Protein AF-0000000074368244 (afdb_homodimer)

Structure (mmCIF, N/CA/C/O backbone):
data_AF-0000000074368244-model_v1
#
loop_
_entity.id
_entity.type
_entity.pdbx_description
1 polymer 'PfkB-like carbohydrate kinase family protein'
#
loop_
_atom_site.group_PDB
_atom_site.id
_atom_site.type_symbol
_atom_site.label_atom_id
_atom_site.label_alt_id
_atom_site.label_comp_id
_atom_site.label_asym_id
_atom_site.label_entity_id
_atom_site.label_seq_id
_atom_site.pdbx_PDB_ins_code
_atom_site.Cartn_x
_atom_site.Cartn_y
_atom_site.Cartn_z
_atom_site.occupancy
_atom_site.B_iso_or_equiv
_atom_site.auth_seq_id
_atom_site.auth_comp_id
_atom_site.auth_asym_id
_atom_site.auth_atom_id
_atom_site.pdbx_PDB_model_num
ATOM 1 N N . MET A 1 1 ? 9.422 -51.531 17.312 1 27.88 1 MET A N 1
ATOM 2 C CA . MET A 1 1 ? 10.008 -50.75 16.234 1 27.88 1 MET A CA 1
ATOM 3 C C . MET A 1 1 ? 9 -49.719 15.695 1 27.88 1 MET A C 1
ATOM 5 O O . MET A 1 1 ? 7.926 -50.125 15.227 1 27.88 1 MET A O 1
ATOM 9 N N . SER A 1 2 ? 8.781 -48.531 16.219 1 32.41 2 SER A N 1
ATOM 10 C CA . SER A 1 2 ? 7.703 -47.562 16.125 1 32.41 2 SER A CA 1
ATOM 11 C C . SER A 1 2 ? 7.402 -47.219 14.664 1 32.41 2 SER A C 1
ATOM 13 O O . SER A 1 2 ? 8.258 -47.375 13.797 1 32.41 2 SER A O 1
ATOM 15 N N . LEU A 1 3 ? 6.148 -47.312 14.219 1 36.56 3 LEU A N 1
ATOM 16 C CA . LEU A 1 3 ? 5.723 -47.031 12.852 1 36.56 3 LEU A CA 1
ATOM 17 C C . LEU A 1 3 ? 6.535 -45.906 12.242 1 36.56 3 LEU A C 1
ATOM 19 O O . LEU A 1 3 ? 6.715 -44.844 12.867 1 36.56 3 LEU A O 1
ATOM 23 N N . ASN A 1 4 ? 7.496 -46 11.352 1 38.09 4 ASN A N 1
ATOM 24 C CA . ASN A 1 4 ? 8.352 -45.125 10.57 1 38.09 4 ASN A CA 1
ATOM 25 C C . ASN A 1 4 ? 7.629 -43.812 10.188 1 38.09 4 ASN A C 1
ATOM 27 O O . ASN A 1 4 ? 6.656 -43.844 9.43 1 38.09 4 ASN A O 1
ATOM 31 N N . GLU A 1 5 ? 7.336 -42.906 11.008 1 44 5 GLU A N 1
ATOM 32 C CA . GLU A 1 5 ? 6.75 -41.594 10.734 1 44 5 GLU A CA 1
ATOM 33 C C . GLU A 1 5 ? 7.191 -41.062 9.375 1 44 5 GLU A C 1
ATOM 35 O O . GLU A 1 5 ? 8.344 -40.656 9.203 1 44 5 GLU A O 1
ATOM 40 N N . VAL A 1 6 ? 6.832 -41.688 8.25 1 50.88 6 VAL A N 1
ATOM 41 C CA . VAL A 1 6 ? 7.176 -41.281 6.891 1 50.88 6 VAL A CA 1
ATOM 42 C C . VAL A 1 6 ? 7.227 -39.75 6.789 1 50.88 6 VAL A C 1
ATOM 44 O O . VAL A 1 6 ? 6.246 -39.094 7.098 1 50.88 6 VAL A O 1
ATOM 47 N N . GLU A 1 7 ? 8.383 -39.094 7 1 66.81 7 GLU A N 1
ATOM 48 C CA . GLU A 1 7 ? 8.609 -37.656 6.926 1 66.81 7 GLU A CA 1
ATOM 49 C C . GLU A 1 7 ? 7.906 -37.031 5.715 1 66.81 7 GLU A C 1
ATOM 51 O O . GLU A 1 7 ? 7.969 -37.594 4.613 1 66.81 7 GLU A O 1
ATOM 56 N N . SER A 1 8 ? 6.906 -36.125 5.848 1 84.88 8 SER A N 1
ATOM 57 C CA . SER A 1 8 ? 6.16 -35.438 4.805 1 84.88 8 SER A CA 1
ATOM 58 C C . SER A 1 8 ? 7.094 -34.844 3.76 1 84.88 8 SER A C 1
ATOM 60 O O . SER A 1 8 ? 8.117 -34.25 4.105 1 84.88 8 SER A O 1
ATOM 62 N N . PRO A 1 9 ? 6.914 -35.219 2.518 1 93.56 9 PRO A N 1
ATOM 63 C CA . PRO A 1 9 ? 7.762 -34.688 1.451 1 93.56 9 PRO A CA 1
ATOM 64 C C . PRO A 1 9 ? 7.852 -33.156 1.49 1 93.56 9 PRO A C 1
ATOM 66 O O . PRO A 1 9 ? 6.887 -32.469 1.868 1 93.56 9 PRO A O 1
ATOM 69 N N . VAL A 1 10 ? 9.031 -32.656 1.201 1 98 10 VAL A N 1
ATOM 70 C CA . VAL A 1 10 ? 9.258 -31.234 1.166 1 98 10 VAL A CA 1
ATOM 71 C C . VAL A 1 10 ? 9.195 -30.734 -0.276 1 98 10 VAL A C 1
ATOM 73 O O . VAL A 1 10 ? 9.859 -31.281 -1.159 1 98 10 VAL A O 1
ATOM 76 N N . VAL A 1 11 ? 8.336 -29.781 -0.504 1 98.81 11 VAL A N 1
ATOM 77 C CA . VAL A 1 11 ? 8.305 -29.062 -1.775 1 98.81 11 VAL A CA 1
ATOM 78 C C . VAL A 1 11 ? 9 -27.719 -1.63 1 98.81 11 VAL A C 1
ATOM 80 O O . VAL A 1 11 ? 8.711 -26.953 -0.7 1 98.81 11 VAL A O 1
ATOM 83 N N . LEU A 1 12 ? 9.93 -27.422 -2.504 1 98.94 12 LEU A N 1
ATOM 84 C CA . LEU A 1 12 ? 10.57 -26.109 -2.545 1 98.94 12 LEU A CA 1
ATOM 85 C C . LEU A 1 12 ? 10.031 -25.281 -3.697 1 98.94 12 LEU A C 1
ATOM 87 O O . LEU A 1 12 ? 10.031 -25.734 -4.848 1 98.94 12 LEU A O 1
ATOM 91 N N . GLY A 1 13 ? 9.461 -24.172 -3.352 1 98.88 13 GLY A N 1
ATOM 92 C CA . GLY A 1 13 ? 9.102 -23.188 -4.363 1 98.88 13 GLY A CA 1
ATOM 93 C C . GLY A 1 13 ? 10.117 -22.078 -4.512 1 98.88 13 GLY A C 1
ATOM 94 O O . GLY A 1 13 ? 10.781 -21.703 -3.543 1 98.88 13 GLY A O 1
ATOM 95 N N . PHE A 1 14 ? 10.242 -21.578 -5.699 1 98.88 14 PHE A N 1
ATOM 96 C CA . PHE A 1 14 ? 11.016 -20.375 -6.023 1 98.88 14 PHE A CA 1
ATOM 97 C C . PHE A 1 14 ? 10.227 -19.453 -6.938 1 98.88 14 PHE A C 1
ATOM 99 O O . PHE A 1 14 ? 9.812 -19.844 -8.023 1 98.88 14 PHE A O 1
ATOM 106 N N . GLY A 1 15 ? 10.062 -18.266 -6.434 1 98.5 15 GLY A N 1
ATOM 107 C CA . GLY A 1 15 ? 9.383 -17.359 -7.348 1 98.5 15 GLY A CA 1
ATOM 108 C C . GLY A 1 15 ? 8.766 -16.156 -6.656 1 98.5 15 GLY A C 1
ATOM 109 O O . GLY A 1 15 ? 9.312 -15.656 -5.676 1 98.5 15 GLY A O 1
ATOM 110 N N . GLY A 1 16 ? 7.73 -15.68 -7.289 1 97.69 16 GLY A N 1
ATOM 111 C CA . GLY A 1 16 ? 7.195 -14.383 -6.922 1 97.69 16 GLY A CA 1
ATOM 112 C C . GLY A 1 16 ? 6.258 -14.438 -5.73 1 97.69 16 GLY A C 1
ATOM 113 O O . GLY A 1 16 ? 5.484 -15.383 -5.586 1 97.69 16 GLY A O 1
ATOM 114 N N . VAL A 1 17 ? 6.359 -13.43 -4.875 1 98.12 17 VAL A N 1
ATOM 115 C CA . VAL A 1 17 ? 5.441 -13.148 -3.777 1 98.12 17 VAL A CA 1
ATOM 116 C C . VAL A 1 17 ? 5.027 -11.68 -3.816 1 98.12 17 VAL A C 1
ATOM 118 O O . VAL A 1 17 ? 5.625 -10.883 -4.543 1 98.12 17 VAL A O 1
ATOM 121 N N . GLY A 1 18 ? 4.035 -11.367 -3.068 1 97.06 18 GLY A N 1
ATOM 122 C CA . GLY A 1 18 ? 3.619 -9.977 -2.984 1 97.06 18 GLY A CA 1
ATOM 123 C C . GLY A 1 18 ? 2.33 -9.781 -2.207 1 97.06 18 GLY A C 1
ATOM 124 O O . GLY A 1 18 ? 1.847 -10.711 -1.558 1 97.06 18 GLY A O 1
ATOM 125 N N . VAL A 1 19 ? 1.881 -8.523 -2.221 1 95.75 19 VAL A N 1
ATOM 126 C CA . VAL A 1 19 ? 0.616 -8.148 -1.601 1 95.75 19 VAL A CA 1
ATOM 127 C C . VAL A 1 19 ? -0.254 -7.402 -2.613 1 95.75 19 VAL A C 1
ATOM 129 O O . VAL A 1 19 ? 0.246 -6.586 -3.387 1 95.75 19 VAL A O 1
ATOM 132 N N . ASP A 1 20 ? -1.456 -7.762 -2.65 1 95.12 20 ASP A N 1
ATOM 133 C CA . ASP A 1 20 ? -2.438 -7.051 -3.461 1 95.12 20 ASP A CA 1
ATOM 134 C C . ASP A 1 20 ? -3.312 -6.145 -2.598 1 95.12 20 ASP A C 1
ATOM 136 O O . ASP A 1 20 ? -3.955 -6.613 -1.654 1 95.12 20 ASP A O 1
ATOM 140 N N . LEU A 1 21 ? -3.314 -4.855 -2.877 1 96.25 21 LEU A N 1
ATOM 141 C CA . LEU A 1 21 ? -4.184 -3.871 -2.24 1 96.25 21 LEU A CA 1
ATOM 142 C C . LEU A 1 21 ? -5.367 -3.527 -3.139 1 96.25 21 LEU A C 1
ATOM 144 O O . LEU A 1 21 ? -5.246 -2.697 -4.043 1 96.25 21 LEU A O 1
ATOM 148 N N . LEU A 1 22 ? -6.508 -4.137 -2.85 1 95.69 22 LEU A N 1
ATOM 149 C CA . LEU A 1 22 ? -7.707 -3.891 -3.645 1 95.69 22 LEU A CA 1
ATOM 150 C C . LEU A 1 22 ? -8.523 -2.75 -3.053 1 95.69 22 LEU A C 1
ATOM 152 O O . LEU A 1 22 ? -9.18 -2.918 -2.02 1 95.69 22 LEU A O 1
ATOM 156 N N . ALA A 1 23 ? -8.516 -1.635 -3.686 1 97.38 23 ALA A N 1
ATOM 157 C CA . ALA A 1 23 ? -9.25 -0.459 -3.229 1 97.38 23 ALA A CA 1
ATOM 158 C C . ALA A 1 23 ? -10.477 -0.205 -4.102 1 97.38 23 ALA A C 1
ATOM 160 O O . ALA A 1 23 ? -10.344 0.043 -5.305 1 97.38 23 ALA A O 1
ATOM 161 N N . THR A 1 24 ? -11.617 -0.284 -3.492 1 97.31 24 THR A N 1
ATOM 162 C CA . THR A 1 24 ? -12.844 0.016 -4.211 1 97.31 24 THR A CA 1
ATOM 163 C C . THR A 1 24 ? -13.102 1.52 -4.238 1 97.31 24 THR A C 1
ATOM 165 O O . THR A 1 24 ? -12.992 2.193 -3.213 1 97.31 24 THR A O 1
ATOM 168 N N . VAL A 1 25 ? -13.297 2.051 -5.367 1 98.12 25 VAL A N 1
ATOM 169 C CA . VAL A 1 25 ? -13.664 3.457 -5.531 1 98.12 25 VAL A CA 1
ATOM 170 C C . VAL A 1 25 ? -15.031 3.564 -6.195 1 98.12 25 VAL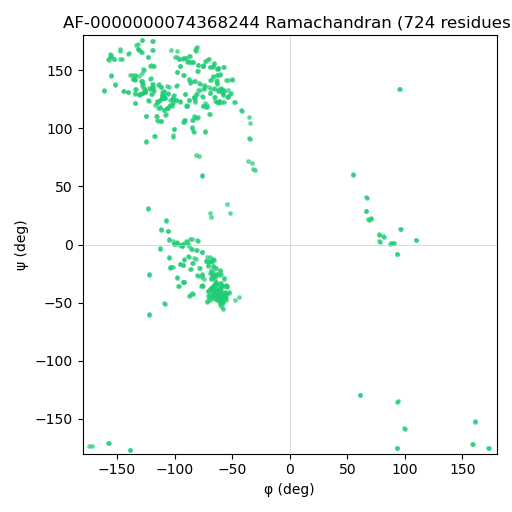 A C 1
ATOM 172 O O . VAL A 1 25 ? -15.492 2.621 -6.844 1 98.12 25 VAL A O 1
ATOM 175 N N . ASP A 1 26 ? -15.727 4.648 -5.938 1 97.56 26 ASP A N 1
ATOM 176 C CA . ASP A 1 26 ? -17.031 4.84 -6.566 1 97.56 26 ASP A CA 1
ATOM 177 C C . ASP A 1 26 ? -16.906 4.867 -8.086 1 97.56 26 ASP A C 1
ATOM 179 O O . ASP A 1 26 ? -17.688 4.211 -8.789 1 97.56 26 ASP A O 1
ATOM 183 N N . LYS A 1 27 ? -16.016 5.668 -8.555 1 97.38 27 LYS A N 1
ATOM 184 C CA . LYS A 1 27 ? -15.711 5.805 -9.977 1 97.38 27 LYS A CA 1
ATOM 185 C C . LYS A 1 27 ? -14.203 5.91 -10.211 1 97.38 27 LYS A C 1
ATOM 187 O O . LYS A 1 27 ? -13.484 6.5 -9.406 1 97.38 27 LYS A O 1
ATOM 192 N N . PHE A 1 28 ? -13.828 5.34 -11.32 1 97.69 28 PHE A N 1
ATOM 193 C CA . PHE A 1 28 ? -12.414 5.434 -11.68 1 97.69 28 PHE A CA 1
ATOM 194 C C . PHE A 1 28 ? -11.977 6.891 -11.758 1 97.69 28 PHE A C 1
ATOM 196 O O . PHE A 1 28 ? -12.672 7.723 -12.352 1 97.69 28 PHE A O 1
ATOM 203 N N . PRO A 1 29 ? -10.844 7.293 -11.156 1 97.81 29 PRO A N 1
ATOM 204 C CA . PRO A 1 29 ? -10.43 8.703 -11.117 1 97.81 29 PRO A CA 1
ATOM 205 C C . PRO A 1 29 ? -9.875 9.195 -12.445 1 97.81 29 PRO A C 1
ATOM 207 O O . PRO A 1 29 ? -9.391 8.391 -13.258 1 97.81 29 PRO A O 1
ATOM 210 N N . TYR A 1 30 ? -9.961 10.492 -12.672 1 96.81 30 TYR A N 1
ATOM 211 C CA . TYR A 1 30 ? -9.25 11.188 -13.742 1 96.81 30 TYR A CA 1
ATOM 212 C C . TYR A 1 30 ? -7.922 11.734 -13.242 1 96.81 30 TYR A C 1
ATOM 214 O O . TYR A 1 30 ? -7.711 11.875 -12.039 1 96.81 30 TYR A O 1
ATOM 222 N N . PRO A 1 31 ? -6.988 12.023 -14.172 1 95.62 31 PRO A N 1
ATOM 223 C CA . PRO A 1 31 ? -5.723 12.625 -13.758 1 95.62 31 PRO A CA 1
ATOM 224 C C . PRO A 1 31 ? -5.914 13.859 -12.875 1 95.62 31 PRO A C 1
ATOM 226 O O . PRO A 1 31 ? -6.797 14.68 -13.141 1 95.62 31 PRO A O 1
ATOM 229 N N . ASP A 1 32 ? -5.262 13.961 -11.766 1 93.38 32 ASP A N 1
ATOM 230 C CA . ASP A 1 32 ? -5.199 15.062 -10.805 1 93.38 32 ASP A CA 1
ATOM 231 C C . ASP A 1 32 ? -6.336 14.969 -9.789 1 93.38 32 ASP A C 1
ATOM 233 O O . ASP A 1 32 ? -6.414 15.781 -8.867 1 93.38 32 ASP A O 1
ATOM 237 N N . ASP A 1 33 ? -7.18 13.891 -9.945 1 96 33 ASP A N 1
ATOM 238 C CA . ASP A 1 33 ? -8.25 13.719 -8.969 1 96 33 ASP A CA 1
ATOM 239 C C . ASP A 1 33 ? -7.684 13.383 -7.59 1 96 33 ASP A C 1
ATOM 241 O O . ASP A 1 33 ? -6.594 12.82 -7.48 1 96 33 ASP A O 1
ATOM 245 N N . LYS A 1 34 ? -8.328 13.875 -6.582 1 92.75 34 LYS A N 1
ATOM 246 C CA . LYS A 1 34 ? -8.188 13.414 -5.203 1 92.75 34 LYS A CA 1
ATOM 247 C C . LYS A 1 34 ? -9.461 12.734 -4.715 1 92.75 34 LYS A C 1
ATOM 249 O O . LYS A 1 34 ? -10.469 13.406 -4.469 1 92.75 34 LYS A O 1
ATOM 254 N N . ILE A 1 35 ? -9.43 11.43 -4.594 1 97 35 ILE A N 1
ATOM 255 C CA . ILE A 1 35 ? -10.641 10.703 -4.242 1 97 35 ILE A CA 1
ATOM 256 C C . ILE A 1 35 ? -10.375 9.781 -3.053 1 97 35 ILE A C 1
ATOM 258 O O . ILE A 1 35 ? -9.25 9.734 -2.543 1 97 35 ILE A O 1
ATOM 262 N N . ARG A 1 36 ? -11.414 9.172 -2.625 1 96.62 36 ARG A N 1
ATOM 263 C CA . ARG A 1 36 ? -11.32 8.219 -1.52 1 96.62 36 ARG A CA 1
ATOM 264 C C . ARG A 1 36 ? -11.797 6.836 -1.941 1 96.62 36 ARG A C 1
ATOM 266 O O . ARG A 1 36 ? -12.727 6.715 -2.746 1 96.62 36 ARG A O 1
ATOM 273 N N . SER A 1 37 ? -11.141 5.867 -1.429 1 97.81 37 SER A N 1
ATOM 274 C CA . SER A 1 37 ? -11.68 4.523 -1.579 1 97.81 37 SER A CA 1
ATOM 275 C C . SER A 1 37 ? -12.789 4.258 -0.569 1 97.81 37 SER A C 1
ATOM 277 O O . SER A 1 37 ? -12.859 4.906 0.476 1 97.81 37 SER A O 1
ATOM 279 N N . THR A 1 38 ? -13.68 3.348 -0.886 1 96.12 38 THR A N 1
ATOM 280 C CA . THR A 1 38 ? -14.805 3.029 -0.02 1 96.12 38 THR A CA 1
ATOM 281 C C . THR A 1 38 ? -14.562 1.725 0.733 1 96.12 38 THR A C 1
ATOM 283 O O . THR A 1 38 ? -15.234 1.437 1.724 1 96.12 38 THR A O 1
ATOM 286 N N . ASN A 1 39 ? -13.664 0.968 0.208 1 94.69 39 ASN A N 1
ATOM 287 C CA . ASN A 1 39 ? -13.312 -0.316 0.804 1 94.69 39 ASN A CA 1
ATOM 288 C C . ASN A 1 39 ? -11.891 -0.736 0.428 1 94.69 39 ASN A C 1
ATOM 290 O O . ASN A 1 39 ? -11.391 -0.365 -0.635 1 94.69 39 ASN A O 1
ATOM 294 N N . LEU A 1 40 ? -11.219 -1.406 1.384 1 96.19 40 LEU A N 1
ATOM 295 C CA . LEU A 1 40 ? -9.898 -1.969 1.119 1 96.19 40 LEU A CA 1
ATOM 296 C C . LEU A 1 40 ? -9.852 -3.443 1.501 1 96.19 40 LEU A C 1
ATOM 298 O O . LEU A 1 40 ? -10.281 -3.822 2.592 1 96.19 40 LEU A O 1
ATOM 302 N N . LYS A 1 41 ? -9.367 -4.242 0.614 1 93.06 41 LYS A N 1
ATOM 303 C CA . LYS A 1 41 ? -9.016 -5.629 0.909 1 93.06 41 LYS A CA 1
ATOM 304 C C . LYS A 1 41 ? -7.531 -5.883 0.646 1 93.06 41 LYS A C 1
ATOM 306 O O . LYS A 1 41 ? -7.004 -5.484 -0.391 1 93.06 41 LYS A O 1
ATOM 311 N N . VAL A 1 42 ? -6.879 -6.441 1.574 1 93.12 42 VAL A N 1
ATOM 312 C CA . VAL A 1 42 ? -5.469 -6.793 1.453 1 93.12 42 VAL A CA 1
ATOM 313 C C . VAL A 1 42 ? -5.324 -8.312 1.329 1 93.12 42 VAL A C 1
ATOM 315 O O . VAL A 1 42 ? -5.828 -9.055 2.172 1 93.12 42 VAL A O 1
ATOM 318 N N . GLN A 1 43 ? -4.637 -8.703 0.274 1 93.06 43 GLN A N 1
ATOM 319 C CA . GLN A 1 43 ? -4.496 -10.133 0.012 1 93.06 43 GLN A CA 1
ATOM 320 C C . GLN A 1 43 ? -3.062 -10.484 -0.375 1 93.06 43 GLN A C 1
ATOM 322 O O . GLN A 1 43 ? -2.393 -9.711 -1.06 1 93.06 43 GLN A O 1
ATOM 327 N N . GLY A 1 44 ? -2.617 -11.664 0.112 1 95.12 44 GLY A N 1
ATOM 328 C CA . GLY A 1 44 ? -1.349 -12.164 -0.392 1 95.12 44 GLY A CA 1
ATOM 329 C C . GLY A 1 44 ? -1.373 -12.461 -1.88 1 95.12 44 GLY A C 1
ATOM 330 O O . GLY A 1 44 ? -2.398 -12.891 -2.416 1 95.12 44 GLY A O 1
ATOM 331 N N . GLY A 1 45 ? -0.228 -12.234 -2.521 1 95.38 45 GLY A N 1
ATOM 332 C CA . GLY A 1 45 ? -0.14 -12.484 -3.951 1 95.38 45 GLY A CA 1
ATOM 333 C C . GLY A 1 45 ? 1.167 -13.133 -4.367 1 95.38 45 GLY A C 1
ATOM 334 O O . GLY A 1 45 ? 1.983 -13.492 -3.516 1 95.38 45 GLY A O 1
ATOM 335 N N . GLY A 1 46 ? 1.257 -13.289 -5.711 1 96.69 46 GLY A N 1
ATOM 336 C CA . GLY A 1 46 ? 2.398 -13.984 -6.293 1 96.69 46 GLY A CA 1
ATOM 337 C C . GLY A 1 46 ? 2.135 -15.453 -6.555 1 96.69 46 GLY A C 1
ATOM 338 O O . GLY A 1 46 ? 1.646 -16.172 -5.676 1 96.69 46 GLY A O 1
ATOM 339 N N . ASN A 1 47 ? 2.512 -15.844 -7.68 1 97.5 47 ASN A N 1
ATOM 340 C CA . ASN A 1 47 ? 2.203 -17.219 -8.07 1 97.5 47 ASN A CA 1
ATOM 341 C C . ASN A 1 47 ? 2.846 -18.219 -7.129 1 97.5 47 ASN A C 1
ATOM 343 O O . ASN A 1 47 ? 2.186 -19.156 -6.668 1 97.5 47 ASN A O 1
ATOM 347 N N . ALA A 1 48 ? 4.113 -18.047 -6.852 1 98.62 48 ALA A N 1
ATOM 348 C CA . ALA A 1 48 ? 4.816 -19 -5.996 1 98.62 48 ALA A CA 1
ATOM 349 C C . ALA A 1 48 ? 4.262 -18.984 -4.578 1 98.62 48 ALA A C 1
ATOM 351 O O . ALA A 1 48 ? 4.082 -20.031 -3.959 1 98.62 48 ALA A O 1
ATOM 352 N N . GLY A 1 49 ? 4.031 -17.766 -4.105 1 98.56 49 GLY A N 1
ATOM 353 C CA . GLY A 1 49 ? 3.398 -17.672 -2.801 1 98.56 49 GLY A CA 1
ATOM 354 C C . GLY A 1 49 ? 2.057 -18.375 -2.732 1 98.56 49 GLY A C 1
ATOM 355 O O . GLY A 1 49 ? 1.774 -19.094 -1.77 1 98.56 49 GLY A O 1
ATOM 356 N N . ASN A 1 50 ? 1.214 -18.188 -3.68 1 98.38 50 ASN A N 1
ATOM 357 C CA . ASN A 1 50 ? -0.109 -18.812 -3.727 1 98.38 50 ASN A CA 1
ATOM 358 C C . ASN A 1 50 ? -0.018 -20.328 -3.805 1 98.38 50 ASN A C 1
ATOM 360 O O . ASN A 1 50 ? -0.673 -21.031 -3.037 1 98.38 50 ASN A O 1
ATOM 364 N N . ALA A 1 51 ? 0.814 -20.812 -4.684 1 98.81 51 ALA A N 1
ATOM 365 C CA . ALA A 1 51 ? 0.942 -22.25 -4.902 1 98.81 51 ALA A CA 1
ATOM 366 C C . ALA A 1 51 ? 1.488 -22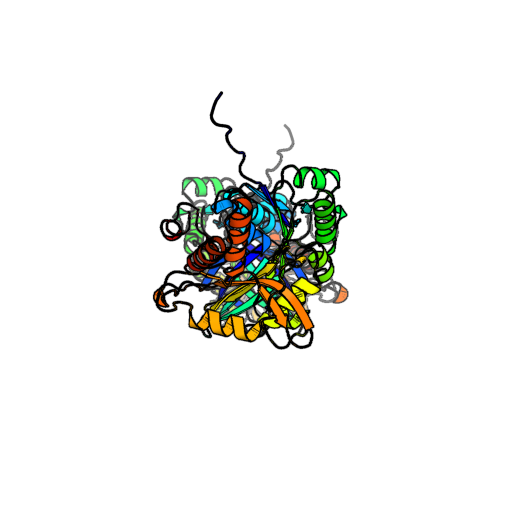.938 -3.658 1 98.81 51 ALA A C 1
ATOM 368 O O . ALA A 1 51 ? 0.995 -24 -3.264 1 98.81 51 ALA A O 1
ATOM 369 N N . LEU A 1 52 ? 2.496 -22.344 -3.021 1 98.81 52 LEU A N 1
ATOM 370 C CA . LEU A 1 52 ? 3.117 -22.984 -1.87 1 98.81 52 LEU A CA 1
ATOM 371 C C . LEU A 1 52 ? 2.221 -22.891 -0.641 1 98.81 52 LEU A C 1
ATOM 373 O O . LEU A 1 52 ? 2.244 -23.766 0.225 1 98.81 52 LEU A O 1
ATOM 377 N N . THR A 1 53 ? 1.414 -21.828 -0.564 1 98.75 53 THR A N 1
ATOM 378 C CA . THR A 1 53 ? 0.385 -21.797 0.468 1 98.75 53 THR A CA 1
ATOM 379 C C . THR A 1 53 ? -0.593 -22.953 0.287 1 98.75 53 THR A C 1
ATOM 381 O O . THR A 1 53 ? -0.973 -23.609 1.259 1 98.75 53 THR A O 1
ATOM 384 N N . CYS A 1 54 ? -0.972 -23.188 -0.926 1 98.75 54 CYS A N 1
ATOM 385 C CA . CYS A 1 54 ? -1.847 -24.328 -1.235 1 98.75 54 CYS A CA 1
ATOM 386 C C . CYS A 1 54 ? -1.206 -25.641 -0.817 1 98.75 54 CYS A C 1
ATOM 388 O O . CYS A 1 54 ? -1.846 -26.469 -0.164 1 98.75 54 CYS A O 1
ATOM 390 N N . VAL A 1 55 ? 0.053 -25.844 -1.133 1 98.62 55 VAL A N 1
ATOM 391 C CA . VAL A 1 55 ? 0.801 -27.047 -0.786 1 98.62 55 VAL A CA 1
ATOM 392 C C . VAL A 1 55 ? 0.79 -27.234 0.729 1 98.62 55 VAL A C 1
ATOM 394 O O . VAL A 1 55 ? 0.506 -28.328 1.216 1 98.62 55 VAL A O 1
ATOM 397 N N . ALA A 1 56 ? 1.088 -26.156 1.437 1 98.56 56 ALA A N 1
ATOM 398 C CA . ALA A 1 56 ? 1.125 -26.203 2.896 1 98.56 56 ALA A CA 1
ATOM 399 C C . ALA A 1 56 ? -0.239 -26.578 3.465 1 98.56 56 ALA A C 1
ATOM 401 O O . ALA A 1 56 ? -0.335 -27.438 4.348 1 98.56 56 ALA A O 1
ATOM 402 N N . ARG A 1 57 ? -1.259 -26 2.975 1 98.19 57 ARG A N 1
ATOM 403 C CA . ARG A 1 57 ? -2.604 -26.266 3.48 1 98.19 57 ARG A CA 1
ATOM 404 C C . ARG A 1 57 ? -3.035 -27.688 3.176 1 98.19 57 ARG A C 1
ATOM 406 O O . ARG A 1 57 ? -3.811 -28.281 3.93 1 98.19 57 ARG A O 1
ATOM 413 N N . LEU A 1 58 ? -2.512 -28.234 2.117 1 97.44 58 LEU A N 1
ATOM 414 C CA . LEU A 1 58 ? -2.83 -29.609 1.76 1 97.44 58 LEU A CA 1
ATOM 415 C C . LEU A 1 58 ? -1.991 -30.594 2.574 1 97.44 58 LEU A C 1
ATOM 417 O O . LEU A 1 58 ? -2.092 -31.797 2.385 1 97.44 58 LEU A O 1
ATOM 421 N N . GLY A 1 59 ? -1.064 -30.094 3.381 1 96.31 59 GLY A N 1
ATOM 422 C CA . GLY A 1 59 ? -0.468 -30.922 4.41 1 96.31 59 GLY A CA 1
ATOM 423 C C . GLY A 1 59 ? 0.98 -31.281 4.125 1 96.31 59 GLY A C 1
ATOM 424 O O . GLY A 1 59 ? 1.602 -32.031 4.879 1 96.31 59 GLY A O 1
ATOM 425 N N . LEU A 1 60 ? 1.572 -30.781 3.076 1 97.81 60 LEU A N 1
ATOM 426 C CA . LEU A 1 60 ? 2.984 -31.031 2.807 1 97.81 60 LEU A CA 1
ATOM 427 C C . LEU A 1 60 ? 3.854 -29.953 3.451 1 97.81 60 LEU A C 1
ATOM 429 O O . LEU A 1 60 ? 3.357 -28.891 3.828 1 97.81 60 LEU A O 1
ATOM 433 N N . LYS A 1 61 ? 5.117 -30.266 3.629 1 98.31 61 LYS A N 1
ATOM 434 C CA . LYS A 1 61 ? 6.09 -29.25 4.016 1 98.31 61 LYS A CA 1
ATOM 435 C C . LYS A 1 61 ? 6.445 -28.344 2.834 1 98.31 61 LYS A C 1
ATOM 437 O O . LYS A 1 61 ? 6.875 -28.828 1.785 1 98.31 61 LYS A O 1
ATOM 442 N N . ALA A 1 62 ? 6.172 -27.109 2.992 1 98.75 62 ALA A N 1
ATOM 443 C CA . ALA A 1 62 ? 6.434 -26.125 1.937 1 98.75 62 ALA A CA 1
ATOM 444 C C . ALA A 1 62 ? 7.57 -25.188 2.33 1 98.75 62 ALA A C 1
ATOM 446 O O . ALA A 1 62 ? 7.586 -24.656 3.441 1 98.75 62 ALA A O 1
ATOM 447 N N . ARG A 1 63 ? 8.523 -25.078 1.469 1 98.81 63 ARG A N 1
ATOM 448 C CA . ARG A 1 63 ? 9.641 -24.141 1.572 1 98.81 63 ARG A CA 1
ATOM 449 C C . ARG A 1 63 ? 9.664 -23.188 0.387 1 98.81 63 ARG A C 1
ATOM 451 O O . ARG A 1 63 ? 9.422 -23.594 -0.751 1 98.81 63 ARG A O 1
ATOM 458 N N . LEU A 1 64 ? 9.875 -21.906 0.662 1 98.81 64 LEU A N 1
ATOM 459 C CA . LEU A 1 64 ? 9.805 -20.953 -0.427 1 98.81 64 LEU A CA 1
ATOM 460 C C . LEU A 1 64 ? 11.023 -20.031 -0.415 1 98.81 64 LEU A C 1
ATOM 462 O O . LEU A 1 64 ? 11.438 -19.547 0.646 1 98.81 64 LEU A O 1
ATOM 466 N N . ILE A 1 65 ? 11.664 -19.906 -1.552 1 98.81 65 ILE A N 1
ATOM 467 C CA . ILE A 1 65 ? 12.719 -18.922 -1.763 1 98.81 65 ILE A CA 1
ATOM 468 C C . ILE A 1 65 ? 12.18 -17.766 -2.594 1 98.81 65 ILE A C 1
ATOM 470 O O . ILE A 1 65 ? 11.609 -17.969 -3.666 1 98.81 65 ILE A O 1
ATOM 474 N N . SER A 1 66 ? 12.289 -16.641 -2.129 1 98.75 66 SER A N 1
ATOM 475 C CA . SER A 1 66 ? 11.953 -15.391 -2.793 1 98.75 66 SER A CA 1
ATOM 476 C C . SER A 1 66 ? 12.703 -14.219 -2.176 1 98.75 66 SER A C 1
ATOM 478 O O . SER A 1 66 ? 13.711 -14.406 -1.491 1 98.75 66 SER A O 1
ATOM 480 N N . LYS A 1 67 ? 12.32 -12.984 -2.588 1 98.5 67 LYS A N 1
ATOM 481 C CA . LYS A 1 67 ? 12.977 -11.797 -2.045 1 98.5 67 LYS A CA 1
ATOM 482 C C . LYS A 1 67 ? 11.953 -10.734 -1.652 1 98.5 67 LYS A C 1
ATOM 484 O O . LYS A 1 67 ? 10.984 -10.5 -2.379 1 98.5 67 LYS A O 1
ATOM 489 N N . VAL A 1 68 ? 12.094 -10.172 -0.512 1 98.19 68 VAL A N 1
ATOM 490 C CA . VAL A 1 68 ? 11.336 -9.016 -0.054 1 98.19 68 VAL A CA 1
ATOM 491 C C . VAL A 1 68 ? 12.281 -7.973 0.528 1 98.19 68 VAL A C 1
ATOM 493 O O . VAL A 1 68 ? 13.484 -8.211 0.646 1 98.19 68 VAL A O 1
ATOM 496 N N . ALA A 1 69 ? 11.781 -6.793 0.766 1 96.88 69 ALA A N 1
ATOM 497 C CA . ALA A 1 69 ? 12.516 -5.773 1.515 1 96.88 69 ALA A CA 1
ATOM 498 C C . ALA A 1 69 ? 12.109 -5.777 2.986 1 96.88 69 ALA A C 1
ATOM 500 O O . ALA A 1 69 ? 11.102 -6.383 3.357 1 96.88 69 ALA A O 1
ATOM 501 N N . ASN A 1 70 ? 12.977 -5.219 3.818 1 93.75 70 ASN A N 1
ATOM 502 C CA . ASN A 1 70 ? 12.625 -4.988 5.215 1 93.75 70 ASN A CA 1
ATOM 503 C C . ASN A 1 70 ? 11.703 -3.783 5.371 1 93.75 70 ASN A C 1
ATOM 505 O O . ASN A 1 70 ? 12.055 -2.805 6.031 1 93.75 70 ASN A O 1
ATOM 509 N N . ASP A 1 71 ? 10.633 -3.82 4.801 1 90.5 71 ASP A N 1
ATOM 510 C CA . ASP A 1 71 ? 9.562 -2.828 4.883 1 90.5 71 ASP A CA 1
ATOM 511 C C . ASP A 1 71 ? 8.281 -3.447 5.434 1 90.5 71 ASP A C 1
ATOM 513 O O . ASP A 1 71 ? 8.25 -4.637 5.758 1 90.5 71 ASP A O 1
ATOM 517 N N . ALA A 1 72 ? 7.301 -2.619 5.637 1 86.06 72 ALA A N 1
ATOM 518 C CA . ALA A 1 72 ? 6.043 -3.07 6.227 1 86.06 72 ALA A CA 1
ATOM 519 C C . ALA A 1 72 ? 5.418 -4.188 5.395 1 86.06 72 ALA A C 1
ATOM 521 O O . ALA A 1 72 ? 4.973 -5.199 5.945 1 86.06 72 ALA A O 1
ATOM 522 N N . GLN A 1 73 ? 5.387 -4.039 4.086 1 91.12 73 GLN A N 1
ATOM 523 C CA . GLN A 1 73 ? 4.793 -5.039 3.207 1 91.12 73 GLN A CA 1
ATOM 524 C C . GLN A 1 73 ? 5.574 -6.352 3.266 1 91.12 73 GLN A C 1
ATOM 526 O O . GLN A 1 73 ? 4.977 -7.434 3.285 1 91.12 73 GLN A O 1
ATOM 531 N N . GLY A 1 74 ? 6.898 -6.215 3.246 1 95.5 74 GLY A N 1
ATOM 532 C CA . GLY A 1 74 ? 7.73 -7.402 3.332 1 95.5 74 GLY A CA 1
ATOM 533 C C . GLY A 1 74 ? 7.492 -8.211 4.594 1 95.5 74 GLY A C 1
ATOM 534 O O . GLY A 1 74 ? 7.355 -9.438 4.535 1 95.5 74 GLY A O 1
ATOM 535 N N . ARG A 1 75 ? 7.367 -7.582 5.723 1 91.44 75 ARG A N 1
ATOM 536 C CA . ARG A 1 75 ? 7.078 -8.25 6.984 1 91.44 75 ARG A CA 1
ATOM 537 C C . ARG A 1 75 ? 5.711 -8.922 6.949 1 91.44 75 ARG A C 1
ATOM 539 O O . ARG A 1 75 ? 5.547 -10.031 7.453 1 91.44 75 ARG A O 1
ATOM 546 N N . GLY A 1 76 ? 4.773 -8.25 6.379 1 91.69 76 GLY A N 1
ATOM 547 C CA . GLY A 1 76 ? 3.441 -8.82 6.242 1 91.69 76 GLY A CA 1
ATOM 548 C C . GLY A 1 76 ? 3.412 -10.062 5.379 1 91.69 76 GLY A C 1
ATOM 549 O O . GLY A 1 76 ? 2.727 -11.039 5.707 1 91.69 76 GLY A O 1
ATOM 550 N N . ILE A 1 77 ? 4.141 -10.016 4.281 1 96.69 77 ILE A N 1
ATOM 551 C CA . ILE A 1 77 ? 4.234 -11.148 3.371 1 96.69 77 ILE A CA 1
ATOM 552 C C . ILE A 1 77 ? 4.793 -12.359 4.113 1 96.69 77 ILE A C 1
ATOM 554 O O . ILE A 1 77 ? 4.215 -13.445 4.066 1 96.69 77 ILE A O 1
ATOM 558 N N . LEU A 1 78 ? 5.902 -12.148 4.816 1 97.19 78 LEU A N 1
ATOM 559 C CA . LEU A 1 78 ? 6.551 -13.234 5.539 1 97.19 78 LEU A CA 1
ATOM 560 C C . LEU A 1 78 ? 5.637 -13.781 6.633 1 97.19 78 LEU A C 1
ATOM 562 O O . LEU A 1 78 ? 5.508 -15 6.789 1 97.19 78 LEU A O 1
ATOM 566 N N . GLU A 1 79 ? 5.004 -12.914 7.336 1 93.75 79 GLU A N 1
ATOM 567 C CA . GLU A 1 79 ? 4.129 -13.328 8.422 1 93.75 79 GLU A CA 1
ATOM 568 C C . GLU A 1 79 ? 2.961 -14.164 7.906 1 93.75 79 GLU A C 1
ATOM 570 O O . GLU A 1 79 ? 2.598 -15.18 8.516 1 93.75 79 GLU A O 1
ATOM 575 N N . GLU A 1 80 ? 2.357 -13.742 6.871 1 94.69 80 GLU A N 1
ATOM 576 C CA . GLU A 1 80 ? 1.219 -14.461 6.309 1 94.69 80 GLU A CA 1
ATOM 577 C C . GLU A 1 80 ? 1.625 -15.859 5.836 1 94.69 80 GLU A C 1
ATOM 579 O O . GLU A 1 80 ? 0.926 -16.844 6.098 1 94.69 80 GLU A O 1
ATOM 584 N N . LEU A 1 81 ? 2.732 -15.914 5.133 1 98.19 81 LEU A N 1
ATOM 585 C CA . LEU A 1 81 ? 3.221 -17.203 4.648 1 98.19 81 LEU A CA 1
ATOM 586 C C . LEU A 1 81 ? 3.539 -18.141 5.812 1 98.19 81 LEU A C 1
ATOM 588 O O . LEU A 1 81 ? 3.141 -19.297 5.805 1 98.19 81 LEU A O 1
ATOM 592 N N . LYS A 1 82 ? 4.207 -17.594 6.824 1 97.75 82 LYS A N 1
ATOM 593 C CA . LYS A 1 82 ? 4.547 -18.375 8.008 1 97.75 82 LYS A CA 1
ATOM 594 C C . LYS A 1 82 ? 3.293 -18.891 8.703 1 97.75 82 LYS A C 1
ATOM 596 O O . LYS A 1 82 ? 3.254 -20.047 9.156 1 97.75 82 LYS A O 1
ATOM 601 N N . SER A 1 83 ? 2.342 -18.062 8.781 1 96.25 83 SER A N 1
ATOM 602 C CA . SER A 1 83 ? 1.094 -18.422 9.453 1 96.25 83 SER A CA 1
ATOM 603 C C . SER A 1 83 ? 0.392 -19.578 8.734 1 96.25 83 SER A C 1
ATOM 605 O O . SER A 1 83 ? -0.343 -20.344 9.352 1 96.25 83 SER A O 1
ATOM 607 N N . ASP A 1 84 ? 0.656 -19.734 7.453 1 96.94 84 ASP A N 1
ATOM 608 C CA . ASP A 1 84 ? 0.053 -20.812 6.664 1 96.94 84 ASP A CA 1
ATOM 609 C C . ASP A 1 84 ? 0.956 -22.031 6.625 1 96.94 84 ASP A C 1
ATOM 611 O O . ASP A 1 84 ? 0.665 -23 5.922 1 96.94 84 ASP A O 1
ATOM 615 N N . GLY A 1 85 ? 2.109 -21.922 7.266 1 97.56 85 GLY A N 1
ATOM 616 C CA . GLY A 1 85 ? 2.977 -23.094 7.387 1 97.56 85 GLY A CA 1
ATOM 617 C C . GLY A 1 85 ? 4.055 -23.141 6.324 1 97.56 85 GLY A C 1
ATOM 618 O O . GLY A 1 85 ? 4.68 -24.188 6.117 1 97.56 85 GLY A O 1
ATOM 619 N N . VAL A 1 86 ? 4.27 -22.062 5.625 1 98.69 86 VAL A N 1
ATOM 620 C CA . VAL A 1 86 ? 5.328 -22.016 4.621 1 98.69 86 VAL A CA 1
ATOM 621 C C . VAL A 1 86 ? 6.641 -21.594 5.273 1 98.69 86 VAL A C 1
ATOM 623 O O . VAL A 1 86 ? 6.695 -20.594 5.988 1 98.69 86 VAL A O 1
ATOM 626 N N . ASP A 1 87 ? 7.668 -22.406 5.125 1 98.69 87 ASP A N 1
ATOM 627 C CA . ASP A 1 87 ? 9 -22.078 5.613 1 98.69 87 ASP A CA 1
ATOM 628 C C . ASP A 1 87 ? 9.625 -20.938 4.801 1 98.69 87 ASP A C 1
ATOM 630 O O . ASP A 1 87 ? 9.953 -21.109 3.629 1 98.69 87 ASP A O 1
ATOM 634 N N . VAL A 1 88 ? 9.797 -19.828 5.426 1 98.56 88 VAL A N 1
ATOM 635 C CA . VAL A 1 88 ? 10.297 -18.641 4.742 1 98.56 88 VAL A CA 1
ATOM 636 C C . VAL A 1 88 ? 11.742 -18.359 5.16 1 98.56 88 VAL A C 1
ATOM 638 O O . VAL A 1 88 ? 12.242 -17.25 4.996 1 98.56 88 VAL A O 1
ATOM 641 N N . SER A 1 89 ? 12.469 -19.328 5.676 1 98 89 SER A N 1
ATOM 642 C CA . SER A 1 89 ? 13.805 -19.156 6.238 1 98 89 SER A CA 1
ATOM 643 C C . SER A 1 89 ? 14.82 -18.812 5.156 1 98 89 SER A C 1
ATOM 645 O O . SER A 1 89 ? 15.906 -18.312 5.457 1 98 89 SER A O 1
ATOM 647 N N . PHE A 1 90 ? 14.461 -19 3.93 1 98 90 PHE A N 1
ATOM 648 C CA . PHE A 1 90 ? 15.445 -18.844 2.865 1 98 90 PHE A CA 1
ATOM 649 C C . PHE A 1 90 ? 15.109 -17.625 2.006 1 98 90 PHE A C 1
ATOM 651 O O . PHE A 1 90 ? 15.633 -17.469 0.901 1 98 90 PHE A O 1
ATOM 658 N N . PHE A 1 91 ? 14.211 -16.797 2.479 1 98.38 91 PHE A N 1
ATOM 659 C CA . PHE A 1 91 ? 13.945 -15.523 1.81 1 98.38 91 PHE A CA 1
ATOM 660 C C . PHE A 1 91 ? 15.164 -14.617 1.873 1 98.38 91 PHE A C 1
ATOM 662 O O . PHE A 1 91 ? 15.828 -14.523 2.908 1 98.38 91 PHE A O 1
ATOM 669 N N . ALA A 1 92 ? 15.508 -14.023 0.765 1 98.19 92 ALA A N 1
ATOM 670 C CA . ALA A 1 92 ? 16.375 -12.852 0.837 1 98.19 92 ALA A CA 1
ATOM 671 C C . ALA A 1 92 ? 15.602 -11.625 1.322 1 98.19 92 ALA A C 1
ATOM 673 O O . ALA A 1 92 ? 14.523 -11.328 0.811 1 98.19 92 ALA A O 1
ATOM 674 N N . VAL A 1 93 ? 16.078 -10.977 2.33 1 97.75 93 VAL A N 1
ATOM 675 C CA . VAL A 1 93 ? 15.461 -9.758 2.848 1 97.75 93 VAL A CA 1
ATOM 676 C C . VAL A 1 93 ? 16.406 -8.578 2.672 1 97.75 93 VAL A C 1
ATOM 678 O O . VAL A 1 93 ? 17.469 -8.531 3.299 1 97.75 93 VAL A O 1
ATOM 681 N N . SER A 1 94 ? 16.062 -7.664 1.784 1 97.62 94 SER A N 1
ATOM 682 C CA . SER A 1 94 ? 16.891 -6.469 1.594 1 97.62 94 SER A CA 1
ATOM 683 C C . SER A 1 94 ? 16.641 -5.449 2.701 1 97.62 94 SER A C 1
ATOM 685 O O . SER A 1 94 ? 15.5 -5.227 3.107 1 97.62 94 SER A O 1
ATOM 687 N N . GLU A 1 95 ? 17.656 -4.84 3.197 1 95 95 GLU A N 1
ATOM 688 C CA . GLU A 1 95 ? 17.547 -3.846 4.262 1 95 95 GLU A CA 1
ATOM 689 C C . GLU A 1 95 ? 16.797 -2.605 3.779 1 95 95 GLU A C 1
ATOM 691 O O . GLU A 1 95 ? 16.047 -1.987 4.543 1 95 95 GLU A O 1
ATOM 696 N N . GLU A 1 96 ? 17.031 -2.309 2.533 1 92.69 96 GLU A N 1
ATOM 697 C CA . GLU A 1 96 ? 16.422 -1.127 1.936 1 92.69 96 GLU A CA 1
ATOM 698 C C . GLU A 1 96 ? 15.516 -1.507 0.763 1 92.69 96 GLU A C 1
ATOM 700 O O . GLU A 1 96 ? 15.484 -2.666 0.347 1 92.69 96 GLU A O 1
ATOM 705 N N . GLY A 1 97 ? 14.75 -0.519 0.361 1 93.88 97 GLY A N 1
ATOM 706 C CA . GLY A 1 97 ? 13.906 -0.73 -0.806 1 93.88 97 GLY A CA 1
ATOM 707 C C . GLY A 1 97 ? 12.469 -1.063 -0.451 1 93.88 97 GLY A C 1
ATOM 708 O O . GLY A 1 97 ? 11.969 -0.642 0.593 1 93.88 97 GLY A O 1
ATOM 709 N N . ASN A 1 98 ? 11.789 -1.703 -1.422 1 95.81 98 ASN A N 1
ATOM 710 C CA . ASN A 1 98 ? 10.383 -2.033 -1.222 1 95.81 98 ASN A CA 1
ATOM 711 C C . ASN A 1 98 ? 10.078 -3.467 -1.647 1 95.81 98 ASN A C 1
ATOM 713 O O . ASN A 1 98 ? 10.711 -3.998 -2.557 1 95.81 98 ASN A O 1
ATOM 717 N N . SER A 1 99 ? 9.188 -4.082 -0.956 1 97.19 99 SER A N 1
ATOM 718 C CA . SER A 1 99 ? 8.641 -5.375 -1.356 1 97.19 99 SER A CA 1
ATOM 719 C C . SER A 1 99 ? 7.648 -5.223 -2.502 1 97.19 99 SER A C 1
ATOM 721 O O . SER A 1 99 ? 7.074 -4.152 -2.697 1 97.19 99 SER A O 1
ATOM 723 N N . PRO A 1 100 ? 7.496 -6.285 -3.305 1 97.69 100 PRO A N 1
ATOM 724 C CA . PRO A 1 100 ? 6.559 -6.195 -4.43 1 97.69 100 PRO A CA 1
ATOM 725 C C . PRO A 1 100 ? 5.102 -6.125 -3.977 1 97.69 100 PRO A C 1
ATOM 727 O O . PRO A 1 100 ? 4.719 -6.789 -3.012 1 97.69 100 PRO A O 1
ATOM 730 N N . PHE A 1 101 ? 4.316 -5.312 -4.668 1 97.25 101 PHE A N 1
ATOM 731 C CA . PHE A 1 101 ? 2.883 -5.258 -4.41 1 97.25 101 PHE A CA 1
ATOM 732 C C . PHE A 1 101 ? 2.129 -4.762 -5.637 1 97.25 101 PHE A C 1
ATOM 734 O O . PHE A 1 101 ? 2.738 -4.266 -6.586 1 97.25 101 PHE A O 1
ATOM 741 N N . THR A 1 102 ? 0.833 -5.027 -5.652 1 97.06 102 THR A N 1
ATOM 742 C CA . THR A 1 102 ? -0.059 -4.52 -6.691 1 97.06 102 THR A CA 1
ATOM 743 C C . THR A 1 102 ? -1.195 -3.707 -6.082 1 97.06 102 THR A C 1
ATOM 745 O O . THR A 1 102 ? -1.841 -4.148 -5.129 1 97.06 102 THR A O 1
ATOM 748 N N . TYR A 1 103 ? -1.333 -2.471 -6.52 1 97.81 103 TYR A N 1
ATOM 749 C CA . TYR A 1 103 ? -2.518 -1.684 -6.195 1 97.81 103 TYR A CA 1
ATOM 750 C C . TYR A 1 103 ? -3.607 -1.885 -7.242 1 97.81 103 TYR A C 1
ATOM 752 O O . TYR A 1 103 ? -3.393 -1.633 -8.43 1 97.81 103 TYR A O 1
ATOM 760 N N . VAL A 1 104 ? -4.73 -2.393 -6.816 1 96.62 104 VAL A N 1
ATOM 761 C CA . VAL A 1 104 ? -5.84 -2.684 -7.719 1 96.62 104 VAL A CA 1
ATOM 762 C C . VAL A 1 104 ? -6.977 -1.696 -7.473 1 96.62 104 VAL A C 1
ATOM 764 O O . VAL A 1 104 ? -7.562 -1.669 -6.387 1 96.62 104 VAL A O 1
ATOM 767 N N . ILE A 1 105 ? -7.281 -0.881 -8.445 1 97.56 105 ILE A N 1
ATOM 768 C CA . ILE A 1 105 ? -8.438 0.009 -8.391 1 97.56 105 ILE A CA 1
ATOM 769 C C . ILE A 1 105 ? -9.688 -0.741 -8.844 1 97.56 105 ILE A C 1
ATOM 771 O O . ILE A 1 105 ? -9.828 -1.074 -10.023 1 97.56 105 ILE A O 1
ATOM 775 N N . VAL A 1 106 ? -10.516 -1.039 -7.953 1 95.88 106 VAL A N 1
ATOM 776 C CA . VAL A 1 106 ? -11.797 -1.679 -8.25 1 95.88 106 VAL A CA 1
ATOM 777 C C . VAL A 1 106 ? -12.875 -0.615 -8.438 1 95.88 106 VAL A C 1
ATOM 779 O O . VAL A 1 106 ? -13.344 -0.025 -7.461 1 95.88 106 VAL A O 1
ATOM 782 N N . ASP A 1 107 ? -13.25 -0.396 -9.648 1 96.62 107 ASP A N 1
ATOM 783 C CA . ASP A 1 107 ? -14.242 0.62 -9.984 1 96.62 107 ASP A CA 1
ATOM 784 C C . ASP A 1 107 ? -15.664 0.087 -9.789 1 96.62 107 ASP A C 1
ATOM 786 O O . ASP A 1 107 ? -16.141 -0.733 -10.578 1 96.62 107 ASP A O 1
ATOM 790 N N . ASP A 1 108 ? -16.359 0.571 -8.805 1 94.88 108 ASP A N 1
ATOM 791 C CA . ASP A 1 108 ? -17.688 0.068 -8.469 1 94.88 108 ASP A CA 1
ATOM 792 C C . ASP A 1 108 ? -18.703 0.413 -9.562 1 94.88 108 ASP A C 1
ATOM 794 O O . ASP A 1 108 ? -19.688 -0.305 -9.75 1 94.88 108 ASP A O 1
ATOM 798 N N . GLN A 1 109 ? -18.484 1.51 -10.258 1 94.69 109 GLN A N 1
ATOM 799 C CA . GLN A 1 109 ? -19.406 1.972 -11.289 1 94.69 109 GLN A CA 1
ATOM 800 C C . GLN A 1 109 ? -19.344 1.076 -12.523 1 94.69 109 GLN A C 1
ATOM 802 O O . GLN A 1 109 ? -20.391 0.63 -13.023 1 94.69 109 GLN A O 1
ATOM 807 N N . THR A 1 110 ? -18.188 0.787 -13.031 1 93.69 110 THR A N 1
ATOM 808 C CA . THR A 1 110 ? -18.047 0.046 -14.281 1 93.69 110 THR A CA 1
ATOM 809 C C . THR A 1 110 ? -17.625 -1.395 -14.008 1 93.69 110 THR A C 1
ATOM 811 O O . THR A 1 110 ? -17.578 -2.219 -14.922 1 93.69 110 THR A O 1
ATOM 814 N N . LYS A 1 111 ? -17.234 -1.721 -12.758 1 89.62 111 LYS A N 1
ATOM 815 C CA . LYS A 1 111 ? -16.844 -3.055 -12.305 1 89.62 111 LYS A CA 1
ATOM 816 C C . LYS A 1 111 ? -15.523 -3.482 -12.938 1 89.62 111 LYS A C 1
ATOM 818 O O . LYS A 1 111 ? -15.25 -4.68 -13.062 1 89.62 111 LYS A O 1
ATOM 823 N N . THR A 1 112 ? -14.75 -2.521 -13.391 1 91.75 112 THR A N 1
ATOM 824 C CA . THR A 1 112 ? -13.422 -2.818 -13.922 1 91.75 112 THR A CA 1
ATOM 825 C C . THR A 1 112 ? -12.398 -2.918 -12.797 1 91.75 112 THR A C 1
ATOM 827 O O . THR A 1 112 ? -12.641 -2.443 -11.688 1 91.75 112 THR A O 1
ATOM 830 N N . ARG A 1 113 ? -11.328 -3.605 -13.07 1 91.81 113 ARG A N 1
ATOM 831 C CA . ARG A 1 113 ? -10.195 -3.742 -12.172 1 91.81 113 ARG A CA 1
ATOM 832 C C . ARG A 1 113 ? -8.898 -3.314 -12.859 1 91.81 113 ARG A C 1
ATOM 834 O O . ARG A 1 113 ? -8.453 -3.957 -13.805 1 91.81 113 ARG A O 1
ATOM 841 N N . THR A 1 114 ? -8.352 -2.244 -12.445 1 96.56 114 THR A N 1
ATOM 842 C CA . THR A 1 114 ? -7.094 -1.735 -12.977 1 96.56 114 THR A CA 1
ATOM 843 C C . THR A 1 114 ? -5.941 -2.057 -12.031 1 96.56 114 THR A C 1
ATOM 845 O O . THR A 1 114 ? -5.992 -1.72 -10.844 1 96.56 114 THR A O 1
ATOM 848 N N . CYS A 1 115 ? -4.898 -2.717 -12.562 1 96 115 CYS A N 1
ATOM 849 C CA . CYS A 1 115 ? -3.807 -3.197 -11.719 1 96 115 CYS A CA 1
ATOM 850 C C . CYS A 1 115 ? -2.525 -2.414 -11.984 1 96 115 CYS A C 1
ATOM 852 O O . CYS A 1 115 ? -2.092 -2.299 -13.133 1 96 115 CYS A O 1
ATOM 854 N N . ILE A 1 116 ? -1.971 -1.889 -10.977 1 98.12 116 ILE A N 1
ATOM 855 C CA . ILE A 1 116 ? -0.658 -1.254 -11.031 1 98.12 116 ILE A CA 1
ATOM 856 C C . ILE A 1 116 ? 0.336 -2.043 -10.188 1 98.12 116 ILE A C 1
ATOM 858 O O . ILE A 1 116 ? 0.345 -1.924 -8.953 1 98.12 116 ILE A O 1
ATOM 862 N N . HIS A 1 117 ? 1.202 -2.734 -10.828 1 97.56 117 HIS A N 1
ATOM 863 C CA . HIS A 1 117 ? 2.184 -3.57 -10.148 1 97.56 117 HIS A CA 1
ATOM 864 C C . HIS A 1 117 ? 3.467 -2.797 -9.867 1 97.56 117 HIS A C 1
ATOM 866 O O . HIS A 1 117 ? 4.012 -2.145 -10.758 1 97.56 117 HIS A O 1
ATOM 872 N N . THR A 1 118 ? 3.902 -2.846 -8.656 1 98 118 THR A N 1
ATOM 873 C CA . THR A 1 118 ? 5.203 -2.32 -8.242 1 98 118 THR A CA 1
ATOM 874 C C . THR A 1 118 ? 6.172 -3.457 -7.941 1 98 118 THR A C 1
ATOM 876 O O . THR A 1 118 ? 6.012 -4.168 -6.949 1 98 118 THR A O 1
ATOM 879 N N . PRO A 1 119 ? 7.188 -3.602 -8.75 1 96.62 119 PRO A N 1
ATOM 880 C CA . PRO A 1 119 ? 8.156 -4.672 -8.5 1 96.62 119 PRO A CA 1
ATOM 881 C C . PRO A 1 119 ? 8.961 -4.457 -7.219 1 96.62 119 PRO A C 1
ATOM 883 O O . PRO A 1 119 ? 9.062 -3.324 -6.734 1 96.62 119 PRO A O 1
ATOM 886 N N . GLY A 1 120 ? 9.406 -5.543 -6.664 1 96.56 120 GLY A N 1
ATOM 887 C CA . GLY A 1 120 ? 10.359 -5.41 -5.57 1 96.56 120 GLY A CA 1
ATOM 888 C C . GLY A 1 120 ? 11.641 -4.703 -5.977 1 96.56 120 GLY A C 1
ATOM 889 O O . GLY A 1 120 ? 12.117 -4.875 -7.102 1 96.56 120 GLY A O 1
ATOM 890 N N . SER A 1 121 ? 12.156 -3.99 -5.059 1 96.12 121 SER A N 1
ATOM 891 C CA . SER A 1 121 ? 13.414 -3.285 -5.262 1 96.12 121 SER A CA 1
ATOM 892 C C . SER A 1 121 ? 14.289 -3.334 -4.012 1 96.12 121 SER A C 1
ATOM 894 O O . SER A 1 121 ? 13.812 -3.07 -2.906 1 96.12 121 SER A O 1
ATOM 896 N N . PRO A 1 122 ? 15.555 -3.693 -4.176 1 96.62 122 PRO A N 1
ATOM 897 C CA . PRO A 1 122 ? 16.219 -4.059 -5.426 1 96.62 122 PRO A CA 1
ATOM 898 C C . PRO A 1 122 ? 15.805 -5.434 -5.941 1 96.62 122 PRO A C 1
ATOM 900 O O . PRO A 1 122 ? 15.336 -6.27 -5.164 1 96.62 122 PRO A O 1
ATOM 903 N N . ALA A 1 123 ? 15.977 -5.664 -7.199 1 95.75 123 ALA A N 1
ATOM 904 C CA . ALA A 1 123 ? 15.641 -6.941 -7.82 1 95.75 123 ALA A CA 1
ATOM 905 C C . ALA A 1 123 ? 16.484 -8.07 -7.238 1 95.75 123 ALA A C 1
ATOM 907 O O . ALA A 1 123 ? 17.625 -7.844 -6.801 1 95.75 123 ALA A O 1
ATOM 908 N N . MET A 1 124 ? 15.945 -9.195 -7.246 1 97.38 124 MET A N 1
ATOM 909 C CA . MET A 1 124 ? 16.703 -10.367 -6.789 1 97.38 124 MET A CA 1
ATOM 910 C C . MET A 1 124 ? 17.812 -10.711 -7.766 1 97.38 124 MET A C 1
ATOM 912 O O . MET A 1 124 ? 17.594 -10.727 -8.977 1 97.38 124 MET A O 1
ATOM 916 N N . ILE A 1 125 ? 18.969 -10.891 -7.25 1 97.56 125 ILE A N 1
ATOM 917 C CA . ILE A 1 125 ? 20.125 -11.352 -8.031 1 97.56 125 ILE A CA 1
ATOM 918 C C . ILE A 1 125 ? 20.688 -12.625 -7.406 1 97.56 125 ILE A C 1
ATOM 920 O O . ILE A 1 125 ? 20.438 -12.914 -6.234 1 97.56 125 ILE A O 1
ATOM 924 N N . PRO A 1 126 ? 21.453 -13.398 -8.117 1 97.69 126 PRO A N 1
ATOM 925 C CA . PRO A 1 126 ? 21.953 -14.68 -7.609 1 97.69 126 PRO A CA 1
ATOM 926 C C . PRO A 1 126 ? 22.734 -14.531 -6.301 1 97.69 126 PRO A C 1
ATOM 928 O O . PRO A 1 126 ? 22.656 -15.398 -5.43 1 97.69 126 PRO A O 1
ATOM 931 N N . ASP A 1 127 ? 23.375 -13.391 -6.078 1 97.31 127 ASP A N 1
ATOM 932 C CA . ASP A 1 127 ? 24.172 -13.156 -4.883 1 97.31 127 ASP A CA 1
ATOM 933 C C . ASP A 1 127 ? 23.281 -13.031 -3.643 1 97.31 127 ASP A C 1
ATOM 935 O O . ASP A 1 127 ? 23.781 -13.117 -2.514 1 97.31 127 ASP A O 1
ATOM 939 N N . ASP A 1 128 ? 22.016 -12.852 -3.873 1 97.56 128 ASP A N 1
ATOM 940 C CA . ASP A 1 128 ? 21.078 -12.773 -2.76 1 97.56 128 ASP A CA 1
ATOM 941 C C . ASP A 1 128 ? 20.859 -14.148 -2.127 1 97.56 128 ASP A C 1
ATOM 943 O O . ASP A 1 128 ? 20.312 -14.25 -1.028 1 97.56 128 ASP A O 1
ATOM 947 N N . LEU A 1 129 ? 21.281 -15.211 -2.812 1 97.31 129 LEU A N 1
ATOM 948 C CA . LEU A 1 129 ? 21.156 -16.594 -2.354 1 97.31 129 LEU A CA 1
ATOM 949 C C . LEU A 1 129 ? 22.516 -17.281 -2.354 1 97.31 129 LEU A C 1
ATOM 951 O O . LEU A 1 129 ? 22.859 -18 -3.305 1 97.31 129 LEU A O 1
ATOM 955 N N . PRO A 1 130 ? 23.203 -17.156 -1.227 1 96.56 130 PRO A N 1
ATOM 956 C CA . PRO A 1 130 ? 24.5 -17.828 -1.159 1 96.56 130 PRO A CA 1
ATOM 957 C C . PRO A 1 130 ? 24.406 -19.328 -1.385 1 96.56 130 PRO A C 1
ATOM 959 O O . PRO A 1 130 ? 23.406 -19.953 -1.021 1 96.56 130 PRO A O 1
ATOM 962 N N . ASN A 1 131 ? 25.531 -19.875 -1.892 1 96.12 131 ASN A N 1
ATOM 963 C CA . ASN A 1 131 ? 25.562 -21.297 -2.24 1 96.12 131 ASN A CA 1
ATOM 964 C C . ASN A 1 131 ? 25.234 -22.172 -1.036 1 96.12 131 ASN A C 1
ATOM 966 O O . ASN A 1 131 ? 24.5 -23.156 -1.162 1 96.12 131 ASN A O 1
ATOM 970 N N . SER A 1 132 ? 25.781 -21.828 0.069 1 96.62 132 SER A N 1
ATOM 971 C CA . SER A 1 132 ? 25.5 -22.609 1.27 1 96.62 132 SER A CA 1
ATOM 972 C C . SER A 1 132 ? 24.016 -22.625 1.609 1 96.62 132 SER A C 1
ATOM 974 O O . SER A 1 132 ? 23.453 -23.656 1.965 1 96.62 132 SER A O 1
ATOM 976 N N . SER A 1 133 ? 23.375 -21.484 1.479 1 97.38 133 SER A N 1
ATOM 977 C CA . SER A 1 133 ? 21.953 -21.359 1.736 1 97.38 133 SER A CA 1
ATOM 978 C C . SER A 1 133 ? 21.141 -22.172 0.728 1 97.38 133 SER A C 1
ATOM 980 O O . SER A 1 133 ? 20.125 -22.766 1.08 1 97.38 133 SER A O 1
ATOM 982 N N . LEU A 1 134 ? 21.609 -22.062 -0.488 1 98.06 134 LEU A N 1
ATOM 983 C CA . LEU A 1 134 ? 20.922 -22.812 -1.539 1 98.06 134 LEU A CA 1
ATOM 984 C C . LEU A 1 134 ? 20.984 -24.312 -1.264 1 98.06 134 LEU A C 1
ATOM 986 O O . LEU A 1 134 ? 19.984 -25.016 -1.395 1 98.06 134 LEU A O 1
ATOM 990 N N . LEU A 1 135 ? 22.109 -24.797 -0.882 1 98.06 135 LEU A N 1
ATOM 991 C CA . LEU A 1 135 ? 22.281 -26.219 -0.579 1 98.06 135 LEU A CA 1
ATOM 992 C C . LEU A 1 135 ? 21.406 -26.625 0.604 1 98.06 135 LEU A C 1
ATOM 994 O O . LEU A 1 135 ? 20.781 -27.688 0.583 1 98.06 135 LEU A O 1
ATOM 998 N N . ASP A 1 136 ? 21.391 -25.781 1.609 1 98.12 136 ASP A N 1
ATOM 999 C CA . ASP A 1 136 ? 20.531 -26.031 2.758 1 98.12 136 ASP A CA 1
ATOM 1000 C C . ASP A 1 136 ? 19.047 -26.062 2.344 1 98.12 136 ASP A C 1
ATOM 1002 O O . ASP A 1 136 ? 18.281 -26.891 2.822 1 98.12 136 ASP A O 1
ATOM 1006 N N . ALA A 1 137 ? 18.703 -25.156 1.467 1 98.25 137 ALA A N 1
ATOM 1007 C CA . ALA A 1 137 ? 17.312 -25.047 1.01 1 98.25 137 ALA A CA 1
ATOM 1008 C C . ALA A 1 137 ? 16.891 -26.297 0.245 1 98.25 137 ALA A C 1
ATOM 1010 O O . ALA A 1 137 ? 15.727 -26.703 0.302 1 98.25 137 ALA A O 1
ATOM 1011 N N . LEU A 1 138 ? 17.766 -26.906 -0.441 1 98.44 138 LEU A N 1
ATOM 1012 C CA . LEU A 1 138 ? 17.469 -28.047 -1.305 1 98.44 138 LEU A CA 1
ATOM 1013 C C . LEU A 1 138 ? 17.531 -29.359 -0.527 1 98.44 138 LEU A C 1
ATOM 1015 O O . LEU A 1 138 ? 17.109 -30.406 -1.025 1 98.44 138 LEU A O 1
ATOM 1019 N N . ALA A 1 139 ? 18.047 -29.266 0.678 1 97.31 139 ALA A N 1
ATOM 1020 C CA . ALA A 1 139 ? 18.203 -30.484 1.473 1 97.31 139 ALA A CA 1
ATOM 1021 C C . ALA A 1 139 ? 16.859 -31.141 1.737 1 97.31 139 ALA A C 1
ATOM 1023 O O . ALA A 1 139 ? 15.938 -30.516 2.266 1 97.31 139 ALA A O 1
ATOM 1024 N N . GLY A 1 140 ? 16.719 -32.375 1.361 1 96.88 140 GLY A N 1
ATOM 1025 C CA . GLY A 1 140 ? 15.531 -33.188 1.65 1 96.88 140 GLY A CA 1
ATOM 1026 C C . GLY A 1 140 ? 14.359 -32.875 0.747 1 96.88 140 GLY A C 1
ATOM 1027 O O . GLY A 1 140 ? 13.258 -33.375 0.947 1 96.88 140 GLY A O 1
ATOM 1028 N N . VAL A 1 141 ? 14.539 -32.062 -0.282 1 98.44 141 VAL A N 1
ATOM 1029 C CA . VAL A 1 141 ? 13.453 -31.625 -1.156 1 98.44 141 VAL A CA 1
ATOM 1030 C C . VAL A 1 141 ? 13.094 -32.719 -2.141 1 98.44 141 VAL A C 1
ATOM 1032 O O . VAL A 1 141 ? 13.977 -33.344 -2.734 1 98.44 141 VAL A O 1
ATOM 1035 N N . LYS A 1 142 ? 11.812 -32.938 -2.232 1 98.38 142 LYS A N 1
ATOM 1036 C CA . LYS A 1 142 ? 11.305 -33.969 -3.129 1 98.38 142 LYS A CA 1
ATOM 1037 C C . LYS A 1 142 ? 10.992 -33.375 -4.508 1 98.38 142 LYS A C 1
ATOM 1039 O O . LYS A 1 142 ? 11.109 -34.094 -5.516 1 98.38 142 LYS A O 1
ATOM 1044 N N . LEU A 1 143 ? 10.594 -32.188 -4.543 1 98.81 143 LEU A N 1
ATOM 1045 C CA . LEU A 1 143 ? 10.125 -31.531 -5.758 1 98.81 143 LEU A CA 1
ATOM 1046 C C . LEU A 1 143 ? 10.375 -30.031 -5.691 1 98.81 143 LEU A C 1
ATOM 1048 O O . LEU A 1 143 ? 10.164 -29.406 -4.648 1 98.81 143 LEU A O 1
ATOM 1052 N N . VAL A 1 144 ? 10.852 -29.406 -6.805 1 98.94 144 VAL A N 1
ATOM 1053 C CA . VAL A 1 144 ? 11.078 -27.969 -6.871 1 98.94 144 VAL A CA 1
ATOM 1054 C C . VAL A 1 144 ? 10.102 -27.344 -7.867 1 98.94 144 VAL A C 1
ATOM 1056 O O . VAL A 1 144 ? 9.875 -27.891 -8.945 1 98.94 144 VAL A O 1
ATOM 1059 N N . TYR A 1 145 ? 9.547 -26.203 -7.492 1 98.88 145 TYR A N 1
ATOM 1060 C CA . TYR A 1 145 ? 8.547 -25.484 -8.281 1 98.88 145 TYR A CA 1
ATOM 1061 C C . TYR A 1 145 ? 9.047 -24.094 -8.656 1 98.88 145 TYR A C 1
ATOM 1063 O O . TYR A 1 145 ? 9.609 -23.375 -7.816 1 98.88 145 TYR A O 1
ATOM 1071 N N . PHE A 1 146 ? 8.844 -23.719 -9.938 1 98.88 146 PHE A N 1
ATOM 1072 C CA . PHE A 1 146 ? 9.188 -22.391 -10.422 1 98.88 146 PHE A CA 1
ATOM 1073 C C . PHE A 1 146 ? 8.008 -21.75 -11.141 1 98.88 146 PHE A C 1
ATOM 1075 O O . PHE A 1 146 ? 7.312 -22.422 -11.906 1 98.88 146 PHE A O 1
ATOM 1082 N N . ASP A 1 147 ? 7.809 -20.422 -10.938 1 98.5 147 ASP A N 1
ATOM 1083 C CA . ASP A 1 147 ? 6.766 -19.688 -11.641 1 98.5 147 ASP A CA 1
ATOM 1084 C C . ASP A 1 147 ? 7.359 -18.797 -12.727 1 98.5 147 ASP A C 1
ATOM 1086 O O . ASP A 1 147 ? 6.699 -17.875 -13.219 1 98.5 147 ASP A O 1
ATOM 1090 N N . VAL A 1 148 ? 8.609 -18.984 -13.031 1 98 148 VAL A N 1
ATOM 1091 C CA . VAL A 1 148 ? 9.352 -18.359 -14.117 1 98 148 VAL A CA 1
ATOM 1092 C C . VAL A 1 148 ? 9.578 -16.875 -13.805 1 98 148 VAL A C 1
ATOM 1094 O O . VAL A 1 148 ? 9.703 -16.062 -14.711 1 98 148 VAL A O 1
ATOM 1097 N N . ARG A 1 149 ? 9.523 -16.516 -12.586 1 96.31 149 ARG A N 1
ATOM 1098 C CA . ARG A 1 149 ? 9.906 -15.18 -12.156 1 96.31 149 ARG A CA 1
ATOM 1099 C C . ARG A 1 149 ? 11.336 -15.164 -11.609 1 96.31 149 ARG A C 1
ATOM 1101 O O . ARG A 1 149 ? 11.914 -16.219 -11.344 1 96.31 149 ARG A O 1
ATOM 1108 N N . LEU A 1 150 ? 11.914 -13.961 -11.562 1 96.5 150 LEU A N 1
ATOM 1109 C CA . LEU A 1 150 ? 13.273 -13.797 -11.062 1 96.5 150 LEU A CA 1
ATOM 1110 C C . LEU A 1 150 ? 14.25 -14.695 -11.82 1 96.5 150 LEU A C 1
ATOM 1112 O O . LEU A 1 150 ? 14.953 -15.5 -11.211 1 96.5 150 LEU A O 1
ATOM 1116 N N . PRO A 1 151 ? 14.312 -14.477 -13.086 1 96.25 151 PRO A N 1
ATOM 1117 C CA . PRO A 1 151 ? 14.859 -15.477 -14.008 1 96.25 151 PRO A CA 1
ATOM 1118 C C . PRO A 1 151 ? 16.328 -15.812 -13.703 1 96.25 151 PRO A C 1
ATOM 1120 O O . PRO A 1 151 ? 16.703 -16.984 -13.719 1 96.25 151 PRO A O 1
ATOM 1123 N N . GLU A 1 152 ? 17.219 -14.883 -13.398 1 96.94 152 GLU A N 1
ATOM 1124 C CA . GLU A 1 152 ? 18.641 -15.18 -13.203 1 96.94 152 GLU A CA 1
ATOM 1125 C C . GLU A 1 152 ? 18.859 -16.094 -12 1 96.94 152 GLU A C 1
ATOM 1127 O O . GLU A 1 152 ? 19.578 -17.094 -12.094 1 96.94 152 GLU A O 1
ATOM 1132 N N . THR A 1 153 ? 18.219 -15.789 -10.953 1 98.12 153 THR A N 1
ATOM 1133 C CA . THR A 1 153 ? 18.375 -16.594 -9.742 1 98.12 153 THR A CA 1
ATOM 1134 C C . THR A 1 153 ? 17.594 -17.906 -9.859 1 98.12 153 THR A C 1
ATOM 1136 O O . THR A 1 153 ? 18.031 -18.938 -9.344 1 98.12 153 THR A O 1
ATOM 1139 N N . ALA A 1 154 ? 16.469 -17.844 -10.516 1 98.62 154 ALA A N 1
ATOM 1140 C CA . ALA A 1 154 ? 15.688 -19.062 -10.742 1 98.62 154 ALA A CA 1
ATOM 1141 C C . ALA A 1 154 ? 16.531 -20.125 -11.445 1 98.62 154 ALA A C 1
ATOM 1143 O O . ALA A 1 154 ? 16.484 -21.297 -11.086 1 98.62 154 ALA A O 1
ATOM 1144 N N . LEU A 1 155 ? 17.281 -19.672 -12.406 1 98.31 155 LEU A N 1
ATOM 1145 C CA . LEU A 1 155 ? 18.094 -20.609 -13.188 1 98.31 155 LEU A CA 1
ATOM 1146 C C . LEU A 1 155 ? 19.203 -21.219 -12.328 1 98.31 155 LEU A C 1
ATOM 1148 O O . LEU A 1 155 ? 19.531 -22.391 -12.484 1 98.31 155 LEU A O 1
ATOM 1152 N N . VAL A 1 156 ? 19.766 -20.406 -11.43 1 98.44 156 VAL A N 1
ATOM 1153 C CA . VAL A 1 156 ? 20.781 -20.922 -10.508 1 98.44 156 VAL A CA 1
ATOM 1154 C C . VAL A 1 156 ? 20.188 -22.031 -9.648 1 98.44 156 VAL A C 1
ATOM 1156 O O . VAL A 1 156 ? 20.781 -23.109 -9.508 1 98.44 156 VAL A O 1
ATOM 1159 N N . VAL A 1 157 ? 19.031 -21.828 -9.125 1 98.75 157 VAL A N 1
ATOM 1160 C CA . VAL A 1 157 ? 18.359 -22.797 -8.266 1 98.75 157 VAL A CA 1
ATOM 1161 C C . VAL A 1 157 ? 18 -24.047 -9.07 1 98.75 157 VAL A C 1
ATOM 1163 O O . VAL A 1 157 ? 18.188 -25.172 -8.609 1 98.75 157 VAL A O 1
ATOM 1166 N N . ALA A 1 158 ? 17.5 -23.812 -10.281 1 98.75 158 ALA A N 1
ATOM 1167 C CA . ALA A 1 158 ? 17.062 -24.906 -11.141 1 98.75 158 ALA A CA 1
ATOM 1168 C C . ALA A 1 158 ? 18.234 -25.812 -11.516 1 98.75 158 ALA A C 1
ATOM 1170 O O . ALA A 1 158 ? 18.109 -27.031 -11.516 1 98.75 158 ALA A O 1
ATOM 1171 N N . HIS A 1 159 ? 19.344 -25.219 -11.852 1 98.56 159 HIS A N 1
ATOM 1172 C CA . HIS A 1 159 ? 20.531 -25.984 -12.203 1 98.56 159 HIS A CA 1
ATOM 1173 C C . HIS A 1 159 ? 21 -26.844 -11.023 1 98.56 159 HIS A C 1
ATOM 1175 O O . HIS A 1 159 ? 21.391 -28 -11.203 1 98.56 159 HIS A O 1
ATOM 1181 N N . GLU A 1 160 ? 21.016 -26.234 -9.875 1 98.62 160 GLU A N 1
ATOM 1182 C CA . GLU A 1 160 ? 21.422 -26.984 -8.703 1 98.62 160 GLU A CA 1
ATOM 1183 C C . GLU A 1 160 ? 20.453 -28.125 -8.406 1 98.62 160 GLU A C 1
ATOM 1185 O O . GLU A 1 160 ? 20.875 -29.234 -8.047 1 98.62 160 GLU A O 1
ATOM 1190 N N . ALA A 1 161 ? 19.172 -27.875 -8.469 1 98.69 161 ALA A N 1
ATOM 1191 C CA . ALA A 1 161 ? 18.172 -28.922 -8.297 1 98.69 161 ALA A CA 1
ATOM 1192 C C . ALA A 1 161 ? 18.391 -30.062 -9.289 1 98.69 161 ALA A C 1
ATOM 1194 O O . ALA A 1 161 ? 18.312 -31.234 -8.922 1 98.69 161 ALA A O 1
ATOM 1195 N N . ASN A 1 162 ? 18.609 -29.672 -10.531 1 98.12 162 ASN A N 1
ATOM 1196 C CA . ASN A 1 162 ? 18.859 -30.656 -11.578 1 98.12 162 ASN A CA 1
ATOM 1197 C C . ASN A 1 162 ? 20.109 -31.484 -11.273 1 98.12 162 ASN A C 1
ATOM 1199 O O . ASN A 1 162 ? 20.125 -32.688 -11.484 1 98.12 162 ASN A O 1
ATOM 1203 N N . ARG A 1 163 ? 21.141 -30.844 -10.844 1 97.75 163 ARG A N 1
ATOM 1204 C CA . ARG A 1 163 ? 22.359 -31.516 -10.469 1 97.75 163 ARG A CA 1
ATOM 1205 C C . ARG A 1 163 ? 22.109 -32.562 -9.375 1 97.75 163 ARG A C 1
ATOM 1207 O O . ARG A 1 163 ? 22.703 -33.625 -9.375 1 97.75 163 ARG A O 1
ATOM 1214 N N . LYS A 1 164 ? 21.234 -32.25 -8.516 1 98.12 164 LYS A N 1
ATOM 1215 C CA . LYS A 1 164 ? 20.906 -33.125 -7.398 1 98.12 164 LYS A CA 1
ATOM 1216 C C . LYS A 1 164 ? 19.828 -34.125 -7.785 1 98.12 164 LYS A C 1
ATOM 1218 O O . LYS A 1 164 ? 19.359 -34.906 -6.945 1 98.12 164 LYS A O 1
ATOM 1223 N N . LYS A 1 165 ? 19.359 -34.062 -8.969 1 98.19 165 LYS A N 1
ATOM 1224 C CA . LYS A 1 165 ? 18.359 -34.969 -9.547 1 98.19 165 LYS A CA 1
ATOM 1225 C C . LYS A 1 165 ? 17.016 -34.812 -8.859 1 98.19 165 LYS A C 1
ATOM 1227 O O . LYS A 1 165 ? 16.281 -35.781 -8.672 1 98.19 165 LYS A O 1
ATOM 1232 N N . ILE A 1 166 ? 16.75 -33.656 -8.367 1 98.69 166 ILE A N 1
ATOM 1233 C CA . ILE A 1 166 ? 15.438 -33.344 -7.832 1 98.69 166 ILE A CA 1
ATOM 1234 C C . ILE A 1 166 ? 14.5 -32.938 -8.969 1 98.69 166 ILE A C 1
ATOM 1236 O O . ILE A 1 166 ? 14.828 -32.062 -9.766 1 98.69 166 ILE A O 1
ATOM 1240 N N . PRO A 1 167 ? 13.328 -33.562 -9.117 1 98.75 167 PRO A N 1
ATOM 1241 C CA . PRO A 1 167 ? 12.414 -33.188 -10.203 1 98.75 167 PRO A CA 1
ATOM 1242 C C . PRO A 1 167 ? 11.922 -31.75 -10.094 1 98.75 167 PRO A C 1
ATOM 1244 O O . PRO A 1 167 ? 11.82 -31.219 -8.992 1 98.75 167 PRO A O 1
ATOM 1247 N N . ILE A 1 168 ? 11.617 -31.188 -11.242 1 98.88 168 ILE A N 1
ATOM 1248 C CA . ILE A 1 168 ? 11.258 -29.766 -11.336 1 98.88 168 ILE A CA 1
ATOM 1249 C C . ILE A 1 168 ? 9.898 -29.625 -12.031 1 98.88 168 ILE A C 1
ATOM 1251 O O . ILE A 1 168 ? 9.648 -30.266 -13.055 1 98.88 168 ILE A O 1
ATOM 1255 N N . LEU A 1 169 ? 9.023 -28.859 -11.445 1 98.94 169 LEU A N 1
ATOM 1256 C CA . LEU A 1 169 ? 7.777 -28.438 -12.086 1 98.94 169 LEU A CA 1
ATOM 1257 C C . LEU A 1 169 ? 7.816 -26.953 -12.43 1 98.94 169 LEU A C 1
ATOM 1259 O O . LEU A 1 169 ? 8.18 -26.125 -11.594 1 98.94 169 LEU A O 1
ATOM 1263 N N . ILE A 1 170 ? 7.445 -26.594 -13.695 1 98.81 170 ILE A N 1
ATOM 1264 C CA . ILE A 1 170 ? 7.422 -25.203 -14.156 1 98.81 170 ILE A CA 1
ATOM 1265 C C . ILE A 1 170 ? 5.98 -24.766 -14.398 1 98.81 170 ILE A C 1
ATOM 1267 O O . ILE A 1 170 ? 5.219 -25.469 -15.078 1 98.81 170 ILE A O 1
ATOM 1271 N N . ASP A 1 171 ? 5.594 -23.688 -13.773 1 98.62 171 ASP A N 1
ATOM 1272 C CA . ASP A 1 171 ? 4.363 -22.984 -14.094 1 98.62 171 ASP A CA 1
ATOM 1273 C C . ASP A 1 171 ? 4.578 -22 -15.242 1 98.62 171 ASP A C 1
ATOM 1275 O O . ASP A 1 171 ? 5.094 -20.891 -15.039 1 98.62 171 ASP A O 1
ATOM 1279 N N . ALA A 1 172 ? 4.184 -22.391 -16.438 1 98.06 172 ALA A N 1
ATOM 1280 C CA . ALA A 1 172 ? 4.426 -21.578 -17.625 1 98.06 172 ALA A CA 1
ATOM 1281 C C . ALA A 1 172 ? 3.166 -20.828 -18.047 1 98.06 172 ALA A C 1
ATOM 1283 O O . ALA A 1 172 ? 2.4 -21.312 -18.891 1 98.06 172 ALA A O 1
ATOM 1284 N N . GLU A 1 173 ? 3.025 -19.672 -17.625 1 94.75 173 GLU A N 1
ATOM 1285 C CA . GLU A 1 173 ? 1.814 -18.891 -17.875 1 94.75 173 GLU A CA 1
ATOM 1286 C C . GLU A 1 173 ? 1.905 -18.141 -19.203 1 94.75 173 GLU A C 1
ATOM 1288 O O . GLU A 1 173 ? 0.929 -18.078 -19.953 1 94.75 173 GLU A O 1
ATOM 1293 N N . ARG A 1 174 ? 2.992 -17.562 -19.453 1 94.19 174 ARG A N 1
ATOM 1294 C CA . ARG A 1 174 ? 3.264 -16.766 -20.641 1 94.19 174 ARG A CA 1
ATOM 1295 C C . ARG A 1 174 ? 4.758 -16.719 -20.938 1 94.19 174 ARG A C 1
ATOM 1297 O O . ARG A 1 174 ? 5.578 -17.062 -20.078 1 94.19 174 ARG A O 1
ATOM 1304 N N . PRO A 1 175 ? 5.035 -16.328 -22.141 1 95 175 PRO A N 1
ATOM 1305 C CA . PRO A 1 175 ? 6.465 -16.156 -22.406 1 95 175 PRO A CA 1
ATOM 1306 C C . PRO A 1 175 ? 7.129 -15.141 -21.484 1 95 175 PRO A C 1
ATOM 1308 O O . PRO A 1 175 ? 6.547 -14.094 -21.188 1 95 175 PRO A O 1
ATOM 1311 N N . ARG A 1 176 ? 8.258 -15.562 -20.969 1 95 176 ARG A N 1
ATOM 1312 C CA . ARG A 1 176 ? 9.07 -14.742 -20.062 1 95 176 ARG A CA 1
ATOM 1313 C C . ARG A 1 176 ? 10.555 -15.016 -20.266 1 95 176 ARG A C 1
ATOM 1315 O O . ARG A 1 176 ? 10.93 -16.062 -20.797 1 95 176 ARG A O 1
ATOM 1322 N N . GLU A 1 177 ? 11.289 -13.977 -19.781 1 95.44 177 GLU A N 1
ATOM 1323 C CA . GLU A 1 177 ? 12.727 -14.219 -19.719 1 95.44 177 GLU A CA 1
ATOM 1324 C C . GLU A 1 177 ? 13.055 -15.438 -18.859 1 95.44 177 GLU A C 1
ATOM 1326 O O . GLU A 1 177 ? 12.5 -15.594 -17.766 1 95.44 177 GLU A O 1
ATOM 1331 N N . GLY A 1 178 ? 13.836 -16.344 -19.375 1 96.69 178 GLY A N 1
ATOM 1332 C CA . GLY A 1 178 ? 14.297 -17.5 -18.625 1 96.69 178 GLY A CA 1
ATOM 1333 C C . GLY A 1 178 ? 13.406 -18.719 -18.812 1 96.69 178 GLY A C 1
ATOM 1334 O O . GLY A 1 178 ? 13.766 -19.828 -18.406 1 96.69 178 GLY A O 1
ATOM 1335 N N . LEU A 1 179 ? 12.281 -18.547 -19.469 1 98.25 179 LEU A N 1
ATOM 1336 C CA . LEU A 1 179 ? 11.312 -19.641 -19.609 1 98.25 179 LEU A CA 1
ATOM 1337 C C . LEU A 1 179 ? 11.93 -20.828 -20.328 1 98.25 179 LEU A C 1
ATOM 1339 O O . LEU A 1 179 ? 11.852 -21.953 -19.844 1 98.25 179 LEU A O 1
ATOM 1343 N N . ASP A 1 180 ? 12.602 -20.609 -21.453 1 98.06 180 ASP A N 1
ATOM 1344 C CA . ASP A 1 180 ? 13.156 -21.688 -22.266 1 98.06 180 ASP A CA 1
ATOM 1345 C C . ASP A 1 180 ? 14.172 -22.516 -21.469 1 98.06 180 ASP A C 1
ATOM 1347 O O . ASP A 1 180 ? 14.125 -23.734 -21.484 1 98.06 180 ASP A O 1
ATOM 1351 N N . ASP A 1 181 ? 15.039 -21.812 -20.812 1 98.06 181 ASP A N 1
ATOM 1352 C CA . ASP A 1 181 ? 16.062 -22.5 -20.031 1 98.06 181 ASP A CA 1
ATOM 1353 C C . ASP A 1 181 ? 15.438 -23.328 -18.922 1 98.06 181 ASP A C 1
ATOM 1355 O O . ASP A 1 181 ? 15.883 -24.453 -18.656 1 98.06 181 ASP A O 1
ATOM 1359 N N . LEU A 1 182 ? 14.453 -22.797 -18.281 1 98.62 182 LEU A N 1
ATOM 1360 C CA . LEU A 1 182 ? 13.789 -23.516 -17.203 1 98.62 182 LEU A CA 1
ATOM 1361 C C . LEU A 1 182 ? 13.031 -24.719 -17.75 1 98.62 182 LEU A C 1
ATOM 1363 O O . LEU A 1 182 ? 13.055 -25.797 -17.141 1 98.62 182 LEU A O 1
ATOM 1367 N N . LEU A 1 183 ? 12.391 -24.547 -18.859 1 98.69 183 LEU A N 1
ATOM 1368 C CA . LEU A 1 183 ? 11.648 -25.641 -19.484 1 98.69 183 LEU A CA 1
ATOM 1369 C C . LEU A 1 183 ? 12.578 -26.797 -19.812 1 98.69 183 LEU A C 1
ATOM 1371 O O . LEU A 1 183 ? 12.211 -27.969 -19.656 1 98.69 183 LEU A O 1
ATOM 1375 N N . ASN A 1 184 ? 13.734 -26.484 -20.25 1 98.25 184 ASN A N 1
ATOM 1376 C CA . ASN A 1 184 ? 14.695 -27.516 -20.625 1 98.25 184 ASN A CA 1
ATOM 1377 C C . ASN A 1 184 ? 15.117 -28.359 -19.422 1 98.25 184 ASN A C 1
ATOM 1379 O O . ASN A 1 184 ? 15.617 -29.469 -19.594 1 98.25 184 ASN A O 1
ATOM 1383 N N . LEU A 1 185 ? 14.922 -27.844 -18.234 1 98.25 185 LEU A N 1
ATOM 1384 C CA . LEU A 1 185 ? 15.305 -28.547 -17.016 1 98.25 185 LEU A CA 1
ATOM 1385 C C . LEU A 1 185 ? 14.094 -29.203 -16.359 1 98.25 185 LEU A C 1
ATOM 1387 O O . LEU A 1 185 ? 14.227 -29.875 -15.336 1 98.25 185 LEU A O 1
ATOM 1391 N N . SER A 1 186 ? 12.945 -29.078 -16.922 1 98.56 186 SER A N 1
ATOM 1392 C CA . SER A 1 186 ? 11.695 -29.422 -16.25 1 98.56 186 SER A CA 1
ATOM 1393 C C . SER A 1 186 ? 11.344 -30.891 -16.438 1 98.56 186 SER A C 1
ATOM 1395 O O . SER A 1 186 ? 11.586 -31.469 -17.5 1 98.56 186 SER A O 1
ATOM 1397 N N . ASP A 1 187 ? 10.812 -31.516 -15.422 1 98.75 187 ASP A N 1
ATOM 1398 C CA . ASP A 1 187 ? 10.18 -32.844 -15.477 1 98.75 187 ASP A CA 1
ATOM 1399 C C . ASP A 1 187 ? 8.68 -32.719 -15.703 1 98.75 187 ASP A C 1
ATOM 1401 O O . ASP A 1 187 ? 8.062 -33.625 -16.297 1 98.75 187 ASP A O 1
ATOM 1405 N N . TYR A 1 188 ? 8.102 -31.703 -15.211 1 98.88 188 TYR A N 1
ATOM 1406 C CA . TYR A 1 188 ? 6.672 -31.438 -15.289 1 98.88 188 TYR A CA 1
ATOM 1407 C C . TYR A 1 188 ? 6.41 -29.984 -15.688 1 98.88 188 TYR A C 1
ATOM 1409 O O . TYR A 1 188 ? 7.121 -29.078 -15.25 1 98.88 188 TYR A O 1
ATOM 1417 N N . VAL A 1 189 ? 5.387 -29.734 -16.5 1 98.88 189 VAL A N 1
ATOM 1418 C CA . VAL A 1 189 ? 5 -28.375 -16.875 1 98.88 189 VAL A CA 1
ATOM 1419 C C . VAL A 1 189 ? 3.482 -28.234 -16.766 1 98.88 189 VAL A C 1
ATOM 1421 O O . VAL A 1 189 ? 2.732 -29.109 -17.172 1 98.88 189 VAL A O 1
ATOM 1424 N N . VAL A 1 190 ? 3.047 -27.234 -16.109 1 98.81 190 VAL A N 1
ATOM 1425 C CA . VAL A 1 190 ? 1.665 -26.781 -16.172 1 98.81 190 VAL A CA 1
ATOM 1426 C C . VAL A 1 190 ? 1.601 -25.438 -16.891 1 98.81 190 VAL A C 1
ATOM 1428 O O . VAL A 1 190 ? 2.365 -24.516 -16.594 1 98.81 190 VAL A O 1
ATOM 1431 N N . CYS A 1 191 ? 0.711 -25.375 -17.891 1 97.69 191 CYS A N 1
ATOM 1432 C CA . CYS A 1 191 ? 0.598 -24.188 -18.734 1 97.69 191 CYS A CA 1
ATOM 1433 C C . CYS A 1 191 ? -0.805 -23.594 -18.656 1 97.69 191 CYS A C 1
ATOM 1435 O O . CYS A 1 191 ? -1.778 -24.328 -18.453 1 97.69 191 CYS A O 1
ATOM 1437 N N . SER A 1 192 ? -0.781 -22.266 -18.938 1 96.44 192 SER A N 1
ATOM 1438 C CA . SER A 1 192 ? -2.064 -21.641 -19.25 1 96.44 192 SER A CA 1
ATOM 1439 C C . SER A 1 192 ? -2.467 -21.891 -20.703 1 96.44 192 SER A C 1
ATOM 1441 O O . SER A 1 192 ? -1.635 -22.266 -21.516 1 96.44 192 SER A O 1
ATOM 1443 N N . ALA A 1 193 ? -3.656 -21.562 -21.047 1 95.62 193 ALA A N 1
ATOM 1444 C CA . ALA A 1 193 ? -4.324 -21.984 -22.281 1 95.62 193 ALA A CA 1
ATOM 1445 C C . ALA A 1 193 ? -3.557 -21.5 -23.5 1 95.62 193 ALA A C 1
ATOM 1447 O O . ALA A 1 193 ? -3.459 -22.219 -24.5 1 95.62 193 ALA A O 1
ATOM 1448 N N . LYS A 1 194 ? -2.934 -20.375 -23.438 1 95.81 194 LYS A N 1
ATOM 1449 C CA . LYS A 1 194 ? -2.383 -19.75 -24.641 1 95.81 194 LYS A CA 1
ATOM 1450 C C . LYS A 1 194 ? -0.907 -20.109 -24.797 1 95.81 194 LYS A C 1
ATOM 1452 O O . LYS A 1 194 ? -0.368 -20.016 -25.906 1 95.81 194 LYS A O 1
ATOM 1457 N N . LEU A 1 195 ? -0.249 -20.578 -23.781 1 97.38 195 LEU A N 1
ATOM 1458 C CA . LEU A 1 195 ? 1.206 -20.688 -23.797 1 97.38 195 LEU A CA 1
ATOM 1459 C C . LEU A 1 195 ? 1.662 -21.781 -24.75 1 97.38 195 LEU A C 1
ATOM 1461 O O . LEU A 1 195 ? 2.596 -21.578 -25.531 1 97.38 195 LEU A O 1
ATOM 1465 N N . PRO A 1 196 ? 1.038 -22.969 -24.781 1 97.69 196 PRO A N 1
ATOM 1466 C CA . PRO A 1 196 ? 1.577 -24.047 -25.609 1 97.69 196 PRO A CA 1
ATOM 1467 C C . PRO A 1 196 ? 1.661 -23.672 -27.094 1 97.69 196 PRO A C 1
ATOM 1469 O O . PRO A 1 196 ? 2.703 -23.859 -27.719 1 97.69 196 PRO A O 1
ATOM 1472 N N . GLN A 1 197 ? 0.604 -23.078 -27.516 1 97.75 197 GLN A N 1
ATOM 1473 C CA . GLN A 1 197 ? 0.595 -22.688 -28.938 1 97.75 197 GLN A CA 1
ATOM 1474 C C . GLN A 1 197 ? 1.544 -21.531 -29.188 1 97.75 197 GLN A C 1
ATOM 1476 O O . GLN A 1 197 ? 2.232 -21.5 -30.219 1 97.75 197 GLN A O 1
ATOM 1481 N N . THR A 1 198 ? 1.544 -20.656 -28.297 1 97.81 198 THR A N 1
ATOM 1482 C CA . THR A 1 198 ? 2.428 -19.5 -28.438 1 97.81 198 THR A CA 1
ATOM 1483 C C . THR A 1 198 ? 3.891 -19.938 -28.453 1 97.81 198 THR A C 1
ATOM 1485 O O . THR A 1 198 ? 4.691 -19.438 -29.234 1 97.81 198 THR A O 1
ATOM 1488 N N . TRP A 1 199 ? 4.254 -20.812 -27.609 1 97.75 199 TRP A N 1
ATOM 1489 C CA . TRP A 1 199 ? 5.637 -21.234 -27.422 1 97.75 199 TRP A CA 1
ATOM 1490 C C . TRP A 1 199 ? 6.086 -22.156 -28.562 1 97.75 199 TRP A C 1
ATOM 1492 O O . TRP A 1 199 ? 7.23 -22.078 -29.016 1 97.75 199 TRP A O 1
ATOM 1502 N N . THR A 1 200 ? 5.195 -23.016 -29.078 1 97.88 200 THR A N 1
ATOM 1503 C CA . THR A 1 200 ? 5.59 -24.047 -30.047 1 97.88 200 THR A CA 1
ATOM 1504 C C . THR A 1 200 ? 5.289 -23.594 -31.469 1 97.88 200 THR A C 1
ATOM 1506 O O . THR A 1 200 ? 5.863 -24.125 -32.438 1 97.88 200 THR A O 1
ATOM 1509 N N . GLY A 1 201 ? 4.297 -22.75 -31.625 1 97.44 201 GLY A N 1
ATOM 1510 C CA . GLY A 1 201 ? 3.818 -22.391 -32.938 1 97.44 201 GLY A CA 1
ATOM 1511 C C . GLY A 1 201 ? 2.881 -23.422 -33.531 1 97.44 201 GLY A C 1
ATOM 1512 O O . GLY A 1 201 ? 2.504 -23.328 -34.719 1 97.44 201 GLY A O 1
ATOM 1513 N N . ALA A 1 202 ? 2.463 -24.438 -32.812 1 97.81 202 ALA A N 1
ATOM 1514 C CA . ALA A 1 202 ? 1.584 -25.5 -33.281 1 97.81 202 ALA A CA 1
ATOM 1515 C C . ALA A 1 202 ? 0.17 -24.969 -33.531 1 97.81 202 ALA A C 1
ATOM 1517 O O . ALA A 1 202 ? -0.229 -23.969 -32.938 1 97.81 202 ALA A O 1
ATOM 1518 N N . PRO A 1 203 ? -0.546 -25.531 -34.375 1 97.06 203 PRO A N 1
ATOM 1519 C CA . PRO A 1 203 ? -1.839 -24.984 -34.812 1 97.06 203 PRO A CA 1
ATOM 1520 C C . PRO A 1 203 ? -2.953 -25.266 -33.812 1 97.06 203 PRO A C 1
ATOM 1522 O O . PRO A 1 203 ? -4.02 -24.641 -33.875 1 97.06 203 PRO A O 1
ATOM 1525 N N . SER A 1 204 ? -2.768 -26.266 -32.938 1 97.75 204 SER A N 1
ATOM 1526 C CA . SER A 1 204 ? -3.775 -26.594 -31.938 1 97.75 204 SER A CA 1
ATOM 1527 C C . SER A 1 204 ? -3.131 -26.922 -30.594 1 97.75 204 SER A C 1
ATOM 1529 O O . SER A 1 204 ? -1.926 -27.172 -30.516 1 97.75 204 SER A O 1
ATOM 1531 N N . VAL A 1 205 ? -3.945 -26.938 -29.531 1 97.75 205 VAL A N 1
ATOM 1532 C CA . VAL A 1 205 ? -3.445 -27.203 -28.188 1 97.75 205 VAL A CA 1
ATOM 1533 C C . VAL A 1 205 ? -2.91 -28.625 -28.094 1 97.75 205 VAL A C 1
ATOM 1535 O O . VAL A 1 205 ? -1.779 -28.844 -27.656 1 97.75 205 VAL A O 1
ATOM 1538 N N . PRO A 1 206 ? -3.631 -29.688 -28.594 1 98.06 206 PRO A N 1
ATOM 1539 C CA . PRO A 1 206 ? -3.1 -31.047 -28.516 1 98.06 206 PRO A CA 1
ATOM 1540 C C . PRO A 1 206 ? -1.788 -31.219 -29.281 1 98.06 206 PRO A C 1
ATOM 1542 O O . PRO A 1 206 ? -0.848 -31.828 -28.781 1 98.06 206 PRO A O 1
ATOM 1545 N N . SER A 1 207 ? -1.804 -30.641 -30.484 1 98.56 207 SER A N 1
ATOM 1546 C CA . SER A 1 207 ? -0.572 -30.75 -31.266 1 98.56 207 SER A CA 1
ATOM 1547 C C . SER A 1 207 ? 0.575 -30.016 -30.578 1 98.56 207 SER A C 1
ATOM 1549 O O . SER A 1 207 ? 1.733 -30.422 -30.688 1 98.56 207 SER A O 1
ATOM 1551 N N . ALA A 1 208 ? 0.27 -28.938 -29.922 1 98.75 208 ALA A N 1
ATOM 1552 C CA . ALA A 1 208 ? 1.283 -28.172 -29.188 1 98.75 208 ALA A CA 1
ATOM 1553 C C . ALA A 1 208 ? 1.846 -29 -28.031 1 98.75 208 ALA A C 1
ATOM 1555 O O . ALA A 1 208 ? 3.037 -28.922 -27.719 1 98.75 208 ALA A O 1
ATOM 1556 N N . LEU A 1 209 ? 1.049 -29.75 -27.344 1 98.69 209 LEU A N 1
ATOM 1557 C CA . LEU A 1 209 ? 1.518 -30.578 -26.25 1 98.69 209 LEU A CA 1
ATOM 1558 C C . LEU A 1 209 ? 2.482 -31.656 -26.75 1 98.69 209 LEU A C 1
ATOM 1560 O O . LEU A 1 209 ? 3.496 -31.938 -26.109 1 98.69 209 LEU A O 1
ATOM 1564 N N . VAL A 1 210 ? 2.164 -32.25 -27.875 1 98.19 210 VAL A N 1
ATOM 1565 C CA . VAL A 1 210 ? 3.078 -33.219 -28.5 1 98.19 210 VAL A CA 1
ATOM 1566 C C . VAL A 1 210 ? 4.406 -32.531 -28.812 1 98.19 210 VAL A C 1
ATOM 1568 O O . VAL A 1 210 ? 5.477 -33.062 -28.516 1 98.19 210 VAL A O 1
ATOM 1571 N N . SER A 1 211 ? 4.258 -31.344 -29.406 1 98.62 211 SER A N 1
ATOM 1572 C CA . SER A 1 211 ? 5.449 -30.562 -29.75 1 98.62 211 SER A CA 1
ATOM 1573 C C . SER A 1 211 ? 6.301 -30.297 -28.516 1 98.62 211 SER A C 1
ATOM 1575 O O . SER A 1 211 ? 7.531 -30.391 -28.562 1 98.62 211 SER A O 1
ATOM 1577 N N . MET A 1 212 ? 5.723 -29.984 -27.406 1 98.69 212 MET A N 1
ATOM 1578 C CA . MET A 1 212 ? 6.441 -29.703 -26.156 1 98.69 212 MET A CA 1
ATOM 1579 C C . MET A 1 212 ? 7.195 -30.938 -25.688 1 98.69 212 MET A C 1
ATOM 1581 O O . MET A 1 212 ? 8.367 -30.844 -25.297 1 98.69 212 MET A O 1
ATOM 1585 N N . LEU A 1 213 ? 6.551 -32.125 -25.719 1 98.12 213 LEU A N 1
ATOM 1586 C CA . LEU A 1 213 ? 7.223 -33.344 -25.281 1 98.12 213 LEU A CA 1
ATOM 1587 C C . LEU A 1 213 ? 8.406 -33.656 -26.188 1 98.12 213 LEU A C 1
ATOM 1589 O O . LEU A 1 213 ? 9.43 -34.156 -25.734 1 98.12 213 LEU A O 1
ATOM 1593 N N . LEU A 1 214 ? 8.234 -33.375 -27.453 1 97.56 214 LEU A N 1
ATOM 1594 C CA . LEU A 1 214 ? 9.305 -33.656 -28.391 1 97.56 214 LEU A CA 1
ATOM 1595 C C . LEU A 1 214 ? 10.484 -32.719 -28.188 1 97.56 214 LEU A C 1
ATOM 1597 O O . LEU A 1 214 ? 11.641 -33.125 -28.281 1 97.56 214 LEU A O 1
ATOM 1601 N N . LYS A 1 215 ? 10.195 -31.484 -27.906 1 98 215 LYS A N 1
ATOM 1602 C CA . LYS A 1 215 ? 11.227 -30.469 -27.734 1 98 215 LYS A CA 1
ATOM 1603 C C . LYS A 1 215 ? 11.922 -30.594 -26.391 1 98 215 LYS A C 1
ATOM 1605 O O . LYS A 1 215 ? 13.047 -30.125 -26.219 1 98 215 LYS A O 1
ATOM 1610 N N . LEU A 1 216 ? 11.234 -31.156 -25.422 1 98.25 216 LEU A N 1
ATOM 1611 C CA . LEU A 1 216 ? 11.742 -31.266 -24.062 1 98.25 216 LEU A CA 1
ATOM 1612 C C . LEU A 1 216 ? 11.891 -32.719 -23.641 1 98.25 216 LEU A C 1
ATOM 1614 O O . LEU A 1 216 ? 10.984 -33.312 -23.047 1 98.25 216 LEU A O 1
ATOM 1618 N N . PRO A 1 217 ? 12.969 -33.281 -23.797 1 94.81 217 PRO A N 1
ATOM 1619 C CA . PRO A 1 217 ? 13.148 -34.75 -23.625 1 94.81 217 PRO A CA 1
ATOM 1620 C C . PRO A 1 217 ? 12.977 -35.188 -22.172 1 94.81 217 PRO A C 1
ATOM 1622 O O . PRO A 1 217 ? 12.609 -36.344 -21.906 1 94.81 217 PRO A O 1
ATOM 1625 N N . LYS A 1 218 ? 13.211 -34.281 -21.234 1 96.06 218 LYS A N 1
ATOM 1626 C CA . LYS A 1 218 ? 13.117 -34.625 -19.828 1 96.06 218 LYS A CA 1
ATOM 1627 C C . LYS A 1 218 ? 11.672 -34.562 -19.344 1 96.06 218 LYS A C 1
ATOM 1629 O O . LYS A 1 218 ? 11.344 -35.094 -18.266 1 96.06 218 LYS A O 1
ATOM 1634 N N . LEU A 1 219 ? 10.836 -34.031 -20.109 1 98.19 219 LEU A N 1
ATOM 1635 C CA . LEU A 1 219 ? 9.469 -33.75 -19.688 1 98.19 219 LEU A CA 1
ATOM 1636 C C . LEU A 1 219 ? 8.641 -35 -19.562 1 98.19 219 LEU A C 1
ATOM 1638 O O . LEU A 1 219 ? 8.492 -35.75 -20.547 1 98.19 219 LEU A O 1
ATOM 1642 N N . LYS A 1 220 ? 8.141 -35.25 -18.375 1 98.19 220 LYS A N 1
ATOM 1643 C CA . LYS A 1 220 ? 7.324 -36.406 -18.109 1 98.19 220 LYS A CA 1
ATOM 1644 C C . LYS A 1 220 ? 5.863 -36.156 -18.469 1 98.19 220 LYS A C 1
ATOM 1646 O O . LYS A 1 220 ? 5.188 -37.062 -19.016 1 98.19 220 LYS A O 1
ATOM 1651 N N . PHE A 1 221 ? 5.367 -35.062 -18.156 1 98.56 221 PHE A N 1
ATOM 1652 C CA . PHE A 1 221 ? 4.035 -34.688 -18.625 1 98.56 221 PHE A CA 1
ATOM 1653 C C . PHE A 1 221 ? 3.898 -33.156 -18.719 1 98.56 221 PHE A C 1
ATOM 1655 O O . PHE A 1 221 ? 4.688 -32.438 -18.125 1 98.56 221 PHE A O 1
ATOM 1662 N N . VAL A 1 222 ? 2.936 -32.719 -19.5 1 98.88 222 VAL A N 1
ATOM 1663 C CA . VAL A 1 222 ? 2.502 -31.344 -19.609 1 98.88 222 VAL A CA 1
ATOM 1664 C C . VAL A 1 222 ? 0.985 -31.266 -19.453 1 98.88 222 VAL A C 1
ATOM 1666 O O . VAL A 1 222 ? 0.255 -32.094 -19.969 1 98.88 222 VAL A O 1
ATOM 1669 N N . ILE A 1 223 ? 0.562 -30.375 -18.578 1 98.88 223 ILE A N 1
ATOM 1670 C CA . ILE A 1 223 ? -0.851 -30.078 -18.391 1 98.88 223 ILE A CA 1
ATOM 1671 C C . ILE A 1 223 ? -1.154 -28.656 -18.891 1 98.88 223 ILE A C 1
ATOM 1673 O O . ILE A 1 223 ? -0.387 -27.734 -18.641 1 98.88 223 ILE A O 1
ATOM 1677 N N . VAL A 1 224 ? -2.242 -28.453 -19.625 1 98.75 224 VAL A N 1
ATOM 1678 C CA . VAL A 1 224 ? -2.754 -27.125 -19.969 1 98.75 224 VAL A CA 1
ATOM 1679 C C . VAL A 1 224 ? -4.125 -26.922 -19.328 1 98.75 224 VAL A C 1
ATOM 1681 O O . VAL A 1 224 ? -5.023 -27.75 -19.484 1 98.75 224 VAL A O 1
ATOM 1684 N N . THR A 1 225 ? -4.211 -25.875 -18.516 1 98.12 225 THR A N 1
ATOM 1685 C CA . THR A 1 225 ? -5.488 -25.531 -17.906 1 98.12 225 THR A CA 1
ATOM 1686 C C . THR A 1 225 ? -6.316 -24.656 -18.844 1 98.12 225 THR A C 1
ATOM 1688 O O . THR A 1 225 ? -5.777 -23.781 -19.516 1 98.12 225 THR A O 1
ATOM 1691 N N . LEU A 1 226 ? -7.617 -24.922 -18.891 1 96.44 226 LEU A N 1
ATOM 1692 C CA . LEU A 1 226 ? -8.523 -24.234 -19.797 1 96.44 226 LEU A CA 1
ATOM 1693 C C . LEU A 1 226 ? -9.664 -23.562 -19.031 1 96.44 226 LEU A C 1
ATOM 1695 O O . LEU A 1 226 ? -10.805 -23.562 -19.5 1 96.44 226 LEU A O 1
ATOM 1699 N N . GLY A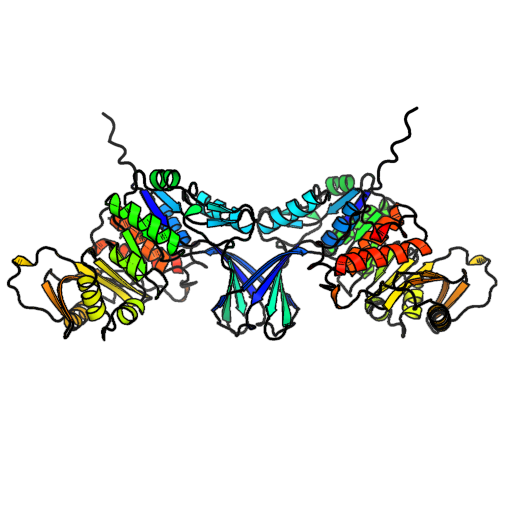 1 227 ? -9.398 -23.156 -17.859 1 93.88 227 GLY A N 1
ATOM 1700 C CA . GLY A 1 227 ? -10.422 -22.531 -17.047 1 93.88 227 GLY A CA 1
ATOM 1701 C C . GLY A 1 227 ? -11.602 -23.438 -16.75 1 93.88 227 GLY A C 1
ATOM 1702 O O . GLY A 1 227 ? -11.422 -24.562 -16.297 1 93.88 227 GLY A O 1
ATOM 1703 N N . ALA A 1 228 ? -12.789 -22.891 -17.016 1 93.31 228 ALA A N 1
ATOM 1704 C CA . ALA A 1 228 ? -14.023 -23.625 -16.75 1 93.31 228 ALA A CA 1
ATOM 1705 C C . ALA A 1 228 ? -14.133 -24.844 -17.672 1 93.31 228 ALA A C 1
ATOM 1707 O O . ALA A 1 228 ? -14.93 -25.75 -17.406 1 93.31 228 ALA A O 1
ATOM 1708 N N . ASP A 1 229 ? -13.289 -24.906 -18.703 1 93.88 229 ASP A N 1
ATOM 1709 C CA . ASP A 1 229 ? -13.344 -26.016 -19.641 1 93.88 229 ASP A CA 1
ATOM 1710 C C . ASP A 1 229 ? -12.43 -27.156 -19.203 1 93.88 229 ASP A C 1
ATOM 1712 O O . ASP A 1 229 ? -12.25 -28.125 -19.922 1 93.88 229 ASP A O 1
ATOM 1716 N N . GLY A 1 230 ? -11.789 -27 -18.047 1 96.19 230 GLY A N 1
ATOM 1717 C CA . GLY A 1 230 ? -11 -28.078 -17.484 1 96.19 230 GLY A CA 1
ATOM 1718 C C . GLY A 1 230 ? -9.531 -28 -17.859 1 96.19 230 GLY A C 1
ATOM 1719 O O . GLY A 1 230 ? -8.891 -26.969 -17.703 1 96.19 230 GLY A O 1
ATOM 1720 N N . CYS A 1 231 ? -9.023 -29.25 -18.25 1 98 231 CYS A N 1
ATOM 1721 C CA . CYS A 1 231 ? -7.609 -29.312 -18.609 1 98 231 CYS A CA 1
ATOM 1722 C C . CYS A 1 231 ? -7.32 -30.516 -19.5 1 98 231 CYS A C 1
ATOM 1724 O O . CYS A 1 231 ? -8.156 -31.406 -19.625 1 98 231 CYS A O 1
ATOM 1726 N N . ILE A 1 232 ? -6.227 -30.438 -20.188 1 98.5 232 ILE A N 1
ATOM 1727 C CA . ILE A 1 232 ? -5.684 -31.516 -21 1 98.5 232 ILE A CA 1
ATOM 1728 C C . ILE A 1 232 ? -4.27 -31.859 -20.531 1 98.5 232 ILE A C 1
ATOM 1730 O O . ILE A 1 232 ? -3.471 -30.969 -20.25 1 98.5 232 ILE A O 1
ATOM 1734 N N . MET A 1 233 ? -4.027 -33.156 -20.406 1 98.81 233 MET A N 1
ATOM 1735 C CA . MET A 1 233 ? -2.705 -33.625 -20 1 98.81 233 MET A CA 1
ATOM 1736 C C . MET A 1 233 ? -2.152 -34.625 -21 1 98.81 233 MET A C 1
ATOM 1738 O O . MET A 1 233 ? -2.893 -35.438 -21.516 1 98.81 233 MET A O 1
ATOM 1742 N N . LEU A 1 234 ? -0.968 -34.438 -21.375 1 98.69 234 LEU A N 1
ATOM 1743 C CA . LEU A 1 234 ? -0.218 -35.438 -22.125 1 98.69 234 LEU A CA 1
ATOM 1744 C C . LEU A 1 234 ? 0.932 -36 -21.297 1 98.69 234 LEU A C 1
ATOM 1746 O O . LEU A 1 234 ? 1.809 -35.25 -20.859 1 98.69 234 LEU A O 1
ATOM 1750 N N . GLU A 1 235 ? 0.896 -37.219 -21.031 1 98.38 235 GLU A N 1
ATOM 1751 C CA . GLU A 1 235 ? 1.924 -37.906 -20.266 1 98.38 235 GLU A CA 1
ATOM 1752 C C . GLU A 1 235 ? 2.801 -38.781 -21.172 1 98.38 235 GLU A C 1
ATOM 1754 O O . GLU A 1 235 ? 2.293 -39.594 -21.922 1 98.38 235 GLU A O 1
ATOM 1759 N N . ARG A 1 236 ? 4.062 -38.594 -21 1 96.81 236 ARG A N 1
ATOM 1760 C CA . ARG A 1 236 ? 5.031 -39.344 -21.781 1 96.81 236 ARG A CA 1
ATOM 1761 C C . ARG A 1 236 ? 5.102 -40.781 -21.312 1 96.81 236 ARG A C 1
ATOM 1763 O O . ARG A 1 236 ? 5.086 -41.062 -20.109 1 96.81 236 ARG A O 1
ATOM 1770 N N . SER A 1 237 ? 5.137 -41.719 -22.25 1 93.25 237 SER A N 1
ATOM 1771 C CA . SER A 1 237 ? 5.398 -43.125 -21.953 1 93.25 237 SER A CA 1
ATOM 1772 C C . SER A 1 237 ? 6.73 -43.562 -22.547 1 93.25 237 SER A C 1
ATOM 1774 O O . SER A 1 237 ? 7.043 -43.25 -23.688 1 93.25 237 SER A O 1
ATOM 1776 N N . GLU A 1 238 ? 7.613 -44.062 -21.734 1 78.56 238 GLU A N 1
ATOM 1777 C CA . GLU A 1 238 ? 8.883 -44.594 -22.219 1 78.56 238 GLU A CA 1
ATOM 1778 C C . GLU A 1 238 ? 8.688 -45.875 -23 1 78.56 238 GLU A C 1
ATOM 1780 O O . GLU A 1 238 ? 9.609 -46.375 -23.656 1 78.56 238 GLU A O 1
ATOM 1785 N N . ALA A 1 239 ? 7.539 -46.5 -23.016 1 65.5 239 ALA A N 1
ATOM 1786 C CA . ALA A 1 239 ? 7.297 -47.781 -23.625 1 65.5 239 ALA A CA 1
ATOM 1787 C C . ALA A 1 239 ? 7.371 -47.719 -25.141 1 65.5 239 ALA A C 1
ATOM 1789 O O . ALA A 1 239 ? 6.941 -48.625 -25.844 1 65.5 239 ALA A O 1
ATOM 1790 N N . VAL A 1 240 ? 8.141 -46.781 -25.859 1 58.66 240 VAL A N 1
ATOM 1791 C CA . VAL A 1 240 ? 8.102 -46.562 -27.297 1 58.66 240 VAL A CA 1
ATOM 1792 C C . VAL A 1 240 ? 8.422 -47.844 -28.047 1 58.66 240 VAL A C 1
ATOM 1794 O O . VAL A 1 240 ? 7.891 -48.094 -29.125 1 58.66 240 VAL A O 1
ATOM 1797 N N . GLU A 1 241 ? 9.562 -48.25 -27.609 1 52.25 241 GLU A N 1
ATOM 1798 C CA . GLU A 1 241 ? 10.242 -49.094 -28.562 1 52.25 241 GLU A CA 1
ATOM 1799 C C . GLU A 1 241 ? 9.297 -50.156 -29.109 1 52.25 241 GLU A C 1
ATOM 1801 O O . GLU A 1 241 ? 9.359 -50.5 -30.297 1 52.25 241 GLU A O 1
ATOM 1806 N N . ASN A 1 242 ? 8.641 -50.75 -28.25 1 53.5 242 ASN A N 1
ATOM 1807 C CA . ASN A 1 242 ? 8.062 -52 -28.75 1 53.5 242 ASN A CA 1
ATOM 1808 C C . ASN A 1 242 ? 6.598 -51.812 -29.141 1 53.5 242 ASN A C 1
ATOM 1810 O O . ASN A 1 242 ? 5.883 -52.812 -29.359 1 53.5 242 ASN A O 1
ATOM 1814 N N . LEU A 1 243 ? 6.141 -50.5 -28.953 1 61.69 243 LEU A N 1
ATOM 1815 C CA . LEU A 1 243 ? 4.723 -50.438 -29.297 1 61.69 243 LEU A CA 1
ATOM 1816 C C . LEU A 1 243 ? 4.535 -50.375 -30.812 1 61.69 243 LEU A C 1
ATOM 1818 O O . LEU A 1 243 ? 4.961 -49.406 -31.453 1 61.69 243 LEU A O 1
ATOM 1822 N N . GLN A 1 244 ? 4.695 -51.469 -31.516 1 61.44 244 GLN A N 1
ATOM 1823 C CA . GLN A 1 244 ? 4.441 -51.656 -32.938 1 61.44 244 GLN A CA 1
ATOM 1824 C C . GLN A 1 244 ? 3.016 -51.25 -33.312 1 61.44 244 GLN A C 1
ATOM 1826 O O . GLN A 1 244 ? 2.602 -51.375 -34.469 1 61.44 244 GLN A O 1
ATOM 1831 N N . GLY A 1 245 ? 2.459 -50.219 -32.656 1 66.38 245 GLY A N 1
ATOM 1832 C CA . GLY A 1 245 ? 1.052 -49.969 -32.938 1 66.38 245 GLY A CA 1
ATOM 1833 C C . GLY A 1 245 ? 0.819 -48.781 -33.875 1 66.38 245 GLY A C 1
ATOM 1834 O O . GLY A 1 245 ? 1.762 -48.062 -34.219 1 66.38 245 GLY A O 1
ATOM 1835 N N . GLU A 1 246 ? -0.371 -48.594 -34.406 1 82.5 246 GLU A N 1
ATOM 1836 C CA . GLU A 1 246 ? -0.838 -47.531 -35.281 1 82.5 246 GLU A CA 1
ATOM 1837 C C . GLU A 1 246 ? -0.744 -46.188 -34.594 1 82.5 246 GLU A C 1
ATOM 1839 O O . GLU A 1 246 ? -0.942 -46.062 -33.406 1 82.5 246 GLU A O 1
ATOM 1844 N N . GLU A 1 247 ? -0.191 -45.188 -35.344 1 91.56 247 GLU A N 1
ATOM 1845 C CA . GLU A 1 247 ? -0.177 -43.812 -34.875 1 91.56 247 GLU A CA 1
ATOM 1846 C C . GLU A 1 247 ? -1.587 -43.219 -34.844 1 91.56 247 GLU A C 1
ATOM 1848 O O . GLU A 1 247 ? -2.398 -43.469 -35.75 1 91.56 247 GLU A O 1
ATOM 1853 N N . VAL A 1 248 ? -1.87 -42.594 -33.781 1 95.25 248 VAL A N 1
ATOM 1854 C CA . VAL A 1 248 ? -3.174 -41.969 -33.625 1 95.25 248 VAL A CA 1
ATOM 1855 C C . VAL A 1 248 ? -3.021 -40.438 -33.656 1 95.25 248 VAL A C 1
ATOM 1857 O O . VAL A 1 248 ? -2.143 -39.875 -33 1 95.25 248 VAL A O 1
ATOM 1860 N N . ASP A 1 249 ? -3.865 -39.812 -34.5 1 97.25 249 ASP A N 1
ATOM 1861 C CA . ASP A 1 249 ? -3.855 -38.344 -34.562 1 97.25 249 ASP A CA 1
ATOM 1862 C C . ASP A 1 249 ? -4.27 -37.719 -33.219 1 97.25 249 ASP A C 1
ATOM 1864 O O . ASP A 1 249 ? -5.359 -38 -32.719 1 97.25 249 ASP A O 1
ATOM 1868 N N . VAL A 1 250 ? -3.426 -36.938 -32.719 1 98.06 250 VAL A N 1
ATOM 1869 C CA . VAL A 1 250 ? -3.611 -36.438 -31.359 1 98.06 250 VAL A CA 1
ATOM 1870 C C . VAL A 1 250 ? -4.863 -35.562 -31.297 1 98.06 250 VAL A C 1
ATOM 1872 O O . VAL A 1 250 ? -5.598 -35.594 -30.297 1 98.06 250 VAL A O 1
ATOM 1875 N N . ASP A 1 251 ? -5.148 -34.688 -32.281 1 98.06 251 ASP A N 1
ATOM 1876 C CA . ASP A 1 251 ? -6.332 -33.844 -32.312 1 98.06 251 ASP A CA 1
ATOM 1877 C C . ASP A 1 251 ? -7.609 -34.688 -32.312 1 98.06 251 ASP A C 1
ATOM 1879 O O . ASP A 1 251 ? -8.562 -34.375 -31.594 1 98.06 251 ASP A O 1
ATOM 1883 N N . ALA A 1 252 ? -7.602 -35.656 -33.094 1 97.38 252 ALA A N 1
ATOM 1884 C CA . ALA A 1 252 ? -8.758 -36.531 -33.219 1 97.38 252 ALA A CA 1
ATOM 1885 C C . ALA A 1 252 ? -9.008 -37.281 -31.906 1 97.38 252 ALA A C 1
ATOM 1887 O O . ALA A 1 252 ? -10.156 -37.469 -31.5 1 97.38 252 ALA A O 1
ATOM 1888 N N . LEU A 1 253 ? -7.926 -37.719 -31.328 1 97.25 253 LEU A N 1
ATOM 1889 C CA . LEU A 1 253 ? -8.07 -38.469 -30.094 1 97.25 253 LEU A CA 1
ATOM 1890 C C . LEU A 1 253 ? -8.641 -37.594 -28.984 1 97.25 253 LEU A C 1
ATOM 1892 O O . LEU A 1 253 ? -9.469 -38.031 -28.188 1 97.25 253 LEU A O 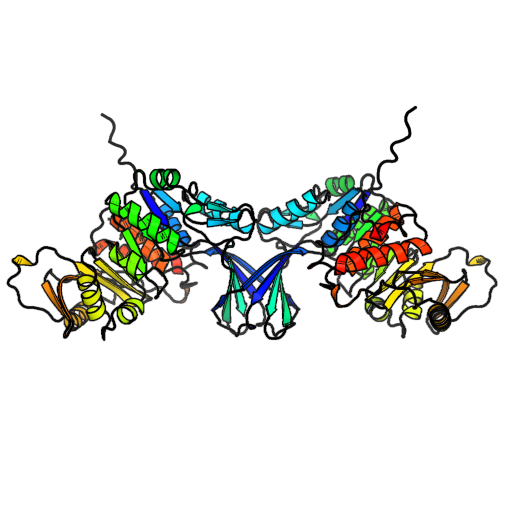1
ATOM 1896 N N . VAL A 1 254 ? -8.188 -36.344 -28.875 1 97.38 254 VAL A N 1
ATOM 1897 C CA . VAL A 1 254 ? -8.695 -35.406 -27.875 1 97.38 254 VAL A CA 1
ATOM 1898 C C . VAL A 1 254 ? -10.195 -35.219 -28.078 1 97.38 254 VAL A C 1
ATOM 1900 O O . VAL A 1 254 ? -10.969 -35.188 -27.125 1 97.38 254 VAL A O 1
ATOM 1903 N N . GLU A 1 255 ? -10.602 -35.031 -29.344 1 96.19 255 GLU A N 1
ATOM 1904 C CA . GLU A 1 255 ? -12.016 -34.875 -29.656 1 96.19 255 GLU A CA 1
ATOM 1905 C C . GLU A 1 255 ? -12.82 -36.094 -29.234 1 96.19 255 GLU A C 1
ATOM 1907 O O . GLU A 1 255 ? -13.93 -35.969 -28.719 1 96.19 255 GLU A O 1
ATOM 1912 N N . GLN A 1 256 ? -12.281 -37.219 -29.469 1 96.06 256 GLN A N 1
ATOM 1913 C CA . GLN A 1 256 ? -12.945 -38.469 -29.109 1 96.06 256 GLN A CA 1
ATOM 1914 C C . GLN A 1 256 ? -13.109 -38.562 -27.594 1 96.06 256 GLN A C 1
ATOM 1916 O O . GLN A 1 256 ? -14.172 -38.969 -27.109 1 96.06 256 GLN A O 1
ATOM 1921 N N . LEU A 1 257 ? -12.047 -38.25 -26.891 1 96.06 257 LEU A N 1
ATOM 1922 C CA . LEU A 1 257 ? -12.086 -38.344 -25.438 1 96.06 257 LEU A CA 1
ATOM 1923 C C . LEU A 1 257 ? -13.07 -37.312 -24.875 1 96.06 257 LEU A C 1
ATOM 1925 O O . LEU A 1 257 ? -13.773 -37.594 -23.906 1 96.06 257 LEU A O 1
ATOM 1929 N N . LYS A 1 258 ? -13.094 -36.125 -25.469 1 93 258 LYS A N 1
ATOM 1930 C CA . LYS A 1 258 ? -14.023 -35.094 -25.016 1 93 258 LYS A CA 1
ATOM 1931 C C . LYS A 1 258 ? -15.469 -35.562 -25.172 1 93 258 LYS A C 1
ATOM 1933 O O . LYS A 1 258 ? -16.312 -35.25 -24.328 1 93 258 LYS A O 1
ATOM 1938 N N . LEU A 1 259 ? -15.734 -36.25 -26.234 1 90.81 259 LEU A N 1
ATOM 1939 C CA . LEU A 1 259 ? -17.078 -36.75 -26.5 1 90.81 259 LEU A CA 1
ATOM 1940 C C . LEU A 1 259 ? -17.484 -37.781 -25.453 1 90.81 259 LEU A C 1
ATOM 1942 O O . LEU A 1 259 ? -18.656 -37.906 -25.125 1 90.81 259 LEU A O 1
ATOM 1946 N N . LYS A 1 260 ? -16.484 -38.469 -24.953 1 89.5 260 LYS A N 1
ATOM 1947 C CA . LYS A 1 260 ? -16.75 -39.531 -23.984 1 89.5 260 LYS A CA 1
ATOM 1948 C C . LYS A 1 260 ? -16.844 -38.969 -22.562 1 89.5 260 LYS A C 1
ATOM 1950 O O . LYS A 1 260 ? -17.328 -39.625 -21.656 1 89.5 260 LYS A O 1
ATOM 1955 N N . SER A 1 261 ? -16.297 -37.875 -22.453 1 83 261 SER A N 1
ATOM 1956 C CA . SER A 1 261 ? -16.266 -37.281 -21.125 1 83 261 SER A CA 1
ATOM 1957 C C . SER A 1 261 ? -17.672 -36.938 -20.641 1 83 261 SER A C 1
ATOM 1959 O O . SER A 1 261 ? -18.5 -36.469 -21.422 1 83 261 SER A O 1
ATOM 1961 N N . ASP A 1 262 ? -18.031 -37.375 -19.516 1 70.81 262 ASP A N 1
ATOM 1962 C CA . ASP A 1 262 ? -19.328 -37.125 -18.906 1 70.81 262 ASP A CA 1
ATOM 1963 C C . ASP A 1 262 ? -19.438 -35.688 -18.391 1 70.81 262 ASP A C 1
ATOM 1965 O O . ASP A 1 262 ? -18.891 -35.375 -17.344 1 70.81 262 ASP A O 1
ATOM 1969 N N . SER A 1 263 ? -20.016 -34.906 -19.188 1 67.62 263 SER A N 1
ATOM 1970 C CA . SER A 1 263 ? -20.156 -33.5 -18.797 1 67.62 263 SER A CA 1
ATOM 1971 C C . SER A 1 263 ? -21.391 -33.281 -17.938 1 67.62 263 SER A C 1
ATOM 1973 O O . SER A 1 263 ? -21.672 -32.156 -17.547 1 67.62 263 SER A O 1
ATOM 1975 N N . SER A 1 264 ? -21.984 -34.375 -17.672 1 73.5 264 SER A N 1
ATOM 1976 C CA . SER A 1 264 ? -23.25 -34.219 -16.953 1 73.5 264 SER A CA 1
ATOM 1977 C C . SER A 1 264 ? -23.031 -34.094 -15.453 1 73.5 264 SER A C 1
ATOM 1979 O O . SER A 1 264 ? -23.922 -33.625 -14.734 1 73.5 264 SER A O 1
ATOM 1981 N N . THR A 1 265 ? -21.859 -34.469 -15.078 1 80.38 265 THR A N 1
ATOM 1982 C CA . THR A 1 265 ? -21.609 -34.375 -13.648 1 80.38 265 THR A CA 1
ATOM 1983 C C . THR A 1 265 ? -20.984 -33.031 -13.281 1 80.38 265 THR A C 1
ATOM 1985 O O . THR A 1 265 ? -20.203 -32.469 -14.055 1 80.38 265 THR A O 1
ATOM 1988 N N . ASP A 1 266 ? -21.344 -32.531 -12.094 1 89.94 266 ASP A N 1
ATOM 1989 C CA . ASP A 1 266 ? -20.812 -31.25 -11.617 1 89.94 266 ASP A CA 1
ATOM 1990 C C . ASP A 1 266 ? -19.406 -31.422 -11.055 1 89.94 266 ASP A C 1
ATOM 1992 O O . ASP A 1 266 ? -18.578 -30.516 -11.148 1 89.94 266 ASP A O 1
ATOM 1996 N N . ALA A 1 267 ? -19.141 -32.594 -10.578 1 93.62 267 ALA A N 1
ATOM 1997 C CA . ALA A 1 267 ? -17.844 -32.844 -9.984 1 93.62 267 ALA A CA 1
ATOM 1998 C C . ALA A 1 267 ? -16.781 -33.094 -11.062 1 93.62 267 ALA A C 1
ATOM 2000 O O . ALA A 1 267 ? -17.094 -33.656 -12.117 1 93.62 267 ALA A O 1
ATOM 2001 N N . PRO A 1 268 ? -15.57 -32.719 -10.734 1 96.31 268 PRO A N 1
ATOM 2002 C CA . PRO A 1 268 ? -14.508 -32.969 -11.711 1 96.31 268 PRO A CA 1
ATOM 2003 C C . PRO A 1 268 ? -14.289 -34.438 -11.969 1 96.31 268 PRO A C 1
ATOM 2005 O O . PRO A 1 268 ? -14.352 -35.25 -11.039 1 96.31 268 PRO A O 1
ATOM 2008 N N . THR A 1 269 ? -14.039 -34.812 -13.195 1 95.25 269 THR A N 1
ATOM 2009 C CA . THR A 1 269 ? -13.727 -36.156 -13.625 1 95.25 269 THR A CA 1
ATOM 2010 C C . THR A 1 269 ? -12.508 -36.188 -14.539 1 95.25 269 THR A C 1
ATOM 2012 O O . THR A 1 269 ? -11.961 -35.125 -14.867 1 95.25 269 THR A O 1
ATOM 2015 N N . CYS A 1 270 ? -12.055 -37.375 -14.867 1 96.12 270 CYS A N 1
ATOM 2016 C CA . CYS A 1 270 ? -10.922 -37.531 -15.766 1 96.12 270 CYS A CA 1
ATOM 2017 C C . CYS A 1 270 ? -11.094 -38.781 -16.656 1 96.12 270 CYS A C 1
ATOM 2019 O O . CYS A 1 270 ? -11.539 -39.812 -16.172 1 96.12 270 CYS A O 1
ATOM 2021 N N . ILE A 1 271 ? -10.891 -38.625 -17.906 1 96.62 271 ILE A N 1
ATOM 2022 C CA . ILE A 1 271 ? -10.867 -39.719 -18.844 1 96.62 271 ILE A CA 1
ATOM 2023 C C . ILE A 1 271 ? -9.492 -39.812 -19.516 1 96.62 271 ILE A C 1
ATOM 2025 O O . ILE A 1 271 ? -8.898 -38.781 -19.859 1 96.62 271 ILE A O 1
ATOM 2029 N N . SER A 1 272 ? -8.992 -40.906 -19.672 1 96.75 272 SER A N 1
ATOM 2030 C CA . SER A 1 272 ? -7.66 -41.094 -20.234 1 96.75 272 SER A CA 1
ATOM 2031 C C . SER A 1 272 ? -7.688 -42.062 -21.406 1 96.75 272 SER A C 1
ATOM 2033 O O . SER A 1 272 ? -8.57 -42.938 -21.5 1 96.75 272 SER A O 1
ATOM 2035 N N . SER A 1 273 ? -6.828 -41.906 -22.312 1 95.81 273 SER A N 1
ATOM 2036 C CA . SER A 1 273 ? -6.594 -42.875 -23.375 1 95.81 273 SER A CA 1
ATOM 2037 C C . SER A 1 273 ? -5.691 -44 -22.906 1 95.81 273 SER A C 1
ATOM 2039 O O . SER A 1 273 ? -5.133 -43.938 -21.812 1 95.81 273 SER A O 1
ATOM 2041 N N . GLU A 1 274 ? -5.641 -45.031 -23.703 1 92.94 274 GLU A N 1
ATOM 2042 C CA . GLU A 1 274 ? -4.531 -46 -23.562 1 92.94 274 GLU A CA 1
ATOM 2043 C C . GLU A 1 274 ? -3.219 -45.375 -24.031 1 92.94 274 GLU A C 1
ATOM 2045 O O . GLU A 1 274 ? -3.223 -44.375 -24.75 1 92.94 274 GLU A O 1
ATOM 2050 N N . VAL A 1 275 ? -2.162 -45.969 -23.562 1 94.31 275 VAL A N 1
ATOM 2051 C CA . VAL A 1 275 ? -0.861 -45.562 -24.094 1 94.31 275 VAL A CA 1
ATOM 2052 C C . VAL A 1 275 ? -0.795 -45.875 -25.594 1 94.31 275 VAL A C 1
ATOM 2054 O O . VAL A 1 275 ? -1.064 -47 -26.031 1 94.31 275 VAL A O 1
ATOM 2057 N N . THR A 1 276 ? -0.549 -44.844 -26.359 1 92.81 276 THR A N 1
ATOM 2058 C CA . THR A 1 276 ? -0.517 -45.031 -27.812 1 92.81 276 THR A CA 1
ATOM 2059 C C . THR A 1 276 ? 0.495 -44.062 -28.438 1 92.81 276 THR A C 1
ATOM 2061 O O . THR A 1 276 ? 1.086 -43.25 -27.75 1 92.81 276 THR A O 1
ATOM 2064 N N . ARG A 1 277 ? 0.807 -44.281 -29.688 1 94.69 277 ARG A N 1
ATOM 2065 C CA . ARG A 1 277 ? 1.633 -43.375 -30.469 1 94.69 277 ARG A CA 1
ATOM 2066 C C . ARG A 1 277 ? 0.812 -42.188 -30.984 1 94.69 277 ARG A C 1
ATOM 2068 O O . ARG A 1 277 ? -0.028 -42.344 -31.859 1 94.69 277 ARG A O 1
ATOM 2075 N N . LEU A 1 278 ? 1.094 -41.094 -30.406 1 95.75 278 LEU A N 1
ATOM 2076 C CA . LEU A 1 278 ? 0.334 -39.875 -30.719 1 95.75 278 LEU A CA 1
ATOM 2077 C C . LEU A 1 278 ? 1.045 -39.062 -31.781 1 95.75 278 LEU A C 1
ATOM 2079 O O . LEU A 1 278 ? 2.156 -38.562 -31.547 1 95.75 278 LEU A O 1
ATOM 2083 N N . GLN A 1 279 ? 0.323 -38.812 -32.875 1 96.31 279 GLN A N 1
ATOM 2084 C CA . GLN A 1 279 ? 0.903 -38.094 -34 1 96.31 279 GLN A CA 1
ATOM 2085 C C . GLN A 1 279 ? 0.299 -36.688 -34.125 1 96.31 279 GLN A C 1
ATOM 2087 O O . GLN A 1 279 ? -0.924 -36.531 -34.125 1 96.31 279 GLN A O 1
ATOM 2092 N N . ALA A 1 280 ? 1.15 -35.719 -34.156 1 97 280 ALA A N 1
ATOM 2093 C CA . ALA A 1 280 ? 0.785 -34.375 -34.594 1 97 280 ALA A CA 1
ATOM 2094 C C . ALA A 1 280 ? 1.32 -34.094 -35.969 1 97 280 ALA A C 1
ATOM 2096 O O . ALA A 1 280 ? 2.535 -34.031 -36.188 1 97 280 ALA A O 1
ATOM 2097 N N . LYS A 1 281 ? 0.351 -33.844 -36.844 1 93.88 281 LYS A N 1
ATOM 2098 C CA . LYS A 1 281 ? 0.72 -33.688 -38.25 1 93.88 281 LYS A CA 1
ATOM 2099 C C . LYS A 1 281 ? 1.726 -32.531 -38.438 1 93.88 281 LYS A C 1
ATOM 2101 O O . LYS A 1 281 ? 1.504 -31.438 -37.938 1 93.88 281 LYS A O 1
ATOM 2106 N N . GLY A 1 282 ? 2.742 -32.875 -39.156 1 95.38 282 GLY A N 1
ATOM 2107 C CA . GLY A 1 282 ? 3.744 -31.859 -39.469 1 95.38 282 GLY A CA 1
ATOM 2108 C C . GLY A 1 282 ? 4.691 -31.578 -38.312 1 95.38 282 GLY A C 1
ATOM 2109 O O . GLY A 1 282 ? 5.602 -30.766 -38.438 1 95.38 282 GLY A O 1
ATOM 2110 N N . ILE A 1 283 ? 4.57 -32.281 -37.188 1 96.75 283 ILE A N 1
ATOM 2111 C CA . ILE A 1 283 ? 5.371 -32.031 -36 1 96.75 283 ILE A CA 1
ATOM 2112 C C . ILE A 1 283 ? 6.133 -33.281 -35.594 1 96.75 283 ILE A C 1
ATOM 2114 O O . ILE A 1 283 ? 7.367 -33.312 -35.625 1 96.75 283 ILE A O 1
ATOM 2118 N N . GLY A 1 284 ? 5.406 -34.281 -35.312 1 96.31 284 GLY A N 1
ATOM 2119 C CA . GLY A 1 284 ? 6.055 -35.531 -34.906 1 96.31 284 GLY A CA 1
ATOM 2120 C C . GLY A 1 284 ? 5.152 -36.469 -34.125 1 96.31 284 GLY A C 1
ATOM 2121 O O . GLY A 1 284 ? 3.926 -36.312 -34.156 1 96.31 284 GLY A O 1
ATOM 2122 N N . THR A 1 285 ? 5.789 -37.531 -33.594 1 94.94 285 THR A N 1
ATOM 2123 C CA . THR A 1 285 ? 5.047 -38.562 -32.844 1 94.94 285 THR A CA 1
ATOM 2124 C C . THR A 1 285 ? 5.68 -38.812 -31.484 1 94.94 285 THR A C 1
ATOM 2126 O O . THR A 1 285 ? 6.906 -38.812 -31.359 1 94.94 285 THR A O 1
ATOM 2129 N N . VAL A 1 286 ? 4.883 -38.906 -30.516 1 95.06 286 VAL A N 1
ATOM 2130 C CA . VAL A 1 286 ? 5.332 -39.281 -29.188 1 95.06 286 VAL A CA 1
ATOM 2131 C C . VAL A 1 286 ? 4.484 -40.438 -28.641 1 95.06 286 VAL A C 1
ATOM 2133 O O . VAL A 1 286 ? 3.314 -40.562 -29.016 1 95.06 286 VAL A O 1
ATOM 2136 N N . CYS A 1 287 ? 5.086 -41.312 -27.844 1 95.19 287 CYS A N 1
ATOM 2137 C CA . CYS A 1 287 ? 4.328 -42.375 -27.141 1 95.19 287 CYS A CA 1
ATOM 2138 C C . CYS A 1 287 ? 3.854 -41.875 -25.781 1 95.19 287 CYS A C 1
ATOM 2140 O O . CYS A 1 287 ? 4.66 -41.406 -24.969 1 95.19 287 CYS A O 1
ATOM 2142 N N . GLY A 1 288 ? 2.609 -41.875 -25.625 1 95.5 288 GLY A N 1
ATOM 2143 C CA . GLY A 1 288 ? 2.113 -41.406 -24.344 1 95.5 288 GLY A CA 1
ATOM 2144 C C . GLY A 1 288 ? 0.617 -41.562 -24.172 1 95.5 288 GLY A C 1
ATOM 2145 O O . GLY A 1 288 ? -0.011 -42.312 -24.938 1 95.5 288 GLY A O 1
ATOM 2146 N N . LYS A 1 289 ? 0.197 -41.031 -23.125 1 96.12 289 LYS A N 1
ATOM 2147 C CA . LYS A 1 289 ? -1.203 -41.094 -22.703 1 96.12 289 LYS A CA 1
ATOM 2148 C C . LYS A 1 289 ? -1.809 -39.688 -22.641 1 96.12 289 LYS A C 1
ATOM 2150 O O . LYS A 1 289 ? -1.178 -38.75 -22.141 1 96.12 289 LYS A O 1
ATOM 2155 N N . LEU A 1 290 ? -3.047 -39.625 -23.281 1 98 290 LEU A N 1
ATOM 2156 C CA . LEU A 1 290 ? -3.799 -38.375 -23.203 1 98 290 LEU A CA 1
ATOM 2157 C C . LEU A 1 290 ? -4.867 -38.438 -22.125 1 98 290 LEU A C 1
ATOM 2159 O O . LEU A 1 290 ? -5.531 -39.469 -21.969 1 98 290 LEU A O 1
ATOM 2163 N N . LEU A 1 291 ? -4.941 -37.375 -21.391 1 98.19 291 LEU A N 1
ATOM 2164 C CA . LEU A 1 291 ? -5.977 -37.281 -20.359 1 98.19 291 LEU A CA 1
ATOM 2165 C C . LEU A 1 291 ? -6.766 -35.969 -20.5 1 98.19 291 LEU A C 1
ATOM 2167 O O . LEU A 1 291 ? -6.191 -34.938 -20.781 1 98.19 291 LEU A O 1
ATOM 2171 N N . ILE A 1 292 ? -8.062 -36.094 -20.312 1 97.5 292 ILE A N 1
ATOM 2172 C CA . ILE A 1 292 ? -8.961 -34.969 -20.25 1 97.5 292 ILE A CA 1
ATOM 2173 C C . ILE A 1 292 ? -9.57 -34.844 -18.859 1 97.5 292 ILE A C 1
ATOM 2175 O O . ILE A 1 292 ? -10.18 -35.812 -18.359 1 97.5 292 ILE A O 1
ATOM 2179 N N . GLY A 1 293 ? -9.289 -33.75 -18.219 1 96.44 293 GLY A N 1
ATOM 2180 C CA . GLY A 1 293 ? -9.93 -33.438 -16.938 1 96.44 293 GLY A CA 1
ATOM 2181 C C . GLY A 1 293 ? -10.992 -32.375 -17.047 1 96.44 293 GLY A C 1
ATOM 2182 O O . GLY A 1 293 ? -10.805 -31.359 -17.75 1 96.44 293 GLY A O 1
ATOM 2183 N N . THR A 1 294 ? -12.141 -32.594 -16.391 1 96.12 294 THR A N 1
ATOM 2184 C CA . THR A 1 294 ? -13.18 -31.547 -16.359 1 96.12 294 THR A CA 1
ATOM 2185 C C . THR A 1 294 ? -13.062 -30.703 -15.086 1 96.12 294 THR A C 1
ATOM 2187 O O . THR A 1 294 ? -12.477 -31.156 -14.094 1 96.12 294 THR A O 1
ATOM 2190 N N . ALA A 1 295 ? -13.523 -29.453 -15.164 1 96.06 295 ALA A N 1
ATOM 2191 C CA . ALA A 1 295 ? -13.609 -28.594 -13.992 1 96.06 295 ALA A CA 1
ATOM 2192 C C . ALA A 1 295 ? -14.938 -28.766 -13.273 1 96.06 295 ALA A C 1
ATOM 2194 O O . ALA A 1 295 ? -15.898 -29.281 -13.852 1 96.06 295 ALA A O 1
ATOM 2195 N N . GLU A 1 296 ? -14.898 -28.406 -12.023 1 96 296 GLU A N 1
ATOM 2196 C CA . GLU A 1 296 ? -16.203 -28.328 -11.359 1 96 296 GLU A CA 1
ATOM 2197 C C . GLU A 1 296 ? -17.094 -27.266 -12 1 96 296 GLU A C 1
ATOM 2199 O O . GLU A 1 296 ? -16.625 -26.172 -12.32 1 96 296 GLU A O 1
ATOM 2204 N N . LYS A 1 297 ? -18.312 -27.625 -12.141 1 95.25 297 LYS A N 1
ATOM 2205 C CA . LYS A 1 297 ? -19.281 -26.609 -12.531 1 95.25 297 LYS A CA 1
ATOM 2206 C C . LYS A 1 297 ? -19.781 -25.828 -11.312 1 95.25 297 LYS A C 1
ATOM 2208 O O . LYS A 1 297 ? -20.75 -26.219 -10.664 1 95.25 297 LYS A O 1
ATOM 2213 N N . ILE A 1 298 ? -19.156 -24.672 -11.117 1 95.5 298 ILE A N 1
ATOM 2214 C CA . ILE A 1 298 ? -19.484 -23.844 -9.953 1 95.5 298 ILE A CA 1
ATOM 2215 C C . ILE A 1 298 ? -20.734 -23.016 -10.25 1 95.5 298 ILE A C 1
ATOM 2217 O O . ILE A 1 298 ? -20.766 -22.266 -11.227 1 95.5 298 ILE A O 1
ATOM 2221 N N . PRO A 1 299 ? -21.781 -23.156 -9.438 1 94.25 299 PRO A N 1
ATOM 2222 C CA . PRO A 1 299 ? -22.922 -22.266 -9.617 1 94.25 299 PRO A CA 1
ATOM 2223 C C . PRO A 1 299 ? -22.531 -20.797 -9.594 1 94.25 299 PRO A C 1
ATOM 2225 O O . PRO A 1 299 ? -21.672 -20.391 -8.805 1 94.25 299 PRO A O 1
ATOM 2228 N N . GLN A 1 300 ? -23.172 -20.062 -10.438 1 93.31 300 GLN A N 1
ATOM 2229 C CA . GLN A 1 300 ? -22.859 -18.641 -10.555 1 93.31 300 GLN A CA 1
ATOM 2230 C C . GLN A 1 300 ? -22.984 -17.938 -9.203 1 93.31 300 GLN A C 1
ATOM 2232 O O . GLN A 1 300 ? -22.203 -17.031 -8.891 1 93.31 300 GLN A O 1
ATOM 2237 N N . SER A 1 301 ? -23.891 -18.312 -8.414 1 95.12 301 SER A N 1
ATOM 2238 C CA . SER A 1 301 ? -24.141 -17.703 -7.113 1 95.12 301 SER A CA 1
ATOM 2239 C C . SER A 1 301 ? -22.984 -17.953 -6.152 1 95.12 301 SER A C 1
ATOM 2241 O O . SER A 1 301 ? -22.828 -17.25 -5.16 1 95.12 301 SER A O 1
ATOM 2243 N N . GLU A 1 302 ? -22.156 -18.953 -6.477 1 95.81 302 GLU A N 1
ATOM 2244 C CA . GLU A 1 302 ? -21.062 -19.344 -5.586 1 95.81 302 GLU A CA 1
ATOM 2245 C C . GLU A 1 302 ? -19.719 -18.844 -6.117 1 95.81 302 GLU A C 1
ATOM 2247 O O . GLU A 1 302 ? -18.734 -18.797 -5.379 1 95.81 302 GLU A O 1
ATOM 2252 N N . LEU A 1 303 ? -19.688 -18.531 -7.387 1 95.38 303 LEU A N 1
ATOM 2253 C CA . LEU A 1 303 ? -18.453 -18.031 -7.988 1 95.38 303 LEU A CA 1
ATOM 2254 C C . LEU A 1 303 ? -18.172 -16.609 -7.535 1 95.38 303 LEU A C 1
ATOM 2256 O O . LEU A 1 303 ? -18.969 -15.703 -7.77 1 95.38 303 LEU A O 1
ATOM 2260 N N . VAL A 1 304 ? -17.062 -16.422 -6.863 1 92.69 304 VAL A N 1
ATOM 2261 C CA . VAL A 1 304 ? -16.719 -15.117 -6.301 1 92.69 304 VAL A CA 1
ATOM 2262 C C . VAL A 1 304 ? -15.562 -14.5 -7.086 1 92.69 304 VAL A C 1
ATOM 2264 O O . VAL A 1 304 ? -15.648 -13.352 -7.539 1 92.69 304 VAL A O 1
ATOM 2267 N N . ASP A 1 305 ? -14.453 -15.234 -7.301 1 91.5 305 ASP A N 1
ATOM 2268 C CA . ASP A 1 305 ? -13.227 -14.695 -7.887 1 91.5 305 ASP A CA 1
ATOM 2269 C C . ASP A 1 305 ? -12.344 -15.82 -8.422 1 91.5 305 ASP A C 1
ATOM 2271 O O . ASP A 1 305 ? -12.062 -16.797 -7.711 1 91.5 305 ASP A O 1
ATOM 2275 N N . THR A 1 306 ? -11.867 -15.68 -9.594 1 92.88 306 THR A N 1
ATOM 2276 C CA . THR A 1 306 ? -11.07 -16.75 -10.18 1 92.88 306 THR A CA 1
ATOM 2277 C C . THR A 1 306 ? -9.578 -16.469 -10.008 1 92.88 306 THR A C 1
ATOM 2279 O O . THR A 1 306 ? -8.734 -17.203 -10.516 1 92.88 306 THR A O 1
ATOM 2282 N N . THR A 1 307 ? -9.281 -15.367 -9.359 1 90.88 307 THR A N 1
ATOM 2283 C CA . THR A 1 307 ? -7.883 -15.023 -9.109 1 90.88 307 THR A CA 1
ATOM 2284 C C . THR A 1 307 ? -7.18 -16.141 -8.344 1 90.88 307 THR A C 1
ATOM 2286 O O . THR A 1 307 ? -7.66 -16.578 -7.297 1 90.88 307 THR A O 1
ATOM 2289 N N . GLY A 1 308 ? -6.09 -16.672 -8.906 1 94.62 308 GLY A N 1
ATOM 2290 C CA . GLY A 1 308 ? -5.293 -17.672 -8.227 1 94.62 308 GLY A CA 1
ATOM 2291 C C . GLY A 1 308 ? -5.754 -19.094 -8.5 1 94.62 308 GLY A C 1
ATOM 2292 O O . GLY A 1 308 ? -5.18 -20.062 -7.98 1 94.62 308 GLY A O 1
ATOM 2293 N N . ALA A 1 309 ? -6.797 -19.266 -9.328 1 96.81 309 ALA A N 1
ATOM 2294 C CA . ALA A 1 309 ? -7.293 -20.609 -9.633 1 96.81 309 ALA A CA 1
ATOM 2295 C C . ALA A 1 309 ? -6.188 -21.484 -10.219 1 96.81 309 ALA A C 1
ATOM 2297 O O . ALA A 1 309 ? -6.059 -22.656 -9.859 1 96.81 309 ALA A O 1
ATOM 2298 N N . GLY A 1 310 ? -5.438 -20.891 -11.133 1 97.38 310 GLY A N 1
ATOM 2299 C CA . GLY A 1 310 ? -4.305 -21.609 -11.688 1 97.38 310 GLY A CA 1
ATOM 2300 C C . GLY A 1 310 ? -3.273 -22 -10.648 1 97.38 310 GLY A C 1
ATOM 2301 O O . GLY A 1 310 ? -2.75 -23.125 -10.672 1 97.38 310 GLY A O 1
ATOM 2302 N N . ASP A 1 311 ? -2.971 -21.109 -9.734 1 98.25 311 ASP A N 1
ATOM 2303 C CA . ASP A 1 311 ? -2.02 -21.391 -8.664 1 98.25 311 ASP A CA 1
ATOM 2304 C C . ASP A 1 311 ? -2.529 -22.5 -7.75 1 98.25 311 ASP A C 1
ATOM 2306 O O . ASP A 1 311 ? -1.75 -23.328 -7.281 1 98.25 311 ASP A O 1
ATOM 2310 N N . ALA A 1 312 ? -3.82 -22.453 -7.434 1 98.56 312 ALA A N 1
ATOM 2311 C CA . ALA A 1 312 ? -4.438 -23.5 -6.633 1 98.56 312 ALA A CA 1
ATOM 2312 C C . ALA A 1 312 ? -4.316 -24.859 -7.324 1 98.56 312 ALA A C 1
ATOM 2314 O O . ALA A 1 312 ? -3.963 -25.859 -6.691 1 98.56 312 ALA A O 1
ATOM 2315 N N . PHE A 1 313 ? -4.613 -24.859 -8.586 1 98.75 313 PHE A N 1
ATOM 2316 C CA . PHE A 1 313 ? -4.48 -26.062 -9.391 1 98.75 313 PHE A CA 1
ATOM 2317 C C . PHE A 1 313 ? -3.059 -26.594 -9.328 1 98.75 313 PHE A C 1
ATOM 2319 O O . PHE A 1 313 ? -2.854 -27.797 -9.094 1 98.75 313 PHE A O 1
ATOM 2326 N N . ILE A 1 314 ? -2.137 -25.766 -9.445 1 98.75 314 ILE A N 1
ATOM 2327 C CA . ILE A 1 314 ? -0.729 -26.141 -9.453 1 98.75 314 ILE A CA 1
ATOM 2328 C C . ILE A 1 314 ? -0.322 -26.656 -8.078 1 98.75 314 ILE A C 1
ATOM 2330 O O . ILE A 1 314 ? 0.413 -27.641 -7.965 1 98.75 314 ILE A O 1
ATOM 2334 N N . GLY A 1 315 ? -0.716 -25.953 -7.047 1 98.81 315 GLY A N 1
ATOM 2335 C CA . GLY A 1 315 ? -0.465 -26.453 -5.703 1 98.81 315 GLY A CA 1
ATOM 2336 C C . GLY A 1 315 ? -0.966 -27.859 -5.492 1 98.81 315 GLY A C 1
ATOM 2337 O O . GLY A 1 315 ? -0.284 -28.688 -4.875 1 98.81 315 GLY A O 1
ATOM 2338 N N . ALA A 1 316 ? -2.127 -28.156 -6.012 1 98.75 316 ALA A N 1
ATOM 2339 C CA . ALA A 1 316 ? -2.713 -29.484 -5.91 1 98.75 316 ALA A CA 1
ATOM 2340 C C . ALA A 1 316 ? -1.923 -30.5 -6.738 1 98.75 316 ALA A C 1
ATOM 2342 O O . ALA A 1 316 ? -1.78 -31.656 -6.34 1 98.75 316 ALA A O 1
ATOM 2343 N N . VAL A 1 317 ? -1.449 -30.094 -7.879 1 98.81 317 VAL A N 1
ATOM 2344 C CA . VAL A 1 317 ? -0.621 -30.969 -8.703 1 98.81 317 VAL A CA 1
ATOM 2345 C C . VAL A 1 317 ? 0.68 -31.281 -7.973 1 98.81 317 VAL A C 1
ATOM 2347 O O . VAL A 1 317 ? 1.125 -32.438 -7.965 1 98.81 317 VAL A O 1
ATOM 2350 N N . LEU A 1 318 ? 1.288 -30.25 -7.359 1 98.81 318 LEU A N 1
ATOM 2351 C CA . LEU A 1 318 ? 2.484 -30.469 -6.55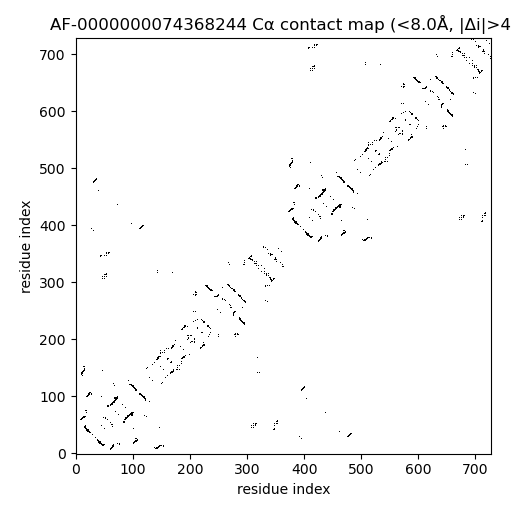1 1 98.81 318 LEU A CA 1
ATOM 2352 C C . LEU A 1 318 ? 2.223 -31.5 -5.461 1 98.81 318 LEU A C 1
ATOM 2354 O O . LEU A 1 318 ? 3.021 -32.406 -5.266 1 98.81 318 LEU A O 1
ATOM 2358 N N . TYR A 1 319 ? 1.133 -31.359 -4.801 1 98.19 319 TYR A N 1
ATOM 2359 C CA . TYR A 1 319 ? 0.736 -32.281 -3.758 1 98.19 319 TYR A CA 1
ATOM 2360 C C . TYR A 1 319 ? 0.597 -33.719 -4.32 1 98.19 319 TYR A C 1
ATOM 2362 O O . TYR A 1 319 ? 1.101 -34.656 -3.736 1 98.19 319 TYR A O 1
ATOM 2370 N N . ALA A 1 320 ? -0.086 -33.812 -5.434 1 98.19 320 ALA A N 1
ATOM 2371 C CA . ALA A 1 320 ? -0.373 -35.125 -6.043 1 98.19 320 ALA A CA 1
ATOM 2372 C C . ALA A 1 320 ? 0.914 -35.812 -6.469 1 98.19 320 ALA A C 1
ATOM 2374 O O . ALA A 1 320 ? 1.065 -37.031 -6.266 1 98.19 320 ALA A O 1
ATOM 2375 N N . ILE A 1 321 ? 1.821 -35.062 -7.051 1 98.25 321 ILE A N 1
ATOM 2376 C CA . ILE A 1 321 ? 3.1 -35.656 -7.449 1 98.25 321 ILE A CA 1
ATOM 2377 C C . ILE A 1 321 ? 3.826 -36.188 -6.219 1 98.25 321 ILE A C 1
ATOM 2379 O O . ILE A 1 321 ? 4.309 -37.312 -6.219 1 98.25 321 ILE A O 1
ATOM 2383 N N . CYS A 1 322 ? 3.869 -35.406 -5.176 1 97.75 322 CYS A N 1
ATOM 2384 C CA . CYS A 1 322 ? 4.621 -35.75 -3.973 1 97.75 322 CYS A CA 1
ATOM 2385 C C . CYS A 1 322 ? 3.99 -36.938 -3.25 1 97.75 322 CYS A C 1
ATOM 2387 O O . CYS A 1 322 ? 4.668 -37.656 -2.51 1 97.75 322 CYS A O 1
ATOM 2389 N N . THR A 1 323 ? 2.738 -37.156 -3.459 1 96 323 THR A N 1
ATOM 2390 C CA . THR A 1 323 ? 2.051 -38.25 -2.791 1 96 323 THR A CA 1
ATOM 2391 C C . THR A 1 323 ? 1.795 -39.406 -3.764 1 96 323 THR A C 1
ATOM 2393 O O . THR A 1 323 ? 1.057 -40.344 -3.449 1 96 323 THR A O 1
ATOM 2396 N N . ASN A 1 324 ? 2.246 -39.312 -4.922 1 95.81 324 ASN A N 1
ATOM 2397 C CA . ASN A 1 324 ? 2.24 -40.344 -5.941 1 95.81 324 ASN A CA 1
ATOM 2398 C C . ASN A 1 324 ? 0.821 -40.688 -6.395 1 95.81 324 ASN A C 1
ATOM 2400 O O . ASN A 1 324 ? 0.479 -41.844 -6.562 1 95.81 324 ASN A O 1
ATOM 2404 N N . LYS A 1 325 ? 0.054 -39.656 -6.52 1 95.81 325 LYS A N 1
ATOM 2405 C CA . LYS A 1 325 ? -1.266 -39.875 -7.113 1 95.81 325 LYS A CA 1
ATOM 2406 C C . LYS A 1 325 ? -1.164 -40.094 -8.617 1 95.81 325 LYS A C 1
ATOM 2408 O O . LYS A 1 325 ? -0.46 -39.375 -9.312 1 95.81 325 LYS A O 1
ATOM 2413 N N . PRO A 1 326 ? -1.884 -41.125 -9.086 1 96.06 326 PRO A N 1
ATOM 2414 C CA . PRO A 1 326 ? -1.909 -41.25 -10.547 1 96.06 326 PRO A CA 1
ATOM 2415 C C . PRO A 1 326 ? -2.609 -40.094 -11.242 1 96.06 326 PRO A C 1
ATOM 2417 O O . PRO A 1 326 ? -3.475 -39.438 -10.656 1 96.06 326 PRO A O 1
ATOM 2420 N N . PRO A 1 327 ? -2.295 -39.844 -12.477 1 97 327 PRO A N 1
ATOM 2421 C CA . PRO A 1 327 ? -2.852 -38.719 -13.211 1 97 327 PRO A CA 1
ATOM 2422 C C . PRO A 1 327 ? -4.379 -38.719 -13.211 1 97 327 PRO A C 1
ATOM 2424 O O . PRO A 1 327 ? -4.992 -37.625 -13.133 1 97 327 PRO A O 1
ATOM 2427 N N . GLU A 1 328 ? -5.012 -39.875 -13.25 1 96.5 328 GLU A N 1
ATOM 2428 C CA . GLU A 1 328 ? -6.469 -39.969 -13.297 1 96.5 328 GLU A CA 1
ATOM 2429 C C . GLU A 1 328 ? -7.102 -39.5 -12 1 96.5 328 GLU A C 1
ATOM 2431 O O . GLU A 1 328 ? -8.266 -39.094 -11.992 1 96.5 328 GLU A O 1
ATOM 2436 N N . GLN A 1 329 ? -6.332 -39.531 -10.969 1 97.44 329 GLN A N 1
ATOM 2437 C CA . GLN A 1 329 ? -6.789 -39 -9.688 1 97.44 329 GLN A CA 1
ATOM 2438 C C . GLN A 1 329 ? -6.289 -37.562 -9.461 1 97.44 329 GLN A C 1
ATOM 2440 O O . GLN A 1 329 ? -6.984 -36.75 -8.859 1 97.44 329 GLN A O 1
ATOM 2445 N N . MET A 1 330 ? -5.098 -37.281 -9.922 1 98.12 330 MET A N 1
ATOM 2446 C CA . MET A 1 330 ? -4.461 -35.969 -9.758 1 98.12 330 MET A CA 1
ATOM 2447 C C . MET A 1 330 ? -5.309 -34.875 -10.383 1 98.12 330 MET A C 1
ATOM 2449 O O . MET A 1 330 ? -5.551 -33.812 -9.758 1 98.12 330 MET A O 1
ATOM 2453 N N . LEU A 1 331 ? -5.824 -35.062 -11.586 1 98.19 331 LEU A N 1
ATOM 2454 C CA . LEU A 1 331 ? -6.473 -34 -12.344 1 98.19 331 LEU A CA 1
ATOM 2455 C C . LEU A 1 331 ? -7.805 -33.625 -11.711 1 98.19 331 LEU A C 1
ATOM 2457 O O . LEU A 1 331 ? -8.055 -32.438 -11.453 1 98.19 331 LEU A O 1
ATOM 2461 N N . PRO A 1 332 ? -8.648 -34.625 -11.359 1 97.12 332 PRO A N 1
ATOM 2462 C CA . PRO A 1 332 ? -9.883 -34.25 -10.664 1 97.12 332 PRO A CA 1
ATOM 2463 C C . PRO A 1 332 ? -9.625 -33.594 -9.312 1 97.12 332 PRO A C 1
ATOM 2465 O O . PRO A 1 332 ? -10.328 -32.656 -8.938 1 97.12 332 PRO A O 1
ATOM 2468 N N . PHE A 1 333 ? -8.672 -34.094 -8.609 1 98 333 PHE A N 1
ATOM 2469 C CA . PHE A 1 333 ? -8.312 -33.5 -7.324 1 98 333 PHE A CA 1
ATOM 2470 C C . PHE A 1 333 ? -7.895 -32.062 -7.492 1 98 333 PHE A C 1
ATOM 2472 O O . PHE A 1 333 ? -8.383 -31.172 -6.773 1 98 333 PHE A O 1
ATOM 2479 N N . ALA A 1 334 ? -6.973 -31.766 -8.43 1 98.62 334 ALA A N 1
ATOM 2480 C CA . ALA A 1 334 ? -6.477 -30.422 -8.695 1 98.62 334 ALA A CA 1
ATOM 2481 C C . ALA A 1 334 ? -7.605 -29.5 -9.141 1 98.62 334 ALA A C 1
ATOM 2483 O O . ALA A 1 334 ? -7.68 -28.344 -8.711 1 98.62 334 ALA A O 1
ATOM 2484 N N . ALA A 1 335 ? -8.516 -29.984 -9.969 1 98 335 ALA A N 1
ATOM 2485 C CA . ALA A 1 335 ? -9.664 -29.219 -10.43 1 98 335 ALA A CA 1
ATOM 2486 C C . ALA A 1 335 ? -10.57 -28.844 -9.266 1 98 335 ALA A C 1
ATOM 2488 O O . ALA A 1 335 ? -11.094 -27.719 -9.211 1 98 335 ALA A O 1
ATOM 2489 N N . GLN A 1 336 ? -10.742 -29.766 -8.391 1 97.94 336 GLN A N 1
ATOM 2490 C CA . GLN A 1 336 ? -11.594 -29.5 -7.234 1 97.94 336 GLN A CA 1
ATOM 2491 C C . GLN A 1 336 ? -10.977 -28.453 -6.32 1 97.94 336 GLN A C 1
ATOM 2493 O O . GLN A 1 336 ? -11.672 -27.562 -5.82 1 97.94 336 GLN A O 1
ATOM 2498 N N . VAL A 1 337 ? -9.672 -28.562 -6.055 1 98.44 337 VAL A N 1
ATOM 2499 C CA . VAL A 1 337 ? -8.969 -27.578 -5.242 1 98.44 337 VAL A CA 1
ATOM 2500 C C . VAL A 1 337 ? -9.125 -26.188 -5.859 1 98.44 337 VAL A C 1
ATOM 2502 O O . VAL A 1 337 ? -9.445 -25.219 -5.164 1 98.44 337 VAL A O 1
ATOM 2505 N N . ALA A 1 338 ? -8.93 -26.078 -7.176 1 98.38 338 ALA A N 1
ATOM 2506 C CA . ALA A 1 338 ? -9.086 -24.797 -7.883 1 98.38 338 ALA A CA 1
ATOM 2507 C C . ALA A 1 338 ? -10.508 -24.266 -7.75 1 98.38 338 ALA A C 1
ATOM 2509 O O . ALA A 1 338 ? -10.711 -23.078 -7.523 1 98.38 338 ALA A O 1
ATOM 2510 N N . ALA A 1 339 ? -11.453 -25.125 -7.867 1 98 339 ALA A N 1
ATOM 2511 C CA . ALA A 1 339 ? -12.852 -24.734 -7.785 1 98 339 ALA A CA 1
ATOM 2512 C C . ALA A 1 339 ? -13.188 -24.172 -6.402 1 98 339 ALA A C 1
ATOM 2514 O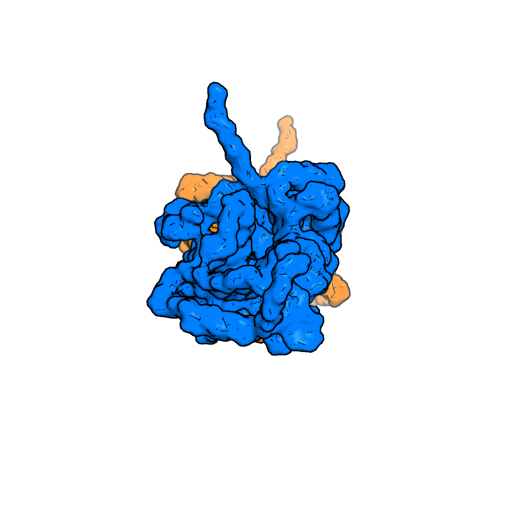 O . ALA A 1 339 ? -13.883 -23.172 -6.285 1 98 339 ALA A O 1
ATOM 2515 N N . ILE A 1 340 ? -12.711 -24.859 -5.391 1 98.06 340 ILE A N 1
ATOM 2516 C CA . ILE A 1 340 ? -12.953 -24.406 -4.023 1 98.06 340 ILE A CA 1
ATOM 2517 C C . ILE A 1 340 ? -12.367 -23.016 -3.832 1 98.06 340 ILE A C 1
ATOM 2519 O O . ILE A 1 340 ? -13.008 -22.141 -3.234 1 98.06 340 ILE A O 1
ATOM 2523 N N . SER A 1 341 ? -11.188 -22.766 -4.363 1 97.69 341 SER A N 1
ATOM 2524 C CA . SER A 1 341 ? -10.5 -21.5 -4.203 1 97.69 341 SER A CA 1
ATOM 2525 C C . SER A 1 341 ? -11.281 -20.359 -4.863 1 97.69 341 SER A C 1
ATOM 2527 O O . SER A 1 341 ? -11.195 -19.203 -4.438 1 97.69 341 SER A O 1
ATOM 2529 N N . CYS A 1 342 ? -12.094 -20.625 -5.891 1 97.25 342 CYS A N 1
ATOM 2530 C CA . CYS A 1 342 ? -12.812 -19.625 -6.668 1 97.25 342 CYS A CA 1
ATOM 2531 C C . CYS A 1 342 ? -14.016 -19.094 -5.898 1 97.25 342 CYS A C 1
ATOM 2533 O O . CYS A 1 342 ? -14.672 -18.141 -6.332 1 97.25 342 CYS A O 1
ATOM 2535 N N . ARG A 1 343 ? -14.32 -19.625 -4.809 1 96.88 343 ARG A N 1
ATOM 2536 C CA . ARG A 1 343 ? -15.516 -19.266 -4.051 1 96.88 343 ARG A CA 1
ATOM 2537 C C . ARG A 1 343 ? -15.211 -18.188 -3.021 1 96.88 343 ARG A C 1
ATOM 2539 O O . ARG A 1 343 ? -16.078 -17.797 -2.24 1 96.88 343 ARG A O 1
ATOM 2546 N N . ASP A 1 344 ? -13.992 -17.734 -2.943 1 94.69 344 ASP A N 1
ATOM 2547 C CA . ASP A 1 344 ? -13.578 -16.625 -2.082 1 94.69 344 ASP A CA 1
ATOM 2548 C C . ASP A 1 344 ? -12.797 -15.578 -2.869 1 94.69 344 ASP A C 1
ATOM 2550 O O . ASP A 1 344 ? -12.352 -15.836 -3.99 1 94.69 344 ASP A O 1
ATOM 2554 N N . LEU A 1 345 ? -12.656 -14.453 -2.26 1 90.44 345 LEU A N 1
ATOM 2555 C CA . LEU A 1 345 ? -11.961 -13.344 -2.904 1 90.44 345 LEU A CA 1
ATOM 2556 C C . LEU A 1 345 ? -10.453 -13.508 -2.779 1 90.44 345 LEU A C 1
ATOM 2558 O O . LEU A 1 345 ? -9.938 -13.742 -1.683 1 90.44 345 LEU A O 1
ATOM 2562 N N . GLY A 1 346 ? -9.805 -13.367 -3.982 1 90.19 346 GLY A N 1
ATOM 2563 C CA . GLY A 1 346 ? -8.352 -13.414 -3.963 1 90.19 346 GLY A CA 1
ATOM 2564 C C . GLY A 1 346 ? -7.793 -14.805 -4.207 1 90.19 346 GLY A C 1
ATOM 2565 O O . GLY A 1 346 ? -8.555 -15.758 -4.395 1 90.19 346 GLY A O 1
ATOM 2566 N N . ALA A 1 347 ? -6.5 -14.906 -4.094 1 93.88 347 ALA A N 1
ATOM 2567 C CA . ALA A 1 347 ? -5.816 -16.109 -4.547 1 93.88 347 ALA A CA 1
ATOM 2568 C C . ALA A 1 347 ? -5.656 -17.109 -3.404 1 93.88 347 ALA A C 1
ATOM 2570 O O . ALA A 1 347 ? -5.449 -18.312 -3.639 1 93.88 347 ALA A O 1
ATOM 2571 N N . ARG A 1 348 ? -5.793 -16.672 -2.139 1 96.5 348 ARG A N 1
ATOM 2572 C CA . ARG A 1 348 ? -5.379 -17.578 -1.072 1 96.5 348 ARG A CA 1
ATOM 2573 C C . ARG A 1 348 ? -6.531 -17.859 -0.11 1 96.5 348 ARG A C 1
ATOM 2575 O O . ARG A 1 348 ? -6.574 -18.906 0.529 1 96.5 348 ARG A O 1
ATOM 2582 N N . ALA A 1 349 ? -7.465 -16.922 -0.028 1 93.44 349 ALA A N 1
ATOM 2583 C CA . ALA A 1 349 ? -8.5 -17 1 1 93.44 349 ALA A CA 1
ATOM 2584 C C . ALA A 1 349 ? -9.312 -18.281 0.873 1 93.44 349 ALA A C 1
ATOM 2586 O O . ALA A 1 349 ? -9.672 -18.906 1.878 1 93.44 349 ALA A O 1
ATOM 2587 N N . GLY A 1 350 ? -9.531 -18.703 -0.305 1 95.88 350 GLY A N 1
ATOM 2588 C CA . GLY A 1 350 ? -10.414 -19.844 -0.537 1 95.88 350 GLY A CA 1
ATOM 2589 C C . GLY A 1 350 ? -9.672 -21.156 -0.64 1 95.88 350 GLY A C 1
ATOM 2590 O O . GLY A 1 350 ? -10.281 -22.219 -0.838 1 95.88 350 GLY A O 1
ATOM 2591 N N . LEU A 1 351 ? -8.352 -21.125 -0.515 1 98.31 351 LEU A N 1
ATOM 2592 C CA . LEU A 1 351 ? -7.598 -22.375 -0.618 1 98.31 351 LEU A CA 1
ATOM 2593 C C . LEU A 1 351 ? -8 -23.344 0.483 1 98.31 351 LEU A C 1
ATOM 2595 O O . LEU A 1 351 ? -8.031 -22.984 1.66 1 98.31 351 LEU A O 1
ATOM 2599 N N . PRO A 1 352 ? -8.258 -24.562 0.176 1 98.25 352 PRO A N 1
ATOM 2600 C CA . PRO A 1 352 ? -8.711 -25.516 1.179 1 98.25 352 PRO A CA 1
ATOM 2601 C C . PRO A 1 352 ? -7.555 -26.203 1.912 1 98.25 352 PRO A C 1
ATOM 2603 O O . PRO A 1 352 ? -6.426 -26.219 1.412 1 98.25 352 PRO A O 1
ATOM 2606 N N . ARG A 1 353 ? -7.895 -26.656 3.074 1 97.44 353 ARG A N 1
ATOM 2607 C CA . ARG A 1 353 ? -7.062 -27.656 3.723 1 97.44 353 ARG A CA 1
ATOM 2608 C C . ARG A 1 353 ? -7.453 -29.062 3.273 1 97.44 353 ARG A C 1
ATOM 2610 O O . ARG A 1 353 ? -8.539 -29.266 2.729 1 97.44 353 ARG A O 1
ATOM 2617 N N . LEU A 1 354 ? -6.574 -30 3.496 1 95.62 354 LEU A N 1
ATOM 2618 C CA . LEU A 1 354 ? -6.812 -31.359 3.037 1 95.62 354 LEU A CA 1
ATOM 2619 C C . LEU A 1 354 ? -8.07 -31.938 3.676 1 95.62 354 LEU A C 1
ATOM 2621 O O . LEU A 1 354 ? -8.742 -32.781 3.08 1 95.62 354 LEU A O 1
ATOM 2625 N N . THR A 1 355 ? -8.461 -31.375 4.816 1 95.44 355 THR A N 1
ATOM 2626 C CA . THR A 1 355 ? -9.586 -31.906 5.574 1 95.44 355 THR A CA 1
ATOM 2627 C C . THR A 1 355 ? -10.906 -31.344 5.055 1 95.44 355 THR A C 1
ATOM 2629 O O . THR A 1 355 ? -11.977 -31.719 5.535 1 95.44 355 THR A O 1
ATOM 2632 N N . ASP A 1 356 ? -10.828 -30.453 4.117 1 96.69 356 ASP A N 1
ATOM 2633 C CA . ASP A 1 356 ? -12.062 -29.922 3.527 1 96.69 356 ASP A CA 1
ATOM 2634 C C . ASP A 1 356 ? -12.945 -31.047 3.004 1 96.69 356 ASP A C 1
ATOM 2636 O O . ASP A 1 356 ? -12.5 -31.875 2.191 1 96.69 356 ASP A O 1
ATOM 2640 N N . PRO A 1 357 ? -14.258 -31.109 3.422 1 95.88 357 PRO A N 1
ATOM 2641 C CA . PRO A 1 357 ? -15.133 -32.219 3.02 1 95.88 357 PRO A CA 1
ATOM 2642 C C . PRO A 1 357 ? -15.312 -32.312 1.505 1 95.88 357 PRO A C 1
ATOM 2644 O O . PRO A 1 357 ? -15.562 -33.375 0.973 1 95.88 357 PRO A O 1
ATOM 2647 N N . ARG A 1 358 ? -15.18 -31.312 0.839 1 95.81 358 ARG A N 1
ATOM 2648 C CA . ARG A 1 358 ? -15.367 -31.297 -0.608 1 95.81 358 ARG A CA 1
ATOM 2649 C C . ARG A 1 358 ? -14.234 -32.031 -1.313 1 95.81 358 ARG A C 1
ATOM 2651 O O . ARG A 1 358 ? -14.352 -32.375 -2.492 1 95.81 358 ARG A O 1
ATOM 2658 N N . LEU A 1 359 ? -13.125 -32.219 -0.594 1 97.5 359 LEU A N 1
ATOM 2659 C CA . LEU A 1 359 ? -11.977 -32.906 -1.174 1 97.5 359 LEU A CA 1
ATOM 2660 C C . LEU A 1 359 ? -12.047 -34.406 -0.872 1 97.5 359 LEU A C 1
ATOM 2662 O O . LEU A 1 359 ? -11.328 -35.219 -1.485 1 97.5 359 LEU A O 1
ATOM 2666 N N . ALA A 1 360 ? -12.844 -34.906 -0.029 1 94.69 360 ALA A N 1
ATOM 2667 C CA . ALA A 1 360 ? -12.914 -36.281 0.456 1 94.69 360 ALA A CA 1
ATOM 2668 C C . ALA A 1 360 ? -13.086 -37.281 -0.7 1 94.69 360 ALA A C 1
ATOM 2670 O O . ALA A 1 360 ? -12.414 -38.312 -0.75 1 94.69 360 ALA A O 1
ATOM 2671 N N . PRO A 1 361 ? -13.914 -36.969 -1.658 1 93.38 361 PRO A N 1
ATOM 2672 C CA . PRO A 1 361 ? -14.109 -37.906 -2.756 1 93.38 361 PRO A CA 1
ATOM 2673 C C . PRO A 1 361 ? -12.867 -38.062 -3.625 1 93.38 361 PRO A C 1
ATOM 2675 O O . PRO A 1 361 ? -12.773 -39.031 -4.402 1 93.38 361 PRO A O 1
ATOM 2678 N N . PHE A 1 362 ? -11.93 -37.156 -3.461 1 92 362 PHE A N 1
ATOM 2679 C CA . PHE A 1 362 ? -10.781 -37.156 -4.363 1 92 362 PHE A CA 1
ATOM 2680 C C . PHE A 1 362 ? -9.508 -37.531 -3.625 1 92 362 PHE A C 1
ATOM 2682 O O . PHE A 1 362 ? -8.43 -37.562 -4.219 1 92 362 PHE A O 1
ATOM 2689 N N . SER A 1 363 ? -9.641 -37.719 -2.268 1 77.25 363 SER A N 1
ATOM 2690 C CA . SER A 1 363 ? -8.461 -37.938 -1.429 1 77.25 363 SER A CA 1
ATOM 2691 C C . SER A 1 363 ? -7.969 -39.375 -1.513 1 77.25 363 SER A C 1
ATOM 2693 O O . SER A 1 363 ? -6.918 -39.719 -0.964 1 77.25 363 SER A O 1
ATOM 2695 N N . HIS A 1 364 ? -8.523 -40.25 -2.297 1 68.06 364 HIS A N 1
ATOM 2696 C CA . HIS A 1 364 ? -8.102 -41.625 -2.311 1 68.06 364 HIS A CA 1
ATOM 2697 C C . HIS A 1 364 ? -6.879 -41.844 -3.201 1 68.06 364 HIS A C 1
ATOM 2699 O O . HIS A 1 364 ? -6.672 -41.094 -4.156 1 68.06 364 HIS A O 1
ATOM 2705 N N . MET B 1 1 ? 23.469 23.531 43.844 1 27.55 1 MET B N 1
ATOM 2706 C CA . MET B 1 1 ? 22.094 23.391 43.406 1 27.55 1 MET B CA 1
ATOM 2707 C C . MET B 1 1 ? 21.984 23.453 41.875 1 27.55 1 MET B C 1
ATOM 2709 O O . MET B 1 1 ? 22.344 24.453 41.25 1 27.55 1 MET B O 1
ATOM 2713 N N . SER B 1 2 ? 22.266 22.453 41.062 1 32.38 2 SER B N 1
ATOM 2714 C CA . SER B 1 2 ? 22.609 22.312 39.656 1 32.38 2 SER B CA 1
ATOM 2715 C C . SER B 1 2 ? 21.578 22.984 38.75 1 32.38 2 SER B C 1
ATOM 2717 O O . SER B 1 2 ? 20.438 23.203 39.156 1 32.38 2 SER B O 1
ATOM 2719 N N . LEU B 1 3 ? 22 23.766 37.781 1 36.88 3 LEU B N 1
ATOM 2720 C CA . LEU B 1 3 ? 21.141 24.547 36.875 1 36.88 3 LEU B CA 1
ATOM 2721 C C . LEU B 1 3 ? 19.859 23.797 36.562 1 36.88 3 LEU B C 1
ATOM 2723 O O . LEU B 1 3 ? 19.891 22.609 36.281 1 36.88 3 LEU B O 1
ATOM 2727 N N . ASN B 1 4 ? 18.625 24.078 36.969 1 37.91 4 ASN B N 1
ATOM 2728 C CA . ASN B 1 4 ? 17.25 23.609 36.812 1 37.91 4 ASN B CA 1
ATOM 2729 C C . ASN B 1 4 ? 16.984 23.125 35.406 1 37.91 4 ASN B C 1
ATOM 2731 O O . ASN B 1 4 ? 17.031 23.906 34.438 1 37.91 4 ASN B O 1
ATOM 2735 N N . GLU B 1 5 ? 17.453 22.047 34.906 1 43.78 5 GLU B N 1
ATOM 2736 C CA . GLU B 1 5 ? 17.172 21.422 33.625 1 43.78 5 GLU B CA 1
ATOM 2737 C C . GLU B 1 5 ? 15.758 21.719 33.156 1 43.78 5 GLU B C 1
ATOM 2739 O O . GLU B 1 5 ? 14.797 21.172 33.688 1 43.78 5 GLU B O 1
ATOM 2744 N N . VAL B 1 6 ? 15.383 22.984 32.875 1 50.44 6 VAL B N 1
ATOM 2745 C CA . VAL B 1 6 ? 14.062 23.406 32.406 1 50.44 6 VAL B CA 1
ATOM 2746 C C . VAL B 1 6 ? 13.469 22.344 31.484 1 50.44 6 VAL B C 1
ATOM 2748 O O . VAL B 1 6 ? 14.07 21.984 30.484 1 50.44 6 VAL B O 1
ATOM 2751 N N . GLU B 1 7 ? 12.688 21.359 31.984 1 66.81 7 GLU B N 1
ATOM 2752 C CA . GLU B 1 7 ? 12.016 20.297 31.234 1 66.81 7 GLU B CA 1
ATOM 2753 C C . GLU B 1 7 ? 11.398 20.812 29.953 1 66.81 7 GLU B C 1
ATOM 2755 O O . GLU B 1 7 ? 10.75 21.875 29.953 1 66.81 7 GLU B O 1
ATOM 2760 N N . SER B 1 8 ? 11.828 20.406 28.719 1 84.62 8 SER B N 1
ATOM 2761 C CA . SER B 1 8 ? 11.328 20.781 27.406 1 84.62 8 SER B CA 1
ATOM 2762 C C . SER B 1 8 ? 9.812 20.688 27.344 1 84.62 8 SER B C 1
ATOM 2764 O O . SER B 1 8 ? 9.227 19.703 27.812 1 84.62 8 SER B O 1
ATOM 2766 N N . PRO B 1 9 ? 9.156 21.781 27.016 1 93.56 9 PRO B N 1
ATOM 2767 C CA . PRO B 1 9 ? 7.699 21.766 26.922 1 93.56 9 PRO B CA 1
ATOM 2768 C C . PRO B 1 9 ? 7.18 20.609 26.062 1 93.56 9 PRO B C 1
ATOM 2770 O O . PRO B 1 9 ? 7.836 20.203 25.109 1 93.56 9 PRO B O 1
ATOM 2773 N N . VAL B 1 10 ? 6.086 20.062 26.5 1 98 10 VAL B N 1
ATOM 2774 C CA . VAL B 1 10 ? 5.457 18.953 25.781 1 98 10 VAL B CA 1
ATOM 2775 C C . VAL B 1 10 ? 4.309 19.484 24.922 1 98 10 VAL B C 1
ATOM 2777 O O . VAL B 1 10 ? 3.445 20.219 25.422 1 98 10 VAL B O 1
ATOM 2780 N N . VAL B 1 11 ? 4.379 19.203 23.656 1 98.81 11 VAL B N 1
ATOM 2781 C CA . VAL B 1 11 ? 3.271 19.484 22.75 1 98.81 11 VAL B CA 1
ATOM 2782 C C . VAL B 1 11 ? 2.506 18.188 22.469 1 98.81 11 VAL B C 1
ATOM 2784 O O . VAL B 1 11 ? 3.105 17.156 22.141 1 98.81 11 VAL B O 1
ATOM 2787 N N . LEU B 1 12 ? 1.215 18.203 22.656 1 98.94 12 LEU B N 1
ATOM 2788 C CA . LEU B 1 12 ? 0.365 17.078 22.297 1 98.94 12 LEU B CA 1
ATOM 2789 C C . LEU B 1 12 ? -0.378 17.344 21 1 98.94 12 LEU B C 1
ATOM 2791 O O . LEU B 1 12 ? -1.05 18.375 20.859 1 98.94 12 LEU B O 1
ATOM 2795 N N . GLY B 1 13 ? -0.126 16.516 20.031 1 98.88 13 GLY B N 1
ATOM 2796 C CA . GLY B 1 13 ? -0.932 16.547 18.828 1 98.88 13 GLY B CA 1
ATOM 2797 C C . GLY B 1 13 ? -2.031 15.492 18.828 1 98.88 13 GLY B C 1
ATOM 2798 O O . GLY B 1 13 ? -1.87 14.414 19.406 1 98.88 13 GLY B O 1
ATOM 2799 N N . PHE B 1 14 ? -3.121 15.812 18.188 1 98.88 14 PHE B N 1
ATOM 2800 C CA . PHE B 1 14 ? -4.219 14.898 17.906 1 98.88 14 PHE B CA 1
ATOM 2801 C C . PHE B 1 14 ? -4.668 15.031 16.453 1 98.88 14 PHE B C 1
ATOM 2803 O O . PHE B 1 14 ? -5.051 16.109 16.016 1 98.88 14 PHE B O 1
ATOM 2810 N N . GLY B 1 15 ? -4.582 13.906 15.781 1 98.5 15 GLY B N 1
ATOM 2811 C CA . GLY B 1 15 ? -5.098 14.031 14.43 1 98.5 15 GLY B CA 1
ATOM 2812 C C . GLY B 1 15 ? -4.602 12.93 13.5 1 98.5 15 GLY B C 1
ATOM 2813 O O . GLY B 1 15 ? -4.414 11.789 13.93 1 98.5 15 GLY B O 1
ATOM 2814 N N . GLY B 1 16 ? -4.559 13.305 12.258 1 97.75 16 GLY B N 1
ATOM 2815 C CA . GLY B 1 16 ? -4.375 12.312 11.211 1 97.75 16 GLY B CA 1
ATOM 2816 C C . GLY B 1 16 ? -2.924 11.93 11 1 97.75 16 GLY B C 1
ATOM 2817 O O . GLY B 1 16 ? -2.033 12.773 11.086 1 97.75 16 GLY B O 1
ATOM 2818 N N . VAL B 1 17 ? -2.691 10.648 10.758 1 98.19 17 VAL B N 1
ATOM 2819 C CA . VAL B 1 17 ? -1.427 10.07 10.32 1 98.19 17 VAL B CA 1
ATOM 2820 C C . VAL B 1 17 ? -1.666 9.156 9.117 1 98.19 17 VAL B C 1
ATOM 2822 O O . VAL B 1 17 ? -2.811 8.828 8.797 1 98.19 17 VAL B O 1
ATOM 2825 N N . GLY B 1 18 ? -0.61 8.797 8.484 1 97.06 18 GLY B N 1
ATOM 2826 C CA . GLY B 1 18 ? -0.738 7.875 7.367 1 97.06 18 GLY B CA 1
ATOM 2827 C C . GLY B 1 18 ? 0.557 7.676 6.605 1 97.06 18 GLY B C 1
ATOM 2828 O O . GLY B 1 18 ? 1.619 8.117 7.051 1 97.06 18 GLY B O 1
ATOM 2829 N N . VAL B 1 19 ? 0.42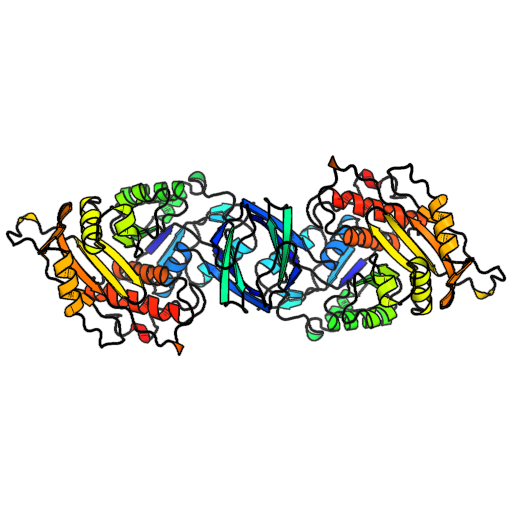5 6.918 5.512 1 95.75 19 VAL B N 1
ATOM 2830 C CA . VAL B 1 19 ? 1.534 6.668 4.598 1 95.75 19 VAL B CA 1
ATOM 2831 C C . VAL B 1 19 ? 1.118 7.027 3.17 1 95.75 19 VAL B C 1
ATOM 2833 O O . VAL B 1 19 ? -0.009 6.746 2.758 1 95.75 19 VAL B O 1
ATOM 2836 N N . ASP B 1 20 ? 1.954 7.711 2.529 1 95.06 20 ASP B N 1
ATOM 2837 C CA . ASP B 1 20 ? 1.762 8 1.112 1 95.06 20 ASP B CA 1
ATOM 2838 C C . ASP B 1 20 ? 2.631 7.094 0.243 1 95.06 20 ASP B C 1
ATOM 2840 O O . ASP B 1 20 ? 3.852 7.055 0.403 1 95.06 20 ASP B O 1
ATOM 2844 N N . LEU B 1 21 ? 2.02 6.324 -0.649 1 96.12 21 LEU B N 1
ATOM 2845 C CA . LEU B 1 21 ? 2.699 5.5 -1.645 1 96.12 21 LEU B CA 1
ATOM 2846 C C . LEU B 1 21 ? 2.686 6.176 -3.01 1 96.12 21 LEU B C 1
ATOM 2848 O O . LEU B 1 21 ? 1.698 6.086 -3.744 1 96.12 21 LEU B O 1
ATOM 2852 N N . LEU B 1 22 ? 3.803 6.812 -3.354 1 95.62 22 LEU B N 1
ATOM 2853 C CA . LEU B 1 22 ? 3.904 7.504 -4.633 1 95.62 22 LEU B CA 1
ATOM 2854 C C . LEU B 1 22 ? 4.473 6.578 -5.707 1 95.62 22 LEU B C 1
ATOM 2856 O O . LEU B 1 22 ? 5.668 6.277 -5.703 1 95.62 22 LEU B O 1
ATOM 2860 N N . ALA B 1 23 ? 3.656 6.145 -6.598 1 97.38 23 ALA B N 1
ATOM 2861 C CA . ALA B 1 23 ? 4.066 5.25 -7.68 1 97.38 23 ALA B CA 1
ATOM 2862 C C . ALA B 1 23 ? 4.133 5.992 -9.008 1 97.38 23 ALA B C 1
ATOM 2864 O O . ALA B 1 23 ? 3.119 6.5 -9.492 1 97.38 23 ALA B O 1
ATOM 2865 N N . THR B 1 24 ? 5.309 6.051 -9.555 1 97.25 24 THR B N 1
ATOM 2866 C CA . THR B 1 24 ? 5.477 6.664 -10.867 1 97.25 24 THR B CA 1
ATOM 2867 C C . THR B 1 24 ? 5.137 5.676 -11.977 1 97.25 24 THR B C 1
ATOM 2869 O O . THR B 1 24 ? 5.586 4.527 -11.953 1 97.25 24 THR B O 1
ATOM 2872 N N . VAL B 1 25 ? 4.289 6.039 -12.852 1 98.12 25 VAL B N 1
ATOM 2873 C CA . VAL B 1 25 ? 3.947 5.234 -14.016 1 98.12 25 VAL B CA 1
ATOM 2874 C C . VAL B 1 25 ? 4.293 6.004 -15.289 1 98.12 25 VAL B C 1
ATOM 2876 O O . VAL B 1 25 ? 4.418 7.23 -15.273 1 98.12 25 VAL B O 1
ATOM 2879 N N . ASP B 1 26 ? 4.559 5.281 -16.359 1 97.5 26 ASP B N 1
ATOM 2880 C CA . ASP B 1 26 ? 4.863 5.941 -17.625 1 97.5 26 ASP B CA 1
ATOM 2881 C C . ASP B 1 26 ? 3.693 6.805 -18.078 1 97.5 26 ASP B C 1
ATOM 2883 O O . ASP B 1 26 ? 3.883 7.957 -18.469 1 97.5 26 ASP B O 1
ATOM 2887 N N . LYS B 1 27 ? 2.553 6.207 -18.109 1 97.31 27 LYS B N 1
ATOM 2888 C CA . LYS B 1 27 ? 1.307 6.871 -18.469 1 97.31 27 LYS B CA 1
ATOM 2889 C C . LYS B 1 27 ? 0.168 6.465 -17.547 1 97.31 27 LYS B C 1
ATOM 2891 O O . LYS B 1 27 ? 0.108 5.316 -17.094 1 97.31 27 LYS B O 1
ATOM 2896 N N . PHE B 1 28 ? -0.679 7.434 -17.328 1 97.69 28 PHE B N 1
ATOM 2897 C CA . PHE B 1 28 ? -1.845 7.137 -16.5 1 97.69 28 PHE B CA 1
ATOM 2898 C C . PHE B 1 28 ? -2.646 5.984 -17.094 1 97.69 28 PHE B C 1
ATOM 2900 O O . PHE B 1 28 ? -2.902 5.949 -18.297 1 97.69 28 PHE B O 1
ATOM 2907 N N . PRO B 1 29 ? -3.051 4.961 -16.312 1 97.88 29 PRO B N 1
ATOM 2908 C CA . PRO B 1 29 ? -3.73 3.779 -16.844 1 97.88 29 PRO B CA 1
ATOM 2909 C C . PRO B 1 29 ? -5.188 4.055 -17.219 1 97.88 29 PRO B C 1
ATOM 2911 O O . PRO B 1 29 ? -5.801 4.973 -16.672 1 97.88 29 PRO B O 1
ATOM 2914 N N . TYR B 1 30 ? -5.699 3.281 -18.156 1 96.81 30 TYR B N 1
ATOM 2915 C CA . TYR B 1 30 ? -7.129 3.203 -18.453 1 96.81 30 TYR B CA 1
ATOM 2916 C C . TYR B 1 30 ? -7.785 2.078 -17.656 1 96.81 30 TYR B C 1
ATOM 2918 O O . TYR B 1 30 ? -7.102 1.177 -17.172 1 96.81 30 TYR B O 1
ATOM 2926 N N . PRO B 1 31 ? -9.117 2.135 -17.5 1 95.69 31 PRO B N 1
ATOM 2927 C CA . PRO B 1 31 ? -9.812 1.042 -16.812 1 95.69 31 PRO B CA 1
ATOM 2928 C C . PRO B 1 31 ? -9.469 -0.3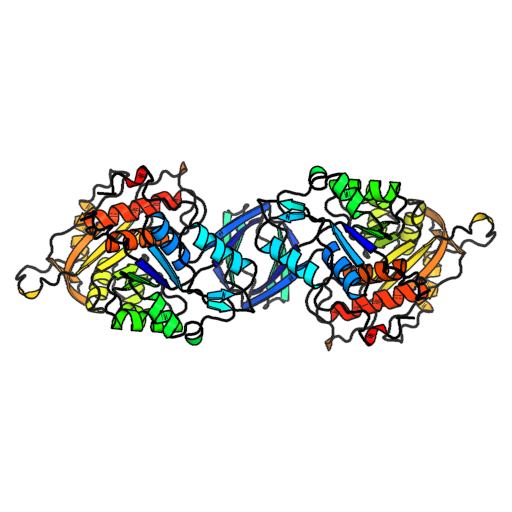3 -17.391 1 95.69 31 PRO B C 1
ATOM 2930 O O . PRO B 1 31 ? -9.375 -0.485 -18.609 1 95.69 31 PRO B O 1
ATOM 2933 N N . ASP B 1 32 ? -9.094 -1.276 -16.594 1 93.69 32 ASP B N 1
ATOM 2934 C CA . ASP B 1 32 ? -8.805 -2.68 -16.875 1 93.69 32 ASP B CA 1
ATOM 2935 C C . ASP B 1 32 ? -7.344 -2.869 -17.281 1 93.69 32 ASP B C 1
ATOM 2937 O O . ASP B 1 32 ? -6.895 -3.996 -17.5 1 93.69 32 ASP B O 1
ATOM 2941 N N . ASP B 1 33 ? -6.586 -1.725 -17.281 1 96.12 33 ASP B N 1
ATOM 2942 C CA . ASP B 1 33 ? -5.168 -1.856 -17.594 1 96.12 33 ASP B CA 1
ATOM 2943 C C . ASP B 1 33 ? -4.43 -2.629 -16.5 1 96.12 33 ASP B C 1
ATOM 2945 O O . ASP B 1 33 ? -4.852 -2.629 -15.344 1 96.12 33 ASP B O 1
ATOM 2949 N N . LYS B 1 34 ? -3.477 -3.398 -16.906 1 92.94 34 LYS B N 1
ATOM 2950 C CA . LYS B 1 34 ? -2.439 -3.949 -16.047 1 92.94 34 LYS B CA 1
ATOM 2951 C C . LYS B 1 34 ? -1.074 -3.352 -16.375 1 92.94 34 LYS B C 1
ATOM 2953 O O . LYS B 1 34 ? -0.481 -3.67 -17.406 1 92.94 34 LYS B O 1
ATOM 2958 N N . ILE B 1 35 ? -0.588 -2.484 -15.508 1 97.06 35 ILE B N 1
ATOM 2959 C CA . ILE B 1 35 ? 0.654 -1.78 -15.812 1 97.06 35 ILE B CA 1
ATOM 2960 C C . ILE B 1 35 ? 1.627 -1.925 -14.641 1 97.06 35 ILE B C 1
ATOM 2962 O O . ILE B 1 35 ? 1.304 -2.553 -13.633 1 97.06 35 ILE B O 1
ATOM 2966 N N . ARG B 1 36 ? 2.777 -1.411 -14.859 1 96.75 36 ARG B N 1
ATOM 2967 C CA . ARG B 1 36 ? 3.811 -1.425 -13.828 1 96.75 36 ARG B CA 1
ATOM 2968 C C . ARG B 1 36 ? 4.258 -0.009 -13.484 1 96.75 36 ARG B C 1
ATOM 2970 O O . ARG B 1 36 ? 4.309 0.863 -14.352 1 96.75 36 ARG B O 1
ATOM 2977 N N . SER B 1 37 ? 4.512 0.173 -12.242 1 97.81 37 SER B N 1
ATOM 2978 C CA . SER B 1 37 ? 5.172 1.418 -11.867 1 97.81 37 SER B CA 1
ATOM 2979 C C . SER B 1 37 ? 6.672 1.354 -12.133 1 97.81 37 SER B C 1
ATOM 2981 O O . SER B 1 37 ? 7.25 0.267 -12.203 1 97.81 37 SER B O 1
ATOM 2983 N N . THR B 1 38 ? 7.293 2.496 -12.336 1 96.12 38 THR B N 1
ATOM 2984 C CA . THR B 1 38 ? 8.719 2.562 -12.633 1 96.12 38 THR B CA 1
ATOM 2985 C C . THR B 1 38 ? 9.516 2.967 -11.398 1 96.12 38 THR B C 1
ATOM 2987 O O . THR B 1 38 ? 10.734 2.787 -11.359 1 96.12 38 THR B O 1
ATOM 2990 N N . ASN B 1 39 ? 8.82 3.541 -10.492 1 94.56 39 ASN B N 1
ATOM 2991 C CA . ASN B 1 39 ? 9.438 3.99 -9.25 1 94.56 39 ASN B CA 1
ATOM 2992 C C . ASN B 1 39 ? 8.414 4.066 -8.117 1 94.56 39 ASN B C 1
ATOM 2994 O O . ASN B 1 39 ? 7.227 4.285 -8.359 1 94.56 39 ASN B O 1
ATOM 2998 N N . LEU B 1 40 ? 8.891 3.764 -6.887 1 96.12 40 LEU B N 1
ATOM 2999 C CA . LEU B 1 40 ? 8.055 3.908 -5.695 1 96.12 40 LEU B CA 1
ATOM 3000 C C . LEU B 1 40 ? 8.773 4.734 -4.629 1 96.12 40 LEU B C 1
ATOM 3002 O O . LEU B 1 40 ? 9.938 4.48 -4.324 1 96.12 40 LEU B O 1
ATOM 3006 N N . LYS B 1 41 ? 8.094 5.699 -4.113 1 92.94 41 LYS B N 1
ATOM 3007 C CA . LYS B 1 41 ? 8.523 6.41 -2.918 1 92.94 41 LYS B CA 1
ATOM 3008 C C . LYS B 1 41 ? 7.496 6.281 -1.798 1 92.94 41 LYS B C 1
ATOM 3010 O O . LYS B 1 41 ? 6.297 6.453 -2.027 1 92.94 41 LYS B O 1
ATOM 3015 N N . VAL B 1 42 ? 7.93 5.91 -0.667 1 93.12 42 VAL B N 1
ATOM 3016 C CA . VAL B 1 42 ? 7.074 5.785 0.51 1 93.12 42 VAL B CA 1
ATOM 3017 C C . VAL B 1 42 ? 7.383 6.914 1.492 1 93.12 42 VAL B C 1
ATOM 3019 O O . VAL B 1 42 ? 8.531 7.105 1.887 1 93.12 42 VAL B O 1
ATOM 3022 N N . GLN B 1 43 ? 6.328 7.629 1.857 1 92.94 43 GLN B N 1
ATOM 3023 C CA . GLN B 1 43 ? 6.512 8.773 2.74 1 92.94 43 GLN B CA 1
ATOM 3024 C C . GLN B 1 43 ? 5.453 8.797 3.838 1 92.94 43 GLN B C 1
ATOM 3026 O O . GLN B 1 43 ? 4.297 8.438 3.604 1 92.94 43 GLN B O 1
ATOM 3031 N N . GLY B 1 44 ? 5.902 9.219 5.047 1 95.06 44 GLY B N 1
ATOM 3032 C CA . GLY B 1 44 ? 4.91 9.477 6.078 1 95.06 44 GLY B CA 1
ATOM 3033 C C . GLY B 1 44 ? 3.963 10.609 5.719 1 95.06 44 GLY B C 1
ATOM 3034 O O . GLY B 1 44 ? 4.363 11.578 5.07 1 95.06 44 GLY B O 1
ATOM 3035 N N . GLY B 1 45 ? 2.713 10.469 6.164 1 95.44 45 GLY B N 1
ATOM 3036 C CA . GLY B 1 45 ? 1.72 11.492 5.879 1 95.44 45 GLY B CA 1
ATOM 3037 C C . GLY B 1 45 ? 0.812 11.789 7.055 1 95.44 45 GLY B C 1
ATOM 3038 O O . GLY B 1 45 ? 1.011 11.258 8.148 1 95.44 45 GLY B O 1
ATOM 3039 N N . GLY B 1 46 ? -0.15 12.703 6.75 1 96.69 46 GLY B N 1
ATOM 3040 C CA . GLY B 1 46 ? -1.057 13.188 7.777 1 96.69 46 GLY B CA 1
ATOM 3041 C C . GLY B 1 46 ? -0.613 14.5 8.398 1 96.69 46 GLY B C 1
ATOM 3042 O O . GLY B 1 46 ? 0.545 14.648 8.789 1 96.69 46 GLY B O 1
ATOM 3043 N N . ASN B 1 47 ? -1.521 15.344 8.5 1 97.44 47 ASN B N 1
ATOM 3044 C CA . ASN B 1 47 ? -1.173 16.672 8.977 1 97.44 47 ASN B CA 1
ATOM 3045 C C . ASN B 1 47 ? -0.582 16.641 10.383 1 97.44 47 ASN B C 1
ATOM 3047 O O . ASN B 1 47 ? 0.454 17.25 10.648 1 97.44 47 ASN B O 1
ATOM 3051 N N . ALA B 1 48 ? -1.231 15.922 11.281 1 98.62 48 ALA B N 1
ATOM 3052 C CA . ALA B 1 48 ? -0.761 15.867 12.656 1 98.62 48 ALA B CA 1
ATOM 3053 C C . ALA B 1 48 ? 0.593 15.172 12.75 1 98.62 48 ALA B C 1
ATOM 3055 O O . ALA B 1 48 ? 1.479 15.609 13.484 1 98.62 48 ALA B O 1
ATOM 3056 N N . GLY B 1 49 ? 0.688 14.078 12.016 1 98.56 49 GLY B N 1
ATOM 3057 C CA . GLY B 1 49 ? 1.979 13.414 11.961 1 98.56 49 GLY B CA 1
ATOM 3058 C C . GLY B 1 49 ? 3.094 14.312 11.461 1 98.56 49 GLY B C 1
ATOM 3059 O O . GLY B 1 49 ? 4.184 14.336 12.039 1 98.56 49 GLY B O 1
ATOM 3060 N N . ASN B 1 50 ? 2.881 15.031 10.414 1 98.38 50 ASN B N 1
ATOM 3061 C CA . ASN B 1 50 ? 3.869 15.93 9.828 1 98.38 50 ASN B CA 1
ATOM 3062 C C . ASN B 1 50 ? 4.246 17.047 10.797 1 98.38 50 ASN B C 1
ATOM 3064 O O . ASN B 1 50 ? 5.43 17.312 11.023 1 98.38 50 ASN B O 1
ATOM 3068 N N . ALA B 1 51 ? 3.254 17.672 11.375 1 98.75 51 ALA B N 1
ATOM 3069 C CA . ALA B 1 51 ? 3.48 18.812 12.266 1 98.75 51 ALA B CA 1
ATOM 3070 C C . ALA B 1 51 ? 4.246 18.375 13.516 1 98.75 51 ALA B C 1
ATOM 3072 O O . ALA B 1 51 ? 5.172 19.062 13.945 1 98.75 51 ALA B O 1
ATOM 3073 N N . LEU B 1 52 ? 3.881 17.219 14.086 1 98.81 52 LEU B N 1
ATOM 3074 C CA . LEU B 1 52 ? 4.516 16.797 15.328 1 98.81 52 LEU B CA 1
ATOM 3075 C C . LEU B 1 52 ? 5.918 16.25 15.062 1 98.81 52 LEU B C 1
ATOM 3077 O O . LEU B 1 52 ? 6.801 16.359 15.914 1 98.81 52 LEU B O 1
ATOM 3081 N N . THR B 1 53 ? 6.137 15.711 13.867 1 98.75 53 THR B N 1
ATOM 3082 C CA . THR B 1 53 ? 7.508 15.391 13.477 1 98.75 53 THR B CA 1
ATOM 3083 C C . THR B 1 53 ? 8.367 16.656 13.43 1 98.75 53 THR B C 1
ATOM 3085 O O . THR B 1 53 ? 9.5 16.656 13.898 1 98.75 53 THR B O 1
ATOM 3088 N N . CYS B 1 54 ? 7.809 17.688 12.883 1 98.75 54 CYS B N 1
ATOM 3089 C CA . CYS B 1 54 ? 8.5 18.984 12.836 1 98.75 54 CYS B CA 1
ATOM 3090 C C . CYS B 1 54 ? 8.812 19.469 14.242 1 98.75 54 CYS B C 1
ATOM 3092 O O . CYS B 1 54 ? 9.945 19.891 14.523 1 98.75 54 CYS B O 1
ATOM 3094 N N . VAL B 1 55 ? 7.863 19.391 15.148 1 98.62 55 VAL B N 1
ATOM 3095 C CA . VAL B 1 55 ? 8.023 19.812 16.531 1 98.62 55 VAL B CA 1
ATOM 3096 C C . VAL B 1 55 ? 9.172 19.047 17.188 1 98.62 55 VAL B C 1
ATOM 3098 O O . VAL B 1 55 ? 10.039 19.625 17.828 1 98.62 55 VAL B O 1
ATOM 3101 N N . ALA B 1 56 ? 9.148 17.734 16.984 1 98.56 56 ALA B N 1
ATOM 3102 C CA . ALA B 1 56 ? 10.18 16.875 17.547 1 98.56 56 ALA B CA 1
ATOM 3103 C C . ALA B 1 56 ? 11.562 17.234 17.016 1 98.56 56 ALA B C 1
ATOM 3105 O O . ALA B 1 56 ? 12.523 17.359 17.781 1 98.56 56 ALA B O 1
ATOM 3106 N N . ARG B 1 57 ? 11.664 17.438 15.758 1 98.19 57 ARG B N 1
ATOM 3107 C CA . ARG B 1 57 ? 12.953 17.75 15.141 1 98.19 57 ARG B CA 1
ATOM 3108 C C . ARG B 1 57 ? 13.461 19.109 15.594 1 98.19 57 ARG B C 1
ATOM 3110 O O . ARG B 1 57 ? 14.672 19.344 15.672 1 98.19 57 ARG B O 1
ATOM 3117 N N . LEU B 1 58 ? 12.547 19.984 15.922 1 97.44 58 LEU B N 1
ATOM 3118 C CA . LEU B 1 58 ? 12.93 21.297 16.406 1 97.44 58 LEU B CA 1
ATOM 3119 C C . LEU B 1 58 ? 13.297 21.25 17.891 1 97.44 58 LEU B C 1
ATOM 3121 O O . LEU B 1 58 ? 13.602 22.281 18.5 1 97.44 58 LEU B O 1
ATOM 3125 N N . GLY B 1 59 ? 13.133 20.094 18.531 1 96.25 59 GLY B N 1
ATOM 3126 C CA . GLY B 1 59 ? 13.758 19.891 19.828 1 96.25 59 GLY B CA 1
ATOM 3127 C C . GLY B 1 59 ? 12.758 19.859 20.969 1 96.25 59 GLY B C 1
ATOM 3128 O O . GLY B 1 59 ? 13.148 19.734 22.141 1 96.25 59 GLY B O 1
ATOM 3129 N N . LEU B 1 60 ? 11.484 19.938 20.719 1 97.81 60 LEU B N 1
ATOM 3130 C CA . LEU B 1 60 ? 10.484 19.828 21.781 1 97.81 60 LEU B CA 1
ATOM 3131 C C . LEU B 1 60 ? 10.055 18.375 21.969 1 97.81 60 LEU B C 1
ATOM 3133 O O . LEU B 1 60 ? 10.289 17.531 21.094 1 97.81 60 LEU B O 1
ATOM 3137 N N . LYS B 1 61 ? 9.492 18.094 23.109 1 98.25 61 LYS B N 1
ATOM 3138 C CA . LYS B 1 61 ? 8.836 16.797 23.328 1 98.25 61 LYS B CA 1
ATOM 3139 C C . LYS B 1 61 ? 7.488 16.75 22.609 1 98.25 61 LYS B C 1
ATOM 3141 O O . LYS B 1 61 ? 6.625 17.609 22.844 1 98.25 61 LYS B O 1
ATOM 3146 N N . ALA B 1 62 ? 7.371 15.844 21.719 1 98.75 62 ALA B N 1
ATOM 3147 C CA . ALA B 1 62 ? 6.145 15.688 20.938 1 98.75 62 ALA B CA 1
ATOM 3148 C C . ALA B 1 62 ? 5.414 14.398 21.312 1 98.75 62 ALA B C 1
ATOM 3150 O O . ALA B 1 62 ? 6.027 13.336 21.391 1 98.75 62 ALA B O 1
ATOM 3151 N N . ARG B 1 63 ? 4.172 14.539 21.625 1 98.75 63 ARG B N 1
ATOM 3152 C CA . ARG B 1 63 ? 3.25 13.438 21.875 1 98.75 63 ARG B CA 1
ATOM 3153 C C . ARG B 1 63 ? 2.086 13.453 20.891 1 98.75 63 ARG B C 1
ATOM 3155 O O . ARG B 1 63 ? 1.56 14.523 20.562 1 98.75 63 ARG B O 1
ATOM 3162 N N . LEU B 1 64 ? 1.75 12.297 20.359 1 98.81 64 LEU B N 1
ATOM 3163 C CA . LEU B 1 64 ? 0.709 12.281 19.344 1 98.81 64 LEU B CA 1
ATOM 3164 C C . LEU B 1 64 ? -0.336 11.211 19.641 1 98.81 64 LEU B C 1
ATOM 3166 O O . LEU B 1 64 ? 0.009 10.086 20.016 1 98.81 64 LEU B O 1
ATOM 3170 N N . ILE B 1 65 ? -1.584 11.617 19.641 1 98.81 65 ILE B N 1
ATOM 3171 C CA . ILE B 1 65 ? -2.709 10.695 19.719 1 98.81 65 ILE B CA 1
ATOM 3172 C C . ILE B 1 65 ? -3.332 10.531 18.328 1 98.81 65 ILE B C 1
ATOM 3174 O O . ILE B 1 65 ? -3.668 11.516 17.672 1 98.81 65 ILE B O 1
ATOM 3178 N N . SER B 1 66 ? -3.43 9.398 17.891 1 98.75 66 SER B N 1
ATOM 3179 C CA . SER B 1 66 ? -4.094 9 16.656 1 98.75 66 SER B CA 1
ATOM 3180 C C . SER B 1 66 ? -4.496 7.531 16.688 1 98.75 66 SER B C 1
ATOM 3182 O O . SER B 1 66 ? -4.574 6.93 17.766 1 98.75 66 SER B O 1
ATOM 3184 N N . LYS B 1 67 ? -4.949 7.016 15.531 1 98.5 67 LYS B N 1
ATOM 3185 C CA . LYS B 1 67 ? -5.348 5.613 15.461 1 98.5 67 LYS B CA 1
ATOM 3186 C C . LYS B 1 67 ? -4.77 4.938 14.227 1 98.5 67 LYS B C 1
ATOM 3188 O O . LYS B 1 67 ? -4.754 5.52 13.141 1 98.5 67 LYS B O 1
ATOM 3193 N N . VAL B 1 68 ? -4.227 3.785 14.383 1 98.12 68 VAL B N 1
ATOM 3194 C CA . VAL B 1 68 ? -3.793 2.912 13.289 1 98.12 68 VAL B CA 1
ATOM 3195 C C . VAL B 1 68 ? -4.305 1.494 13.531 1 98.12 68 VAL B C 1
ATOM 3197 O O . VAL B 1 68 ? -4.898 1.21 14.578 1 98.12 68 VAL B O 1
ATOM 3200 N N . ALA B 1 69 ? -4.199 0.657 12.539 1 96.81 69 ALA B N 1
ATOM 3201 C CA . ALA B 1 69 ? -4.449 -0.771 12.703 1 96.81 69 ALA B CA 1
ATOM 3202 C C . ALA B 1 69 ? -3.15 -1.535 12.938 1 96.81 69 ALA B C 1
ATOM 3204 O O . ALA B 1 69 ? -2.061 -0.997 12.734 1 96.81 69 ALA B O 1
ATOM 3205 N N . ASN B 1 70 ? -3.287 -2.73 13.508 1 93.75 70 ASN B N 1
ATOM 3206 C CA . ASN B 1 70 ? -2.148 -3.639 13.609 1 93.75 70 ASN B CA 1
ATOM 3207 C C . ASN B 1 70 ? -1.847 -4.312 12.273 1 93.75 70 ASN B C 1
ATOM 3209 O O . ASN B 1 70 ? -1.902 -5.539 12.164 1 93.75 70 ASN B O 1
ATOM 3213 N N . ASP B 1 71 ? -1.581 -3.588 11.336 1 90.44 71 ASP B N 1
ATOM 3214 C CA . ASP B 1 71 ? -1.171 -4.02 10.008 1 90.44 71 ASP B CA 1
ATOM 3215 C C . ASP B 1 71 ? 0.223 -3.496 9.664 1 90.44 71 ASP B C 1
ATOM 3217 O O . ASP B 1 71 ? 0.857 -2.824 10.477 1 90.44 71 ASP B O 1
ATOM 3221 N N . ALA B 1 72 ? 0.72 -3.91 8.531 1 86.06 72 ALA B N 1
ATOM 3222 C CA . ALA B 1 72 ? 2.072 -3.541 8.125 1 86.06 72 ALA B CA 1
ATOM 3223 C C . ALA B 1 72 ? 2.234 -2.025 8.07 1 86.06 72 ALA B C 1
ATOM 3225 O O . ALA B 1 72 ? 3.227 -1.482 8.562 1 86.06 72 ALA B O 1
ATOM 3226 N N . GLN B 1 73 ? 1.276 -1.334 7.484 1 91.12 73 GLN B N 1
ATOM 3227 C CA . GLN B 1 73 ? 1.344 0.118 7.359 1 91.12 73 GLN B CA 1
ATOM 3228 C C . GLN B 1 73 ? 1.319 0.788 8.734 1 91.12 73 GLN B C 1
ATOM 3230 O O . GLN B 1 73 ? 2.051 1.751 8.969 1 91.12 73 GLN B O 1
ATOM 3235 N N . GLY B 1 74 ? 0.434 0.28 9.594 1 95.5 74 GLY B N 1
ATOM 3236 C CA . GLY B 1 74 ? 0.356 0.827 10.938 1 95.5 74 GLY B CA 1
ATOM 3237 C C . GLY B 1 74 ? 1.662 0.723 11.695 1 95.5 74 GLY B C 1
ATOM 3238 O O . GLY B 1 74 ? 2.098 1.688 12.328 1 95.5 74 GLY B O 1
ATOM 3239 N N . ARG B 1 75 ? 2.338 -0.38 11.625 1 91.5 75 ARG B N 1
ATOM 3240 C CA . ARG B 1 75 ? 3.631 -0.571 12.273 1 91.5 75 ARG B CA 1
ATOM 3241 C C . ARG B 1 75 ? 4.676 0.378 11.695 1 91.5 75 ARG B C 1
ATOM 3243 O O . ARG B 1 75 ? 5.496 0.932 12.43 1 91.5 75 ARG B O 1
ATOM 3250 N N . GLY B 1 76 ? 4.637 0.536 10.422 1 91.69 76 GLY B N 1
ATOM 3251 C CA . GLY B 1 76 ? 5.555 1.46 9.773 1 91.69 76 GLY B CA 1
ATOM 3252 C C . GLY B 1 76 ? 5.359 2.9 10.203 1 91.69 76 GLY B C 1
ATOM 3253 O O . GLY B 1 76 ? 6.328 3.627 10.422 1 91.69 76 GLY B O 1
ATOM 3254 N N . ILE B 1 77 ? 4.102 3.295 10.305 1 96.69 77 ILE B N 1
ATOM 3255 C CA . ILE B 1 77 ? 3.758 4.645 10.742 1 96.69 77 ILE B CA 1
ATOM 3256 C C . ILE B 1 77 ? 4.324 4.895 12.141 1 96.69 77 ILE B C 1
ATOM 3258 O O . ILE B 1 77 ? 4.996 5.902 12.375 1 96.69 77 ILE B O 1
ATOM 3262 N N . LEU B 1 78 ? 4.074 3.963 13.047 1 97.19 78 LEU B N 1
ATOM 3263 C CA . LEU B 1 78 ? 4.531 4.109 14.422 1 97.19 78 LEU B CA 1
ATOM 3264 C C . LEU B 1 78 ? 6.055 4.133 14.492 1 97.19 78 LEU B C 1
ATOM 3266 O O . LEU B 1 78 ? 6.637 4.961 15.195 1 97.19 78 LEU B O 1
ATOM 3270 N N . GLU B 1 79 ? 6.668 3.281 13.766 1 93.75 79 GLU B N 1
ATOM 3271 C CA . GLU B 1 79 ? 8.125 3.201 13.773 1 93.75 79 GLU B CA 1
ATOM 3272 C C . GLU B 1 79 ? 8.758 4.496 13.273 1 93.75 79 GLU B C 1
ATOM 3274 O O . GLU B 1 79 ? 9.742 4.977 13.836 1 93.75 79 GLU B O 1
ATOM 3279 N N . GLU B 1 80 ? 8.258 5.016 12.219 1 94.62 80 GLU B N 1
ATOM 3280 C CA . GLU B 1 80 ? 8.805 6.242 11.656 1 94.62 80 GLU B CA 1
ATOM 3281 C C . GLU B 1 80 ? 8.656 7.414 12.625 1 94.62 80 GLU B C 1
ATOM 3283 O O . GLU B 1 80 ? 9.594 8.188 12.812 1 94.62 80 GLU B O 1
ATOM 3288 N N . LEU B 1 81 ? 7.484 7.52 13.203 1 98.19 81 LEU B N 1
ATOM 3289 C CA . LEU B 1 81 ? 7.246 8.594 14.164 1 98.19 81 LEU B CA 1
ATOM 3290 C C . LEU B 1 81 ? 8.172 8.461 15.367 1 98.19 81 LEU B C 1
ATOM 3292 O O . LEU B 1 81 ? 8.789 9.438 15.797 1 98.19 81 LEU B O 1
ATOM 3296 N N . LYS B 1 82 ? 8.305 7.242 15.859 1 97.75 82 LYS B N 1
ATOM 3297 C CA . LYS B 1 82 ? 9.18 6.984 17 1 97.75 82 LYS B CA 1
ATOM 3298 C C . LYS B 1 82 ? 10.625 7.336 16.656 1 97.75 82 LYS B C 1
ATOM 3300 O O . LYS B 1 82 ? 11.344 7.906 17.5 1 97.75 82 LYS B O 1
ATOM 3305 N N . SER B 1 83 ? 11.023 7 15.516 1 96.31 83 SER B N 1
ATOM 3306 C CA . SER B 1 83 ? 12.391 7.258 15.078 1 96.31 83 SER B CA 1
ATOM 3307 C C . SER B 1 83 ? 12.68 8.75 15.031 1 96.31 83 SER B C 1
ATOM 3309 O O . SER B 1 83 ? 13.828 9.172 15.195 1 96.31 83 SER B O 1
ATOM 3311 N N . ASP B 1 84 ? 11.656 9.562 14.867 1 96.94 84 ASP B N 1
ATOM 3312 C CA . ASP B 1 84 ? 11.812 11.016 14.82 1 96.94 84 ASP B CA 1
ATOM 3313 C C . ASP B 1 84 ? 11.617 11.633 16.203 1 96.94 84 ASP B C 1
ATOM 3315 O O . ASP B 1 84 ? 11.609 12.859 16.344 1 96.94 84 ASP B O 1
ATOM 3319 N N . GLY B 1 85 ? 11.32 10.797 17.172 1 97.56 85 GLY B N 1
ATOM 3320 C CA . GLY B 1 85 ? 11.234 11.281 18.531 1 97.56 85 GLY B CA 1
ATOM 3321 C C . GLY B 1 85 ? 9.812 11.617 18.969 1 97.56 85 GLY B C 1
ATOM 3322 O O . GLY B 1 85 ? 9.609 12.297 19.969 1 97.56 85 GLY B O 1
ATOM 3323 N N . VAL B 1 86 ? 8.844 11.188 18.219 1 98.69 86 VAL B N 1
ATOM 3324 C CA . VAL B 1 86 ? 7.449 11.422 18.578 1 98.69 86 VAL B CA 1
ATOM 3325 C C . VAL B 1 86 ? 6.961 10.297 19.5 1 98.69 86 VAL B C 1
ATOM 3327 O O . VAL B 1 86 ? 7.113 9.117 19.172 1 98.69 86 VAL B O 1
ATOM 3330 N N . ASP B 1 87 ? 6.465 10.648 20.656 1 98.69 87 ASP B N 1
ATOM 3331 C CA . ASP B 1 87 ? 5.875 9.688 21.578 1 98.69 87 ASP B CA 1
ATOM 3332 C C . ASP B 1 87 ? 4.547 9.156 21.047 1 98.69 87 ASP B C 1
ATOM 3334 O O . ASP B 1 87 ? 3.559 9.891 20.984 1 98.69 87 ASP B O 1
ATOM 3338 N N . VAL B 1 88 ? 4.527 7.91 20.719 1 98.5 88 VAL B N 1
ATOM 3339 C CA . VAL B 1 88 ? 3.35 7.297 20.094 1 98.5 88 VAL B CA 1
ATOM 3340 C C . VAL B 1 88 ? 2.656 6.387 21.109 1 98.5 88 VAL B C 1
ATOM 3342 O O . VAL B 1 88 ? 1.875 5.512 20.734 1 98.5 88 VAL B O 1
ATOM 3345 N N . SER B 1 89 ? 2.871 6.547 22.391 1 98 89 SER B N 1
ATOM 3346 C CA . SER B 1 89 ? 2.383 5.652 23.438 1 98 89 SER B CA 1
ATOM 3347 C C . SER B 1 89 ? 0.866 5.73 23.578 1 98 89 SER B C 1
ATOM 3349 O O . SER B 1 89 ? 0.241 4.836 24.141 1 98 89 SER B O 1
ATOM 3351 N N . PHE B 1 90 ? 0.277 6.73 23 1 98 90 PHE B N 1
ATOM 3352 C CA . PHE B 1 90 ? -1.148 6.941 23.219 1 98 90 PHE B CA 1
ATOM 3353 C C . PHE B 1 90 ? -1.938 6.691 21.938 1 98 90 PHE B C 1
ATOM 3355 O O . PHE B 1 90 ? -3.1 7.086 21.844 1 98 90 PHE B O 1
ATOM 3362 N N . PHE B 1 91 ? -1.308 6.082 20.969 1 98.38 91 PHE B N 1
ATOM 3363 C CA . PHE B 1 91 ? -2.023 5.656 19.781 1 98.38 91 PHE B CA 1
ATOM 3364 C C . PHE B 1 91 ? -3.033 4.562 20.109 1 98.38 91 PHE B C 1
ATOM 3366 O O . PHE B 1 91 ? -2.738 3.658 20.891 1 98.38 91 PHE B O 1
ATOM 3373 N N . ALA B 1 92 ? -4.211 4.699 19.594 1 98.19 92 ALA B N 1
ATOM 3374 C CA . ALA B 1 92 ? -5.078 3.523 19.531 1 98.19 92 ALA B CA 1
ATOM 3375 C C . ALA B 1 92 ? -4.645 2.59 18.406 1 98.19 92 ALA B C 1
ATOM 3377 O O . ALA B 1 92 ? -4.43 3.027 17.266 1 98.19 92 ALA B O 1
ATOM 3378 N N . VAL B 1 93 ? -4.438 1.351 18.688 1 97.75 93 VAL B N 1
ATOM 3379 C CA . VAL B 1 93 ? -4.07 0.353 17.688 1 97.75 93 VAL B CA 1
ATOM 3380 C C . VAL B 1 93 ? -5.172 -0.702 17.594 1 97.75 93 VAL B C 1
ATOM 3382 O O . VAL B 1 93 ? -5.398 -1.461 18.531 1 97.75 93 VAL B O 1
ATOM 3385 N N . SER B 1 94 ? -5.875 -0.713 16.484 1 97.62 94 SER B N 1
ATOM 3386 C CA . SER B 1 94 ? -6.906 -1.724 16.281 1 97.62 94 SER B CA 1
ATOM 3387 C C . SER B 1 94 ? -6.297 -3.061 15.867 1 97.62 94 SER B C 1
ATOM 3389 O O . SER B 1 94 ? -5.367 -3.102 15.055 1 97.62 94 SER B O 1
ATOM 3391 N N . GLU B 1 95 ? -6.793 -4.133 16.391 1 94.94 95 GLU B N 1
ATOM 3392 C CA . GLU B 1 95 ? -6.285 -5.461 16.062 1 94.94 95 GLU B CA 1
ATOM 3393 C C . GLU B 1 95 ? -6.551 -5.824 14.609 1 94.94 95 GLU B C 1
ATOM 3395 O O . GLU B 1 95 ? -5.73 -6.488 13.969 1 94.94 95 GLU B O 1
ATOM 3400 N N . GLU B 1 96 ? -7.676 -5.352 14.164 1 92.69 96 GLU B N 1
ATOM 3401 C CA . GLU B 1 96 ? -8.086 -5.641 12.789 1 92.69 96 GLU B CA 1
ATOM 3402 C C . GLU B 1 96 ? -8.242 -4.359 11.977 1 92.69 96 GLU B C 1
ATOM 3404 O O . GLU B 1 96 ? -8.156 -3.256 12.523 1 92.69 96 GLU B O 1
ATOM 3409 N N . GLY B 1 97 ? -8.352 -4.582 10.68 1 93.94 97 GLY B N 1
ATOM 3410 C CA . GLY B 1 97 ? -8.586 -3.445 9.805 1 93.94 97 GLY B CA 1
ATOM 3411 C C . GLY B 1 97 ? -7.328 -2.959 9.109 1 93.94 97 GLY B C 1
ATOM 3412 O O . GLY B 1 97 ? -6.41 -3.742 8.852 1 93.94 97 GLY B O 1
ATOM 3413 N N . ASN B 1 98 ? -7.391 -1.692 8.68 1 95.81 98 ASN B N 1
ATOM 3414 C CA . ASN B 1 98 ? -6.262 -1.124 7.949 1 95.81 98 ASN B CA 1
ATOM 3415 C C . ASN B 1 98 ? -5.91 0.271 8.453 1 95.81 98 ASN B C 1
ATOM 3417 O O . ASN B 1 98 ? -6.785 1.005 8.922 1 95.81 98 ASN B O 1
ATOM 3421 N N . SER B 1 99 ? -4.668 0.575 8.445 1 97.19 99 SER B N 1
ATOM 3422 C CA . SER B 1 99 ? -4.199 1.931 8.703 1 97.19 99 SER B CA 1
ATOM 3423 C C . SER B 1 99 ? -4.438 2.842 7.508 1 97.19 99 SER B C 1
ATOM 3425 O O . SER B 1 99 ? -4.562 2.369 6.375 1 97.19 99 SER B O 1
ATOM 3427 N N . PRO B 1 100 ? -4.57 4.148 7.766 1 97.69 100 PRO B N 1
ATOM 3428 C CA . PRO B 1 100 ? -4.816 5.07 6.652 1 97.69 100 PRO B CA 1
ATOM 3429 C C . PRO B 1 100 ? -3.609 5.211 5.727 1 97.69 100 PRO B C 1
ATOM 3431 O O . PRO B 1 100 ? -2.467 5.227 6.191 1 97.69 100 PRO B O 1
ATOM 3434 N N . PHE B 1 101 ? -3.869 5.297 4.438 1 97.25 101 PHE B N 1
ATOM 3435 C CA . PHE B 1 101 ? -2.809 5.559 3.471 1 97.25 101 PHE B CA 1
ATOM 3436 C C . PHE B 1 101 ? -3.373 6.191 2.203 1 97.25 101 PHE B C 1
ATOM 3438 O O . PHE B 1 101 ? -4.59 6.207 2 1 97.25 101 PHE B O 1
ATOM 3445 N N . THR B 1 102 ? -2.492 6.816 1.44 1 97 102 THR B N 1
ATOM 3446 C CA . THR B 1 102 ? -2.836 7.367 0.135 1 97 102 THR B CA 1
ATOM 3447 C C . THR B 1 102 ? -1.951 6.77 -0.956 1 97 102 THR B C 1
ATOM 3449 O O . THR B 1 102 ? -0.728 6.719 -0.812 1 97 102 THR B O 1
ATOM 3452 N N . TYR B 1 103 ? -2.58 6.184 -1.959 1 97.75 103 TYR B N 1
ATOM 3453 C CA . TYR B 1 103 ? -1.864 5.797 -3.168 1 97.75 103 TYR B CA 1
ATOM 3454 C C . TYR B 1 103 ? -1.862 6.93 -4.188 1 97.75 103 TYR B C 1
ATOM 3456 O O . TYR B 1 103 ? -2.924 7.41 -4.598 1 97.75 103 TYR B O 1
ATOM 3464 N N . VAL B 1 104 ? -0.685 7.395 -4.535 1 96.62 104 VAL B N 1
ATOM 3465 C CA . VAL B 1 104 ? -0.539 8.508 -5.465 1 96.62 104 VAL B CA 1
ATOM 3466 C C . VAL B 1 104 ? 0.028 8.008 -6.789 1 96.62 104 VAL B C 1
ATOM 3468 O O . VAL B 1 104 ? 1.158 7.516 -6.844 1 96.62 104 VAL B O 1
ATOM 3471 N N . ILE B 1 105 ? -0.736 8.109 -7.848 1 97.5 105 ILE B N 1
ATOM 3472 C CA . ILE B 1 105 ? -0.262 7.801 -9.195 1 97.5 105 ILE B CA 1
ATOM 3473 C C . ILE B 1 105 ? 0.439 9.023 -9.789 1 97.5 105 ILE B C 1
ATOM 3475 O O . ILE B 1 105 ? -0.206 10.023 -10.094 1 97.5 105 ILE B O 1
ATOM 3479 N N . VAL B 1 106 ? 1.683 8.961 -9.883 1 95.81 106 VAL B N 1
ATOM 3480 C CA . VAL B 1 106 ? 2.477 10.016 -10.508 1 95.81 106 VAL B CA 1
ATOM 3481 C C . VAL B 1 106 ? 2.678 9.703 -11.984 1 95.81 106 VAL B C 1
ATOM 3483 O O . VAL B 1 106 ? 3.477 8.828 -12.344 1 95.81 106 VAL B O 1
ATOM 3486 N N . ASP B 1 107 ? 1.987 10.406 -12.828 1 96.5 107 ASP B N 1
ATOM 3487 C CA . ASP B 1 107 ? 2.045 10.195 -14.273 1 96.5 107 ASP B CA 1
ATOM 3488 C C . ASP B 1 107 ? 3.24 10.914 -14.883 1 96.5 107 ASP B C 1
ATOM 3490 O O . ASP B 1 107 ? 3.236 12.141 -15 1 96.5 107 ASP B O 1
ATOM 3494 N N . ASP B 1 108 ? 4.219 10.195 -15.336 1 94.69 108 ASP B N 1
ATOM 3495 C CA . ASP B 1 108 ? 5.449 10.789 -15.859 1 94.69 108 ASP B CA 1
ATOM 3496 C C . ASP B 1 108 ? 5.195 11.523 -17.172 1 94.69 108 ASP B C 1
ATOM 3498 O O . ASP B 1 108 ? 5.902 12.477 -17.5 1 94.69 108 ASP B O 1
ATOM 3502 N N . GLN B 1 109 ? 4.215 11.078 -17.922 1 94.5 109 GLN B N 1
ATOM 3503 C CA . GLN B 1 109 ? 3.91 11.664 -19.219 1 94.5 109 GLN B CA 1
ATOM 3504 C C . GLN B 1 109 ? 3.281 13.047 -19.062 1 94.5 109 GLN B C 1
ATOM 3506 O O . GLN B 1 109 ? 3.715 14.008 -19.688 1 94.5 109 GLN B O 1
ATOM 3511 N N . THR B 1 110 ? 2.293 13.203 -18.234 1 93.56 110 THR B N 1
ATOM 3512 C CA . THR B 1 110 ? 1.548 14.453 -18.109 1 93.56 110 THR B CA 1
ATOM 3513 C C . THR B 1 110 ? 1.944 15.195 -16.844 1 93.56 110 THR B C 1
ATOM 3515 O O . THR B 1 110 ? 1.528 16.328 -16.625 1 93.56 110 THR B O 1
ATOM 3518 N N . LYS B 1 111 ? 2.699 14.531 -15.938 1 89.5 111 LYS B N 1
ATOM 3519 C CA . LYS B 1 111 ? 3.199 15.102 -14.688 1 89.5 111 LYS B CA 1
ATOM 3520 C C . LYS B 1 111 ? 2.061 15.375 -13.711 1 89.5 111 LYS B C 1
ATOM 3522 O O . LYS B 1 111 ? 2.176 16.234 -12.836 1 89.5 111 LYS B O 1
ATOM 3527 N N . THR B 1 112 ? 0.952 14.703 -13.898 1 91.5 112 THR B N 1
ATOM 3528 C CA . THR B 1 112 ? -0.164 14.82 -12.969 1 91.5 112 THR B CA 1
ATOM 3529 C C . THR B 1 112 ? 0.023 13.875 -11.781 1 91.5 112 THR B C 1
ATOM 3531 O O . THR B 1 112 ? 0.807 12.93 -11.852 1 91.5 112 THR B O 1
ATOM 3534 N N . ARG B 1 113 ? -0.62 14.211 -10.695 1 91.56 113 ARG B N 1
ATOM 3535 C CA . ARG B 1 113 ? -0.65 13.398 -9.484 1 91.56 113 ARG B CA 1
ATOM 3536 C C . ARG B 1 113 ? -2.084 13.094 -9.07 1 91.56 113 ARG B C 1
ATOM 3538 O O . ARG B 1 113 ? -2.838 14 -8.703 1 91.56 113 ARG B O 1
ATOM 3545 N N . THR B 1 114 ? -2.469 11.883 -9.188 1 96.5 114 THR B N 1
ATOM 3546 C CA . THR B 1 114 ? -3.799 11.438 -8.781 1 96.5 114 THR B CA 1
ATOM 3547 C C . THR B 1 114 ? -3.746 10.727 -7.438 1 96.5 114 THR B C 1
ATOM 3549 O O . THR B 1 114 ? -2.98 9.773 -7.262 1 96.5 114 THR B O 1
ATOM 3552 N N . CYS B 1 115 ? -4.559 11.195 -6.48 1 95.88 115 CYS B N 1
ATOM 3553 C CA . CYS B 1 115 ? -4.492 10.688 -5.117 1 95.88 115 CYS B CA 1
ATOM 3554 C C . CYS B 1 115 ? -5.734 9.867 -4.777 1 95.88 115 CYS B C 1
ATOM 3556 O O . CYS B 1 115 ? -6.859 10.344 -4.945 1 95.88 115 CYS B O 1
ATOM 3558 N N . ILE B 1 116 ? -5.535 8.688 -4.34 1 98.12 116 ILE B N 1
ATOM 3559 C CA . ILE B 1 116 ? -6.602 7.84 -3.814 1 98.12 116 ILE B CA 1
ATOM 3560 C C . ILE B 1 116 ? -6.367 7.578 -2.33 1 98.12 116 ILE B C 1
ATOM 3562 O O . ILE B 1 116 ? -5.539 6.738 -1.964 1 98.12 116 ILE B O 1
ATOM 3566 N N . HIS B 1 117 ? -7.141 8.188 -1.515 1 97.5 117 HIS B N 1
ATOM 3567 C CA . HIS B 1 117 ? -7 8.07 -0.068 1 97.5 117 HIS B CA 1
ATOM 3568 C C . HIS B 1 117 ? -7.852 6.922 0.473 1 97.5 117 HIS B C 1
ATOM 3570 O O . HIS B 1 117 ? -9.031 6.812 0.146 1 97.5 117 HIS B O 1
ATOM 3576 N N . THR B 1 118 ? -7.25 6.082 1.237 1 98 118 THR B N 1
ATOM 3577 C CA . THR B 1 118 ? -7.938 5.035 1.982 1 98 118 THR B CA 1
ATOM 3578 C C . THR B 1 118 ? -7.957 5.355 3.475 1 98 118 THR B C 1
ATOM 3580 O O . THR B 1 118 ? -6.918 5.305 4.137 1 98 118 THR B O 1
ATOM 3583 N N . PRO B 1 119 ? -9.117 5.637 4.004 1 96.62 119 PRO B N 1
ATOM 3584 C CA . PRO B 1 119 ? -9.195 5.945 5.434 1 96.62 119 PRO B CA 1
ATOM 3585 C C . PRO B 1 119 ? -8.859 4.742 6.316 1 96.62 119 PRO B C 1
ATOM 3587 O O . PRO B 1 119 ? -8.953 3.598 5.867 1 96.62 119 PRO B O 1
ATOM 3590 N N . GLY B 1 120 ? -8.383 5.039 7.488 1 96.56 120 GLY B N 1
ATOM 3591 C CA . GLY B 1 120 ? -8.242 3.969 8.461 1 96.56 120 GLY B CA 1
ATOM 3592 C C . GLY B 1 120 ? -9.562 3.301 8.797 1 96.56 120 GLY B C 1
ATOM 3593 O O . GLY B 1 120 ? -10.602 3.959 8.852 1 96.56 120 GLY B O 1
ATOM 3594 N N . SER B 1 121 ? -9.477 2.061 9.055 1 96.12 121 SER B N 1
ATOM 3595 C CA . SER B 1 121 ? -10.641 1.273 9.453 1 96.12 121 SER B CA 1
ATOM 3596 C C . SER B 1 121 ? -10.281 0.271 10.547 1 96.12 121 SER B C 1
ATOM 3598 O O . SER B 1 121 ? -9.281 -0.442 10.438 1 96.12 121 SER B O 1
ATOM 3600 N N . PRO B 1 122 ? -11.07 0.217 11.609 1 96.56 122 PRO B N 1
ATOM 3601 C CA . PRO B 1 122 ? -12.258 1.03 11.867 1 96.56 122 PRO B CA 1
ATOM 3602 C C . PRO B 1 122 ? -11.922 2.477 12.227 1 96.56 122 PRO B C 1
ATOM 3604 O O . PRO B 1 122 ? -10.812 2.758 12.68 1 96.56 122 PRO B O 1
ATOM 3607 N N . ALA B 1 123 ? -12.852 3.346 12.039 1 95.75 123 ALA B N 1
ATOM 3608 C CA . ALA B 1 123 ? -12.672 4.758 12.367 1 95.75 123 ALA B CA 1
ATOM 3609 C C . ALA B 1 123 ? -12.438 4.949 13.867 1 95.75 123 ALA B C 1
ATOM 3611 O O . ALA B 1 123 ? -12.898 4.152 14.68 1 95.75 123 ALA B O 1
ATOM 3612 N N . MET B 1 124 ? -11.734 5.949 14.164 1 97.38 124 MET B N 1
ATOM 3613 C CA . MET B 1 124 ? -11.5 6.273 15.562 1 97.38 124 MET B CA 1
ATOM 3614 C C . MET B 1 124 ? -12.781 6.762 16.234 1 97.38 124 MET B C 1
ATOM 3616 O O . MET B 1 124 ? -13.508 7.582 15.664 1 97.38 124 MET B O 1
ATOM 3620 N N . ILE B 1 125 ? -13.094 6.211 17.344 1 97.56 125 ILE B N 1
ATOM 3621 C CA . ILE B 1 125 ? -14.219 6.648 18.172 1 97.56 125 ILE B CA 1
ATOM 3622 C C . ILE B 1 125 ? -13.727 7 19.562 1 97.56 125 ILE B C 1
ATOM 3624 O O . ILE B 1 125 ? -12.641 6.586 19.969 1 97.56 125 ILE B O 1
ATOM 3628 N N . PRO B 1 126 ? -14.461 7.742 20.344 1 97.69 126 PRO B N 1
ATOM 3629 C CA . PRO B 1 126 ? -14.008 8.195 21.656 1 97.69 126 PRO B CA 1
ATOM 3630 C C . PRO B 1 126 ? -13.617 7.035 22.562 1 97.69 126 PRO B C 1
ATOM 3632 O O . PRO B 1 126 ? -12.664 7.16 23.344 1 97.69 126 PRO B O 1
ATOM 3635 N N . ASP B 1 127 ? -14.211 5.867 22.406 1 97.31 127 ASP B N 1
ATOM 3636 C CA . ASP B 1 127 ? -13.938 4.715 23.25 1 97.31 127 ASP B CA 1
ATOM 3637 C C . ASP B 1 127 ? -12.547 4.152 22.969 1 97.31 127 ASP B C 1
ATOM 3639 O O . ASP B 1 127 ? -12.016 3.379 23.781 1 97.31 127 ASP B O 1
ATOM 3643 N N . ASP B 1 128 ? -11.961 4.57 21.875 1 97.56 128 ASP B N 1
ATOM 3644 C CA . ASP B 1 128 ? -10.602 4.141 21.562 1 97.56 128 ASP B CA 1
ATOM 3645 C C . ASP B 1 128 ? -9.586 4.824 22.469 1 97.56 128 ASP B C 1
ATOM 3647 O O . ASP B 1 128 ? -8.422 4.41 22.516 1 97.56 128 ASP B O 1
ATOM 3651 N N . LEU B 1 129 ? -9.992 5.879 23.172 1 97.31 129 LEU B N 1
ATOM 3652 C CA . LEU B 1 129 ? -9.148 6.641 24.094 1 97.31 129 LEU B CA 1
ATOM 3653 C C . LEU B 1 129 ? -9.773 6.707 25.484 1 97.31 129 LEU B C 1
ATOM 3655 O O . LEU B 1 129 ? -10.445 7.688 25.828 1 97.31 129 LEU B O 1
ATOM 3659 N N . PRO B 1 130 ? -9.453 5.711 26.281 1 96.5 130 PRO B N 1
ATOM 3660 C CA . PRO B 1 130 ? -10 5.734 27.641 1 96.5 130 PRO B CA 1
ATOM 3661 C C . PRO B 1 130 ? -9.625 7 28.406 1 96.5 130 PRO B C 1
ATOM 3663 O O . PRO B 1 130 ? -8.539 7.555 28.188 1 96.5 130 PRO B O 1
ATOM 3666 N N . ASN B 1 131 ? -10.508 7.344 29.359 1 96.06 131 ASN B N 1
ATOM 3667 C CA . ASN B 1 131 ? -10.32 8.57 30.125 1 96.06 131 ASN B CA 1
ATOM 3668 C C . ASN B 1 131 ? -8.984 8.594 30.844 1 96.06 131 ASN B C 1
ATOM 3670 O O . ASN B 1 131 ? -8.305 9.617 30.875 1 96.06 131 ASN B O 1
ATOM 3674 N N . SER B 1 132 ? -8.641 7.492 31.406 1 96.56 132 SER B N 1
ATOM 3675 C CA . SER B 1 132 ? -7.367 7.422 32.125 1 96.56 132 SER B CA 1
ATOM 3676 C C . SER B 1 132 ? -6.195 7.695 31.172 1 96.56 132 SER B C 1
ATOM 3678 O O . SER B 1 132 ? -5.262 8.414 31.531 1 96.56 132 SER B O 1
ATOM 3680 N N . SER B 1 133 ? -6.246 7.16 30 1 97.31 133 SER B N 1
ATOM 3681 C CA . SER B 1 133 ? -5.211 7.375 28.984 1 97.31 133 SER B CA 1
ATOM 3682 C C . SER B 1 133 ? -5.164 8.836 28.547 1 97.31 133 SER B C 1
ATOM 3684 O O . SER B 1 133 ? -4.086 9.383 28.312 1 97.31 133 SER B O 1
ATOM 3686 N N . LEU B 1 134 ? -6.363 9.344 28.406 1 98.06 134 LEU B N 1
ATOM 3687 C CA . LEU B 1 134 ? -6.449 10.742 28 1 98.06 134 LEU B CA 1
ATOM 3688 C C . LEU B 1 134 ? -5.812 11.641 29.062 1 98.06 134 LEU B C 1
ATOM 3690 O O . LEU B 1 134 ? -5.055 12.555 28.719 1 98.06 134 LEU B O 1
ATOM 3694 N N . LEU B 1 135 ? -6.082 11.398 30.281 1 98 135 LEU B N 1
ATOM 3695 C CA . LEU B 1 135 ? -5.516 12.195 31.375 1 98 135 LEU B CA 1
ATOM 3696 C C . LEU B 1 135 ? -3.998 12.047 31.422 1 98 135 LEU B C 1
ATOM 3698 O O . LEU B 1 135 ? -3.283 13.039 31.609 1 98 135 LEU B O 1
ATOM 3702 N N . ASP B 1 136 ? -3.543 10.828 31.219 1 98.06 136 ASP B N 1
ATOM 3703 C CA . ASP B 1 136 ? -2.104 10.594 31.172 1 98.06 136 ASP B CA 1
ATOM 3704 C C . ASP B 1 136 ? -1.473 11.336 30 1 98.06 136 ASP B C 1
ATOM 3706 O O . ASP B 1 136 ? -0.383 11.898 30.125 1 98.06 136 ASP B O 1
ATOM 3710 N N . ALA B 1 137 ? -2.156 11.328 28.875 1 98.25 137 ALA B N 1
ATOM 3711 C CA . ALA B 1 137 ? -1.653 11.977 27.672 1 98.25 137 ALA B CA 1
ATOM 3712 C C . ALA B 1 137 ? -1.534 13.484 27.859 1 98.25 137 ALA B C 1
ATOM 3714 O O . ALA B 1 137 ? -0.634 14.117 27.312 1 98.25 137 ALA B O 1
ATOM 3715 N N . LEU B 1 138 ? -2.381 14.062 28.625 1 98.44 138 LEU B N 1
ATOM 3716 C CA . LEU B 1 138 ? -2.443 15.516 28.797 1 98.44 138 LEU B CA 1
ATOM 3717 C C . LEU B 1 138 ? -1.519 15.969 29.922 1 98.44 138 LEU B C 1
ATOM 3719 O O . LEU B 1 138 ? -1.275 17.172 30.094 1 98.44 138 LEU B O 1
ATOM 3723 N N . ALA B 1 139 ? -1.01 15.008 30.656 1 97.31 139 ALA B N 1
ATOM 3724 C CA . ALA B 1 139 ? -0.16 15.352 31.797 1 97.31 139 ALA B CA 1
ATOM 3725 C C . ALA B 1 139 ? 1.086 16.109 31.344 1 97.31 139 ALA B C 1
ATOM 3727 O O . ALA B 1 139 ? 1.835 15.625 30.484 1 97.31 139 ALA B O 1
ATOM 3728 N N . GLY B 1 140 ? 1.303 17.281 31.859 1 96.88 140 GLY B N 1
ATOM 3729 C CA . GLY B 1 140 ? 2.504 18.062 31.609 1 96.88 140 GLY B CA 1
ATOM 3730 C C . GLY B 1 140 ? 2.496 18.75 30.25 1 96.88 140 GLY B C 1
ATOM 3731 O O . GLY B 1 140 ? 3.494 19.359 29.859 1 96.88 140 GLY B O 1
ATOM 3732 N N . VAL B 1 141 ? 1.392 18.75 29.531 1 98.44 141 VAL B N 1
ATOM 3733 C CA . VAL B 1 141 ? 1.306 19.297 28.188 1 98.44 141 VAL B CA 1
ATOM 3734 C C . VAL B 1 141 ? 1.183 20.812 28.266 1 98.44 141 VAL B C 1
ATOM 3736 O O . VAL B 1 141 ? 0.398 21.344 29.047 1 98.44 141 VAL B O 1
ATOM 3739 N N . LYS B 1 142 ? 1.989 21.438 27.438 1 98.38 142 LYS B N 1
ATOM 3740 C CA . LYS B 1 142 ? 1.999 22.891 27.391 1 98.38 142 LYS B CA 1
ATOM 3741 C C . LYS B 1 142 ? 1.027 23.422 26.344 1 98.38 142 LYS B C 1
ATOM 3743 O O . LYS B 1 142 ? 0.459 24.5 26.484 1 98.38 142 LYS B O 1
ATOM 3748 N N . LEU B 1 143 ? 0.872 22.688 25.312 1 98.81 143 LEU B N 1
ATOM 3749 C CA . LEU B 1 143 ? 0.093 23.109 24.141 1 98.81 143 LEU B CA 1
ATOM 3750 C C . LEU B 1 143 ? -0.497 21.891 23.438 1 98.81 143 LEU B C 1
ATOM 3752 O O . LEU B 1 143 ? 0.176 20.875 23.281 1 98.81 143 LEU B O 1
ATOM 3756 N N . VAL B 1 144 ? -1.785 21.984 23 1 98.94 144 VAL B N 1
ATOM 3757 C CA . VAL B 1 144 ? -2.432 20.906 22.266 1 98.94 144 VAL B CA 1
ATOM 3758 C C . VAL B 1 144 ? -2.729 21.359 20.844 1 98.94 144 VAL B C 1
ATOM 3760 O O . VAL B 1 144 ? -3.172 22.5 20.625 1 98.94 144 VAL B O 1
ATOM 3763 N N . TYR B 1 145 ? -2.48 20.484 19.875 1 98.88 145 TYR B N 1
ATOM 3764 C CA . TYR B 1 145 ? -2.645 20.75 18.453 1 98.88 145 TYR B CA 1
ATOM 3765 C C . TYR B 1 145 ? -3.668 19.812 17.828 1 98.88 145 TYR B C 1
ATOM 3767 O O . TYR B 1 145 ? -3.648 18.609 18.078 1 98.88 145 TYR B O 1
ATOM 3775 N N . PHE B 1 146 ? -4.57 20.391 17 1 98.88 146 PHE B N 1
ATOM 3776 C CA . PHE B 1 146 ? -5.555 19.609 16.266 1 98.88 146 PHE B CA 1
ATOM 3777 C C . PHE B 1 146 ? -5.531 19.969 14.789 1 98.88 146 PHE B C 1
ATOM 3779 O O . PHE B 1 146 ? -5.434 21.141 14.43 1 98.88 146 PHE B O 1
ATOM 3786 N N . ASP B 1 147 ? -5.68 18.938 13.922 1 98.44 147 ASP B N 1
ATOM 3787 C CA . ASP B 1 147 ? -5.762 19.172 12.484 1 98.44 147 ASP B CA 1
ATOM 3788 C C . ASP B 1 147 ? -7.195 19 11.984 1 98.44 147 ASP B C 1
ATOM 3790 O O . ASP B 1 147 ? -7.426 18.828 10.781 1 98.44 147 ASP B O 1
ATOM 3794 N N . VAL B 1 148 ? -8.125 18.922 12.875 1 98 148 VAL B N 1
ATOM 3795 C CA . VAL B 1 148 ? -9.562 18.891 12.641 1 98 148 VAL B CA 1
ATOM 3796 C C . VAL B 1 148 ? -9.953 17.547 12.008 1 98 148 VAL B C 1
ATOM 3798 O O . VAL B 1 148 ? -10.938 17.469 11.266 1 98 148 VAL B O 1
ATOM 3801 N N . ARG B 1 149 ? -9.18 16.547 12.188 1 96.31 149 ARG B N 1
ATOM 3802 C CA . ARG B 1 149 ? -9.539 15.195 11.789 1 96.31 149 ARG B CA 1
ATOM 3803 C C . ARG B 1 149 ? -10.047 14.391 12.984 1 96.31 149 ARG B C 1
ATOM 3805 O O . ARG B 1 149 ? -9.891 14.812 14.133 1 96.31 149 ARG B O 1
ATOM 3812 N N . LEU B 1 150 ? -10.75 13.305 12.68 1 96.38 150 LEU B N 1
ATOM 3813 C CA . LEU B 1 150 ? -11.297 12.438 13.719 1 96.38 150 LEU B CA 1
ATOM 3814 C C . LEU B 1 150 ? -12.156 13.234 14.695 1 96.38 150 LEU B C 1
ATOM 3816 O O . LEU B 1 150 ? -11.914 13.227 15.898 1 96.38 150 LEU B O 1
ATOM 3820 N N . PRO B 1 151 ? -13.18 13.828 14.156 1 96.19 151 PRO B N 1
ATOM 3821 C CA . PRO B 1 151 ? -13.859 14.93 14.836 1 96.19 151 PRO B CA 1
ATOM 3822 C C . PRO B 1 151 ? -14.453 14.523 16.188 1 96.19 151 PRO B C 1
ATOM 3824 O O . PRO B 1 151 ? -14.32 15.258 17.172 1 96.19 151 PRO B O 1
ATOM 3827 N N . GLU B 1 152 ? -15.094 13.375 16.359 1 96.94 152 GLU B N 1
ATOM 3828 C CA . GLU B 1 152 ? -15.75 13.008 17.609 1 96.94 152 GLU B CA 1
ATOM 3829 C C . GLU B 1 152 ? -14.734 12.883 18.75 1 96.94 152 GLU B C 1
ATOM 3831 O O . GLU B 1 152 ? -14.953 13.422 19.844 1 96.94 152 GLU B O 1
ATOM 3836 N N . THR B 1 153 ? -13.688 12.234 18.484 1 98.19 153 THR B N 1
ATOM 3837 C CA . THR B 1 153 ? -12.672 12.031 19.5 1 98.19 153 THR B CA 1
ATOM 3838 C C . THR B 1 153 ? -11.852 13.305 19.719 1 98.19 153 THR B C 1
ATOM 3840 O O . THR B 1 153 ? -11.438 13.602 20.828 1 98.19 153 THR B O 1
ATOM 3843 N N . ALA B 1 154 ? -11.625 14.031 18.641 1 98.62 154 ALA B N 1
ATOM 3844 C CA . ALA B 1 154 ? -10.914 15.305 18.75 1 98.62 154 ALA B CA 1
ATOM 3845 C C . ALA B 1 154 ? -11.609 16.234 19.75 1 98.62 154 ALA B C 1
ATOM 3847 O O . ALA B 1 154 ? -10.945 16.875 20.562 1 98.62 154 ALA B O 1
ATOM 3848 N N . LEU B 1 155 ? -12.906 16.25 19.672 1 98.31 155 LEU B N 1
ATOM 3849 C CA . LEU B 1 155 ? -13.672 17.125 20.531 1 98.31 155 LEU B CA 1
ATOM 3850 C C . LEU B 1 155 ? -13.562 16.703 22 1 98.31 155 LEU B C 1
ATOM 3852 O O . LEU B 1 155 ? -13.508 17.531 22.891 1 98.31 155 LEU B O 1
ATOM 3856 N N . VAL B 1 156 ? -13.523 15.383 22.234 1 98.5 156 VAL B N 1
ATOM 3857 C CA . VAL B 1 156 ? -13.344 14.867 23.578 1 98.5 156 VAL B CA 1
ATOM 3858 C C . VAL B 1 156 ? -12.008 15.344 24.141 1 98.5 156 VAL B C 1
ATOM 3860 O O . VAL B 1 156 ? -11.945 15.852 25.266 1 98.5 156 VAL B O 1
ATOM 3863 N N . VAL B 1 157 ? -10.969 15.25 23.375 1 98.75 157 VAL B N 1
ATOM 3864 C CA . VAL B 1 157 ? -9.625 15.648 23.797 1 98.75 157 VAL B CA 1
ATOM 3865 C C . VAL B 1 157 ? -9.578 17.156 24 1 98.75 157 VAL B C 1
ATOM 3867 O O . VAL B 1 157 ? -9.008 17.641 24.984 1 98.75 157 VAL B O 1
ATOM 3870 N N . ALA B 1 158 ? -10.211 17.891 23.078 1 98.75 158 ALA B N 1
ATOM 3871 C CA . ALA B 1 158 ? -10.203 19.344 23.141 1 98.75 158 ALA B CA 1
ATOM 3872 C C . ALA B 1 158 ? -10.922 19.844 24.391 1 98.75 158 ALA B C 1
ATOM 3874 O O . ALA B 1 158 ? -10.453 20.781 25.047 1 98.75 158 ALA B O 1
ATOM 3875 N N . HIS B 1 159 ? -12.031 19.25 24.703 1 98.56 159 HIS B N 1
ATOM 3876 C CA . HIS B 1 159 ? -12.773 19.656 25.891 1 98.56 159 HIS B CA 1
ATOM 3877 C C . HIS B 1 159 ? -11.969 19.406 27.156 1 98.56 159 HIS B C 1
ATOM 3879 O O . HIS B 1 159 ? -11.961 20.234 28.078 1 98.56 159 HIS B O 1
ATOM 3885 N N . GLU B 1 160 ? -11.344 18.25 27.203 1 98.62 160 GLU B N 1
ATOM 3886 C CA . GLU B 1 160 ? -10.531 17.953 28.375 1 98.62 160 GLU B CA 1
ATOM 3887 C C . GLU B 1 160 ? -9.352 18.922 28.484 1 98.62 160 GLU B C 1
ATOM 3889 O O . GLU B 1 160 ? -9.008 19.359 29.594 1 98.62 160 GLU B O 1
ATOM 3894 N N . ALA B 1 161 ? -8.672 19.188 27.391 1 98.69 161 ALA B N 1
ATOM 3895 C CA . ALA B 1 161 ? -7.586 20.172 27.375 1 98.69 161 ALA B CA 1
ATOM 3896 C C . ALA B 1 161 ? -8.07 21.516 27.891 1 98.69 161 ALA B C 1
ATOM 3898 O O . ALA B 1 161 ? -7.391 22.172 28.688 1 98.69 161 ALA B O 1
ATOM 3899 N N . ASN B 1 162 ? -9.219 21.938 27.375 1 98.12 162 ASN B N 1
ATOM 3900 C CA . ASN B 1 162 ? -9.812 23.203 27.781 1 98.12 162 ASN B CA 1
ATOM 3901 C C . ASN B 1 162 ? -10.109 23.219 29.281 1 98.12 162 ASN B C 1
ATOM 3903 O O . ASN B 1 162 ? -9.883 24.219 29.953 1 98.12 162 ASN B O 1
ATOM 3907 N N . ARG B 1 163 ? -10.648 22.156 29.766 1 97.75 163 ARG B N 1
ATOM 3908 C CA . ARG B 1 163 ? -10.938 22.031 31.188 1 97.75 163 ARG B CA 1
ATOM 3909 C C . ARG B 1 163 ? -9.664 22.188 32 1 97.75 163 ARG B C 1
ATOM 3911 O O . ARG B 1 163 ? -9.695 22.781 33.094 1 97.75 163 ARG B O 1
ATOM 3918 N N . LYS B 1 164 ? -8.602 21.734 31.516 1 98.06 164 LYS B N 1
ATOM 3919 C CA . LYS B 1 164 ? -7.32 21.797 32.219 1 98.06 164 LYS B CA 1
ATOM 3920 C C . LYS B 1 164 ? -6.598 23.109 31.906 1 98.06 164 LYS B C 1
ATOM 3922 O O . LYS B 1 164 ? -5.469 23.328 32.375 1 98.06 164 LYS B O 1
ATOM 3927 N N . LYS B 1 165 ? -7.176 23.938 31.125 1 98.12 165 LYS B N 1
ATOM 3928 C CA . LYS B 1 165 ? -6.68 25.266 30.766 1 98.12 165 LYS B CA 1
ATOM 3929 C C . LYS B 1 165 ? -5.391 25.172 29.953 1 98.12 165 LYS B C 1
ATOM 3931 O O . LYS B 1 165 ? -4.496 26 30.094 1 98.12 165 LYS B O 1
ATOM 3936 N N . ILE B 1 166 ? -5.242 24.109 29.234 1 98.69 166 ILE B N 1
ATOM 3937 C CA . ILE B 1 166 ? -4.133 23.984 28.297 1 98.69 166 ILE B CA 1
ATOM 3938 C C . ILE B 1 166 ? -4.484 24.672 26.984 1 98.69 166 ILE B C 1
ATOM 3940 O O . ILE B 1 166 ? -5.539 24.422 26.391 1 98.69 166 ILE B O 1
ATOM 3944 N N . PRO B 1 167 ? -3.66 25.594 26.469 1 98.75 167 PRO B N 1
ATOM 3945 C CA . PRO B 1 167 ? -3.967 26.281 25.219 1 98.75 167 PRO B CA 1
ATOM 3946 C C . PRO B 1 167 ? -4.051 25.328 24.031 1 98.75 167 PRO B C 1
ATOM 3948 O O . PRO B 1 167 ? -3.375 24.297 24.016 1 98.75 167 PRO B O 1
ATOM 3951 N N . ILE B 1 168 ? -4.855 25.719 23.062 1 98.88 168 ILE B N 1
ATOM 3952 C CA . ILE B 1 168 ? -5.148 24.859 21.922 1 98.88 168 ILE B CA 1
ATOM 3953 C C . ILE B 1 168 ? -4.844 25.609 20.625 1 98.88 168 ILE B C 1
ATOM 3955 O O . ILE B 1 168 ? -5.215 26.781 20.469 1 98.88 168 ILE B O 1
ATOM 3959 N N . LEU B 1 169 ? -4.121 24.984 19.734 1 98.94 169 LEU B N 1
ATOM 3960 C CA . LEU B 1 169 ? -3.936 25.469 18.375 1 98.94 169 LEU B CA 1
ATOM 3961 C C . LEU B 1 169 ? -4.684 24.594 17.375 1 98.94 169 LEU B C 1
ATOM 3963 O O . LEU B 1 169 ? -4.578 23.359 17.422 1 98.94 169 LEU B O 1
ATOM 3967 N N . ILE B 1 170 ? -5.465 25.203 16.438 1 98.81 170 ILE B N 1
ATOM 3968 C CA . ILE B 1 170 ? -6.223 24.5 15.422 1 98.81 170 ILE B CA 1
ATOM 3969 C C . ILE B 1 170 ? -5.637 24.797 14.039 1 98.81 170 ILE B C 1
ATOM 3971 O O . ILE B 1 170 ? -5.422 25.953 13.688 1 98.81 170 ILE B O 1
ATOM 3975 N N . ASP B 1 171 ? -5.285 23.75 13.344 1 98.62 171 ASP B N 1
ATOM 3976 C CA . ASP B 1 171 ? -4.969 23.828 11.914 1 98.62 171 ASP B CA 1
ATOM 3977 C C . ASP B 1 171 ? -6.238 23.734 11.07 1 98.62 171 ASP B C 1
ATOM 3979 O O . ASP B 1 171 ? -6.77 22.656 10.836 1 98.62 171 ASP B O 1
ATOM 3983 N N . ALA B 1 172 ? -6.703 24.875 10.609 1 98 172 ALA B N 1
ATOM 3984 C CA . ALA B 1 172 ? -7.961 24.953 9.867 1 98 172 ALA B CA 1
ATOM 3985 C C . ALA B 1 172 ? -7.707 25.062 8.367 1 98 172 ALA B C 1
ATOM 3987 O O . ALA B 1 172 ? -7.684 26.172 7.812 1 98 172 ALA B O 1
ATOM 3988 N N . GLU B 1 173 ? -7.672 23.984 7.711 1 94.62 173 GLU B N 1
ATOM 3989 C CA . GLU B 1 173 ? -7.336 23.969 6.289 1 94.62 173 GLU B CA 1
ATOM 3990 C C . GLU B 1 173 ? -8.57 24.203 5.426 1 94.62 173 GLU B C 1
ATOM 3992 O O . GLU B 1 173 ? -8.516 24.922 4.43 1 94.62 173 GLU B O 1
ATOM 3997 N N . ARG B 1 174 ? -9.617 23.594 5.754 1 93.94 174 ARG B N 1
ATOM 3998 C CA . ARG B 1 174 ? -10.891 23.656 5.035 1 93.94 174 ARG B CA 1
ATOM 3999 C C . ARG B 1 174 ? -12.055 23.312 5.957 1 93.94 174 ARG B C 1
ATOM 4001 O O . ARG B 1 174 ? -11.852 22.781 7.055 1 93.94 174 ARG B O 1
ATOM 4008 N N . PRO B 1 175 ? -13.211 23.656 5.48 1 94.88 175 PRO B N 1
ATOM 4009 C CA . PRO B 1 175 ? -14.352 23.25 6.297 1 94.88 175 PRO B CA 1
ATOM 4010 C C . PRO B 1 175 ? -14.422 21.734 6.48 1 94.88 175 PRO B C 1
ATOM 4012 O O . PRO B 1 175 ? -14.18 20.969 5.539 1 94.88 175 PRO B O 1
ATOM 4015 N N . ARG B 1 176 ? -14.648 21.359 7.73 1 94.88 176 ARG B N 1
ATOM 4016 C CA . ARG B 1 176 ? -14.773 19.953 8.125 1 94.88 176 ARG B CA 1
ATOM 4017 C C . ARG B 1 176 ? -15.75 19.797 9.281 1 94.88 176 ARG B C 1
ATOM 4019 O O . ARG B 1 176 ? -16.031 20.75 10 1 94.88 176 ARG B O 1
ATOM 4026 N N . GLU B 1 177 ? -16.203 18.516 9.344 1 95.5 177 GLU B N 1
ATOM 4027 C CA . GLU B 1 177 ? -16.984 18.203 10.531 1 95.5 177 GLU B CA 1
ATOM 4028 C C . GLU B 1 177 ? -16.188 18.453 11.805 1 95.5 177 GLU B C 1
ATOM 4030 O O . GLU B 1 177 ? -15.016 18.094 11.898 1 95.5 177 GLU B O 1
ATOM 4035 N N . GLY B 1 178 ? -16.75 19.172 12.734 1 96.69 178 GLY B N 1
ATOM 4036 C CA . GLY B 1 178 ? -16.141 19.422 14.031 1 96.69 178 GLY B CA 1
ATOM 4037 C C . GLY B 1 178 ? -15.328 20.703 14.07 1 96.69 178 GLY B C 1
ATOM 4038 O O . GLY B 1 178 ? -14.914 21.141 15.148 1 96.69 178 GLY B O 1
ATOM 4039 N N . LEU B 1 179 ? -15.141 21.328 12.938 1 98.25 179 LEU B N 1
ATOM 4040 C CA . LEU B 1 179 ? -14.297 22.516 12.852 1 98.25 179 LEU B CA 1
ATOM 4041 C C . LEU B 1 179 ? -14.812 23.609 13.773 1 98.25 179 LEU B C 1
ATOM 4043 O O . LEU B 1 179 ? -14.055 24.172 14.578 1 98.25 179 LEU B O 1
ATOM 4047 N N . ASP B 1 180 ? -16.109 23.922 13.719 1 98 180 ASP B N 1
ATOM 4048 C CA . ASP B 1 180 ? -16.688 25.031 14.484 1 98 180 ASP B CA 1
ATOM 4049 C C . ASP B 1 180 ? -16.5 24.812 15.984 1 98 180 ASP B C 1
ATOM 4051 O O . ASP B 1 180 ? -16.094 25.734 16.703 1 98 180 ASP B O 1
ATOM 4055 N N . ASP B 1 181 ? -16.812 23.625 16.406 1 98.06 181 ASP B N 1
ATOM 4056 C CA . ASP B 1 181 ? -16.672 23.312 17.828 1 98.06 181 ASP B CA 1
ATOM 4057 C C . ASP B 1 181 ? -15.227 23.453 18.281 1 98.06 181 ASP B C 1
ATOM 4059 O O . ASP B 1 181 ? -14.961 23.953 19.375 1 98.06 181 ASP B O 1
ATOM 4063 N N . LEU B 1 182 ? -14.312 22.984 17.484 1 98.62 182 LEU B N 1
ATOM 4064 C CA . LEU B 1 182 ? -12.898 23.078 17.828 1 98.62 182 LEU B CA 1
ATOM 4065 C C . LEU B 1 182 ? -12.43 24.531 17.844 1 98.62 182 LEU B C 1
ATOM 4067 O O . LEU B 1 182 ? -11.664 24.922 18.719 1 98.62 182 LEU B O 1
ATOM 4071 N N . LEU B 1 183 ? -12.883 25.266 16.891 1 98.69 183 LEU B N 1
ATOM 4072 C CA . LEU B 1 183 ? -12.508 26.672 16.812 1 98.69 183 LEU B CA 1
ATOM 4073 C C . LEU B 1 183 ? -12.961 27.422 18.062 1 98.69 183 LEU B C 1
ATOM 4075 O O . LEU B 1 183 ? -12.242 28.297 18.562 1 98.69 183 LEU B O 1
ATOM 4079 N N . ASN B 1 184 ? -14.086 27.094 18.531 1 98.25 184 ASN B N 1
ATOM 4080 C CA . ASN B 1 184 ? -14.633 27.766 19.703 1 98.25 184 ASN B CA 1
ATOM 4081 C C . ASN B 1 184 ? -13.773 27.5 20.938 1 98.25 184 ASN B C 1
ATOM 4083 O O . ASN B 1 184 ? -13.852 28.266 21.922 1 98.25 184 ASN B O 1
ATOM 4087 N N . LEU B 1 185 ? -12.969 26.469 20.922 1 98.25 185 LEU B N 1
ATOM 4088 C CA . LEU B 1 185 ? -12.117 26.125 22.047 1 98.25 185 LEU B CA 1
ATOM 4089 C C . LEU B 1 185 ? -10.688 26.594 21.812 1 98.25 185 LEU B C 1
ATOM 4091 O O . LEU B 1 185 ? -9.82 26.422 22.688 1 98.25 185 LEU B O 1
ATOM 4095 N N . SER B 1 186 ? -10.406 27.219 20.719 1 98.56 186 SER B N 1
ATOM 4096 C CA . SER B 1 186 ? -9.039 27.453 20.281 1 98.56 186 SER B CA 1
ATOM 4097 C C . SER B 1 186 ? -8.477 28.75 20.875 1 98.56 186 SER B C 1
ATOM 4099 O O . SER B 1 186 ? -9.203 29.734 21.031 1 98.56 186 SER B O 1
ATOM 4101 N N . ASP B 1 187 ? -7.227 28.75 21.234 1 98.75 187 ASP B N 1
ATOM 4102 C CA . ASP B 1 187 ? -6.453 29.953 21.562 1 98.75 187 ASP B CA 1
ATOM 4103 C C . ASP B 1 187 ? -5.711 30.484 20.344 1 98.75 187 ASP B C 1
ATOM 4105 O O . ASP B 1 187 ? -5.457 31.688 20.25 1 98.75 187 ASP B O 1
ATOM 4109 N N . TYR B 1 188 ? -5.324 29.641 19.5 1 98.88 188 TYR B N 1
ATOM 4110 C CA . TYR B 1 188 ? -4.562 29.953 18.297 1 98.88 188 TYR B CA 1
ATOM 4111 C C . TYR B 1 188 ? -5.148 29.219 17.078 1 98.88 188 TYR B C 1
ATOM 4113 O O . TYR B 1 188 ? -5.57 28.062 17.188 1 98.88 188 TYR B O 1
ATOM 4121 N N . VAL B 1 189 ? -5.168 29.875 15.914 1 98.88 189 VAL B N 1
ATOM 4122 C CA . VAL B 1 189 ? -5.617 29.234 14.68 1 98.88 189 VAL B CA 1
ATOM 4123 C C . VAL B 1 189 ? -4.641 29.547 13.547 1 98.88 189 VAL B C 1
ATOM 4125 O O . VAL B 1 189 ? -4.184 30.672 13.406 1 98.88 189 VAL B O 1
ATOM 4128 N N . VAL B 1 190 ? -4.223 28.562 12.867 1 98.81 190 VAL B N 1
ATOM 4129 C CA . VAL B 1 190 ? -3.545 28.703 11.578 1 98.81 190 VAL B CA 1
ATOM 4130 C C . VAL B 1 190 ? -4.449 28.203 10.461 1 98.81 190 VAL B C 1
ATOM 4132 O O . VAL B 1 190 ? -5 27.094 10.555 1 98.81 190 VAL B O 1
ATOM 4135 N N . CYS B 1 191 ? -4.621 29.047 9.445 1 97.69 191 CYS B N 1
ATOM 4136 C CA . CYS B 1 191 ? -5.527 28.734 8.344 1 97.69 191 CYS B CA 1
ATOM 4137 C C . CYS B 1 191 ? -4.781 28.719 7.012 1 97.69 191 CYS B C 1
ATOM 4139 O O . CYS B 1 191 ? -3.793 29.438 6.836 1 97.69 191 CYS B O 1
ATOM 4141 N N . SER B 1 192 ? -5.418 27.906 6.117 1 96.38 192 SER B N 1
ATOM 4142 C CA . SER B 1 192 ? -5.023 28.047 4.719 1 96.38 192 SER B CA 1
ATOM 4143 C C . SER B 1 192 ? -5.734 29.219 4.062 1 96.38 192 SER B C 1
ATOM 4145 O O . SER B 1 192 ? -6.727 29.734 4.594 1 96.38 192 SER B O 1
ATOM 4147 N N . ALA B 1 193 ? -5.336 29.594 2.902 1 95.5 193 ALA B N 1
ATOM 4148 C CA . ALA B 1 193 ? -5.664 30.859 2.244 1 95.5 193 ALA B CA 1
ATOM 4149 C C . ALA B 1 193 ? -7.172 31 2.062 1 95.5 193 ALA B C 1
ATOM 4151 O O . ALA B 1 193 ? -7.715 32.094 2.213 1 95.5 193 ALA B O 1
ATOM 4152 N N . LYS B 1 194 ? -7.871 29.953 1.848 1 95.69 194 LYS B N 1
ATOM 4153 C CA . LYS B 1 194 ? -9.266 30.047 1.434 1 95.69 194 LYS B CA 1
ATOM 4154 C C . LYS B 1 194 ? -10.203 29.938 2.631 1 95.69 194 LYS B C 1
ATOM 4156 O O . LYS B 1 194 ? -11.359 30.375 2.57 1 95.69 194 LYS B O 1
ATOM 4161 N N . LEU B 1 195 ? -9.734 29.453 3.756 1 97.25 195 LEU B N 1
ATOM 4162 C CA . LEU B 1 195 ? -10.625 29.062 4.852 1 97.25 195 LEU B CA 1
ATOM 4163 C C . LEU B 1 195 ? -11.25 30.297 5.5 1 97.25 195 LEU B C 1
ATOM 4165 O O . LEU B 1 195 ? -12.453 30.328 5.762 1 97.25 195 LEU B O 1
ATOM 4169 N N . PRO B 1 196 ? -10.484 31.391 5.777 1 97.69 196 PRO B N 1
ATOM 4170 C CA . PRO B 1 196 ? -11.07 32.5 6.52 1 97.69 196 PRO B CA 1
ATOM 4171 C C . PRO B 1 196 ? -12.297 33.094 5.824 1 97.69 196 PRO B C 1
ATOM 4173 O O . PRO B 1 196 ? -13.344 33.281 6.457 1 97.69 196 PRO B O 1
ATOM 4176 N N . GLN B 1 197 ? -12.141 33.281 4.562 1 97.69 197 GLN B N 1
ATOM 4177 C CA . GLN B 1 197 ? -13.258 33.844 3.826 1 97.69 197 GLN B CA 1
ATOM 4178 C C . GLN B 1 197 ? -14.406 32.844 3.699 1 97.69 197 GLN B C 1
ATOM 4180 O O . GLN B 1 197 ? -15.578 33.219 3.807 1 97.69 197 GLN B O 1
ATOM 4185 N N . THR B 1 198 ? -14.055 31.672 3.479 1 97.62 198 THR B N 1
ATOM 4186 C CA . THR B 1 198 ? -15.078 30.641 3.35 1 97.62 198 THR B CA 1
ATOM 4187 C C . THR B 1 198 ? -15.852 30.484 4.652 1 97.62 198 THR B C 1
ATOM 4189 O O . THR B 1 198 ? -17.078 30.344 4.641 1 97.62 198 THR B O 1
ATOM 4192 N N . TRP B 1 199 ? -15.211 30.516 5.738 1 97.62 199 TRP B N 1
ATOM 4193 C CA . TRP B 1 199 ? -15.812 30.25 7.043 1 97.62 199 TRP B CA 1
ATOM 4194 C C . TRP B 1 199 ? -16.609 31.453 7.527 1 97.62 199 TRP B C 1
ATOM 4196 O O . TRP B 1 199 ? -17.656 31.312 8.133 1 97.62 199 TRP B O 1
ATOM 4206 N N . THR B 1 200 ? -16.141 32.688 7.238 1 97.81 200 THR B N 1
ATOM 4207 C CA . THR B 1 200 ? -16.75 33.906 7.809 1 97.81 200 THR B CA 1
ATOM 4208 C C . THR B 1 200 ? -17.719 34.531 6.82 1 97.81 200 THR B C 1
ATOM 4210 O O . THR B 1 200 ? -18.594 35.312 7.215 1 97.81 200 THR B O 1
ATOM 4213 N N . GLY B 1 201 ? -17.469 34.344 5.539 1 97.31 201 GLY B N 1
ATOM 4214 C CA . GLY B 1 201 ? -18.234 35.031 4.516 1 97.31 201 GLY B CA 1
ATOM 4215 C C . GLY B 1 201 ? -17.734 36.438 4.273 1 97.31 201 GLY B C 1
ATOM 4216 O O . GLY B 1 201 ? -18.359 37.219 3.531 1 97.31 201 GLY B O 1
ATOM 4217 N N . ALA B 1 202 ? -16.641 36.875 4.855 1 97.75 202 ALA B N 1
ATOM 4218 C CA . ALA B 1 202 ? -16.094 38.219 4.703 1 97.75 202 ALA B CA 1
ATOM 4219 C C . ALA B 1 202 ? -15.547 38.438 3.297 1 97.75 202 ALA B C 1
ATOM 4221 O O . ALA B 1 202 ? -15.195 37.469 2.605 1 97.75 202 ALA B O 1
ATOM 4222 N N . PRO B 1 203 ? -15.523 39.594 2.828 1 96.94 203 PRO B N 1
ATOM 4223 C CA . PRO B 1 203 ? -15.195 39.875 1.431 1 96.94 203 PRO B CA 1
ATOM 4224 C C . PRO B 1 203 ? -13.688 39.812 1.16 1 96.94 203 PRO B C 1
ATOM 4226 O O . PRO B 1 203 ? -13.273 39.781 0.001 1 96.94 203 PRO B O 1
ATOM 4229 N N . SER B 1 204 ? -12.867 39.938 2.211 1 97.62 204 SER B N 1
ATOM 4230 C CA . SER B 1 204 ? -11.422 39.906 2.051 1 97.62 204 SER B CA 1
ATOM 4231 C C . SER B 1 204 ? -10.758 39.125 3.18 1 97.62 204 SER B C 1
ATOM 4233 O O . SER B 1 204 ? -11.383 38.875 4.211 1 97.62 204 SER B O 1
ATOM 4235 N N . VAL B 1 205 ? -9.492 38.75 2.984 1 97.69 205 VAL B N 1
ATOM 4236 C CA . VAL B 1 205 ? -8.766 37.969 3.969 1 97.69 205 VAL B CA 1
ATOM 4237 C C . VAL B 1 205 ? -8.578 38.781 5.25 1 97.69 205 VAL B C 1
ATOM 4239 O O . VAL B 1 205 ? -8.906 38.312 6.344 1 97.69 205 VAL B O 1
ATOM 4242 N N . PRO B 1 206 ? -8.156 40.094 5.211 1 98 206 PRO B N 1
ATOM 4243 C CA . PRO B 1 206 ? -8 40.844 6.449 1 98 206 PRO B CA 1
ATOM 4244 C C . PRO B 1 206 ? -9.312 41 7.211 1 98 206 PRO B C 1
ATOM 4246 O O . PRO B 1 206 ? -9.344 40.844 8.438 1 98 206 PRO B O 1
ATOM 4249 N N . SER B 1 207 ? -10.336 41.344 6.434 1 98.5 207 SER B N 1
ATOM 4250 C CA . SER B 1 207 ? -11.625 41.5 7.105 1 98.5 207 SER B CA 1
ATOM 4251 C C . SER B 1 207 ? -12.094 40.156 7.707 1 98.5 207 SER B C 1
ATOM 4253 O O . SER B 1 207 ? -12.766 40.156 8.742 1 98.5 207 SER B O 1
ATOM 4255 N N . ALA B 1 208 ? -11.781 39.094 7.062 1 98.69 208 ALA B N 1
ATOM 4256 C CA . ALA B 1 208 ? -12.125 37.75 7.582 1 98.69 208 ALA B CA 1
ATOM 4257 C C . ALA B 1 208 ? -11.398 37.469 8.891 1 98.69 208 ALA B C 1
ATOM 4259 O O . ALA B 1 208 ? -11.953 36.844 9.789 1 98.69 208 ALA B O 1
ATOM 4260 N N . LEU B 1 209 ? -10.172 37.875 9.016 1 98.69 209 LEU B N 1
ATOM 4261 C CA . LEU B 1 209 ? -9.414 37.656 10.242 1 98.69 209 LEU B CA 1
ATOM 4262 C C . LEU B 1 209 ? -10.039 38.406 11.406 1 98.69 209 LEU B C 1
ATOM 4264 O O . LEU B 1 209 ? -10.117 37.906 12.523 1 98.69 209 LEU B O 1
ATOM 4268 N N . VAL B 1 210 ? -10.445 39.625 11.141 1 98.12 210 VAL B N 1
ATOM 4269 C CA . VAL B 1 210 ? -11.164 40.406 12.156 1 98.12 210 VAL B CA 1
ATOM 4270 C C . VAL B 1 210 ? -12.438 39.688 12.57 1 98.12 210 VAL B C 1
ATOM 4272 O O . VAL B 1 210 ? -12.719 39.531 13.758 1 98.12 210 VAL B O 1
ATOM 4275 N N . SER B 1 211 ? -13.148 39.25 11.531 1 98.62 211 SER B N 1
ATOM 4276 C CA . SER B 1 211 ? -14.383 38.5 11.789 1 98.62 211 SER B CA 1
ATOM 4277 C C . SER B 1 211 ? -14.117 37.281 12.664 1 98.62 211 SER B C 1
ATOM 4279 O O . SER B 1 211 ? -14.898 36.969 13.57 1 98.62 211 SER B O 1
ATOM 4281 N N . MET B 1 212 ? -13.062 36.562 12.453 1 98.69 212 MET B N 1
ATOM 4282 C CA . MET B 1 212 ? -12.719 35.375 13.227 1 98.69 212 MET B CA 1
ATOM 4283 C C . MET B 1 212 ? -12.453 35.75 14.688 1 98.69 212 MET B C 1
ATOM 4285 O O . MET B 1 212 ? -12.938 35.062 15.594 1 98.69 212 MET B O 1
ATOM 4289 N N . LEU B 1 213 ? -11.703 36.812 14.938 1 98.12 213 LEU B N 1
ATOM 4290 C CA . LEU B 1 213 ? -11.43 37.219 16.312 1 98.12 213 LEU B CA 1
ATOM 4291 C C . LEU B 1 213 ? -12.711 37.625 17.016 1 98.12 213 LEU B C 1
ATOM 4293 O O . LEU B 1 213 ? -12.859 37.375 18.219 1 98.12 213 LEU B O 1
ATOM 4297 N N . LEU B 1 214 ? -13.594 38.25 16.281 1 97.56 214 LEU B N 1
ATOM 4298 C CA . LEU B 1 214 ? -14.852 38.656 16.891 1 97.56 214 LEU B CA 1
ATOM 4299 C C . LEU B 1 214 ? -15.734 37.469 17.219 1 97.56 214 LEU B C 1
ATOM 4301 O O . LEU B 1 214 ? -16.391 37.469 18.266 1 97.56 214 LEU B O 1
ATOM 4305 N N . LYS B 1 215 ? -15.734 36.531 16.375 1 97.94 215 LYS B N 1
ATOM 4306 C CA . LYS B 1 215 ? -16.594 35.344 16.531 1 97.94 215 LYS B CA 1
ATOM 4307 C C . LYS B 1 215 ? -16.016 34.406 17.578 1 97.94 215 LYS B C 1
ATOM 4309 O O . LYS B 1 215 ? -16.75 33.594 18.172 1 97.94 215 LYS B O 1
ATOM 4314 N N . LEU B 1 216 ? -14.727 34.438 17.781 1 98.19 216 LEU B N 1
ATOM 4315 C CA . LEU B 1 216 ? -14.031 33.531 18.688 1 98.19 216 LEU B CA 1
ATOM 4316 C C . LEU B 1 216 ? -13.375 34.312 19.828 1 98.19 216 LEU B C 1
ATOM 4318 O O . LEU B 1 216 ? -12.188 34.625 19.75 1 98.19 216 LEU B O 1
ATOM 4322 N N . PRO B 1 217 ? -13.969 34.469 20.891 1 94.75 217 PRO B N 1
ATOM 4323 C CA . PRO B 1 217 ? -13.5 35.344 21.953 1 94.75 217 PRO B CA 1
ATOM 4324 C C . PRO B 1 217 ? -12.219 34.844 22.609 1 94.75 217 PRO B C 1
ATOM 4326 O O . PRO B 1 217 ? -11.438 35.625 23.141 1 94.75 217 PRO B O 1
ATOM 4329 N N . LYS B 1 218 ? -11.992 33.562 22.578 1 96.06 218 LYS B N 1
ATOM 4330 C CA . LYS B 1 218 ? -10.82 32.969 23.219 1 96.06 218 LYS B CA 1
ATOM 4331 C C . LYS B 1 218 ? -9.586 33.094 22.328 1 96.06 218 LYS B C 1
ATOM 4333 O O . LYS B 1 218 ? -8.453 32.938 22.797 1 96.06 218 LYS B O 1
ATOM 4338 N N . LEU B 1 219 ? -9.773 33.438 21.125 1 98.19 219 LEU B N 1
ATOM 4339 C CA . LEU B 1 219 ? -8.711 33.375 20.125 1 98.19 219 LEU B CA 1
ATOM 4340 C C . LEU B 1 219 ? -7.703 34.5 20.359 1 98.19 219 LEU B C 1
ATOM 4342 O O . LEU B 1 219 ? -8.07 35.688 20.344 1 98.19 219 LEU B O 1
ATOM 4346 N N . LYS B 1 220 ? -6.477 34.125 20.562 1 98.19 220 LYS B N 1
ATOM 4347 C CA . LYS B 1 220 ? -5.398 35.094 20.781 1 98.19 220 LYS B CA 1
ATOM 4348 C C . LYS B 1 220 ? -4.824 35.594 19.469 1 98.19 220 LYS B C 1
ATOM 4350 O O . LYS B 1 220 ? -4.492 36.781 19.344 1 98.19 220 LYS B O 1
ATOM 4355 N N . PHE B 1 221 ? -4.641 34.75 18.562 1 98.56 221 PHE B N 1
ATOM 4356 C CA . PHE B 1 221 ? -4.262 35.188 17.219 1 98.56 221 PHE B CA 1
ATOM 4357 C C . PHE B 1 221 ? -4.719 34.188 16.172 1 98.56 221 PHE B C 1
ATOM 4359 O O . PHE B 1 221 ? -5.027 33.031 16.484 1 98.56 221 PHE B O 1
ATOM 4366 N N . VAL B 1 222 ? -4.812 34.625 14.938 1 98.88 222 VAL B N 1
ATOM 4367 C CA . VAL B 1 222 ? -5.062 33.844 13.742 1 98.88 222 VAL B CA 1
ATOM 4368 C C . VAL B 1 222 ? -4.031 34.188 12.672 1 98.88 222 VAL B C 1
ATOM 4370 O O . VAL B 1 222 ? -3.67 35.344 12.484 1 98.88 222 VAL B O 1
ATOM 4373 N N . ILE B 1 223 ? -3.434 33.125 12.141 1 98.88 223 ILE B N 1
ATOM 4374 C CA . ILE B 1 223 ? -2.504 33.25 11.023 1 98.88 223 ILE B CA 1
ATOM 4375 C C . ILE B 1 223 ? -3.123 32.625 9.766 1 98.88 223 ILE B C 1
ATOM 4377 O O . ILE B 1 223 ? -3.723 31.562 9.828 1 98.88 223 ILE B O 1
ATOM 4381 N N . VAL B 1 224 ? -3.027 33.281 8.609 1 98.75 224 VAL B N 1
ATOM 4382 C CA . VAL B 1 224 ? -3.375 32.688 7.316 1 98.75 224 VAL B CA 1
ATOM 4383 C C . VAL B 1 224 ? -2.127 32.594 6.441 1 98.75 224 VAL B C 1
ATOM 4385 O O . VAL B 1 224 ? -1.414 33.594 6.25 1 98.75 224 VAL B O 1
ATOM 4388 N N . THR B 1 225 ? -1.834 31.359 6.023 1 98.12 225 THR B N 1
ATOM 4389 C CA . THR B 1 225 ? -0.706 31.156 5.121 1 98.12 225 THR B CA 1
ATOM 4390 C C . THR B 1 225 ? -1.131 31.344 3.668 1 98.12 225 THR B C 1
ATOM 4392 O O . THR B 1 225 ? -2.232 30.953 3.281 1 98.12 225 THR B O 1
ATOM 4395 N N . LEU B 1 226 ? -0.264 32 2.895 1 96.38 226 LEU B N 1
ATOM 4396 C CA . LEU B 1 226 ? -0.56 32.344 1.508 1 96.38 226 LEU B CA 1
ATOM 4397 C C . LEU B 1 226 ? 0.492 31.766 0.569 1 96.38 226 LEU B C 1
ATOM 4399 O O . LEU B 1 226 ? 0.872 32.406 -0.416 1 96.38 226 LEU B O 1
ATOM 4403 N N . GLY B 1 227 ? 1.039 30.656 0.92 1 93.88 227 GLY B N 1
ATOM 4404 C CA . GLY B 1 227 ? 2.059 30.031 0.096 1 93.88 227 GLY B CA 1
ATOM 4405 C C . GLY B 1 227 ? 3.293 30.891 -0.086 1 93.88 227 GLY B C 1
ATOM 4406 O O . GLY B 1 227 ? 3.865 31.375 0.89 1 93.88 227 GLY B O 1
ATOM 4407 N N . ALA B 1 228 ? 3.67 31.031 -1.367 1 93.25 228 ALA B N 1
ATOM 4408 C CA . ALA B 1 228 ? 4.863 31.812 -1.699 1 93.25 228 ALA B CA 1
ATOM 4409 C C . ALA B 1 228 ? 4.668 33.281 -1.359 1 93.25 228 ALA B C 1
ATOM 4411 O O . ALA B 1 228 ? 5.641 34.031 -1.276 1 93.25 228 ALA B O 1
ATOM 4412 N N . ASP B 1 229 ? 3.42 33.688 -1.09 1 93.81 229 ASP B N 1
ATOM 4413 C CA . ASP B 1 229 ? 3.125 35.062 -0.782 1 93.81 229 ASP B CA 1
ATOM 4414 C C . ASP B 1 229 ? 3.229 35.344 0.718 1 93.81 229 ASP B C 1
ATOM 4416 O O . ASP B 1 229 ? 2.906 36.438 1.184 1 93.81 229 ASP B O 1
ATOM 4420 N N . GLY B 1 230 ? 3.605 34.312 1.487 1 96.12 230 GLY B N 1
ATOM 4421 C CA . GLY B 1 230 ? 3.852 34.5 2.908 1 96.12 230 GLY B CA 1
ATOM 4422 C C . GLY B 1 230 ? 2.637 34.219 3.768 1 96.12 230 GLY B C 1
ATOM 4423 O O . GLY B 1 230 ? 2.021 33.156 3.646 1 96.12 230 GLY B O 1
ATOM 4424 N N . CYS B 1 231 ? 2.436 35.188 4.754 1 98 231 CYS B N 1
ATOM 4425 C CA . CYS B 1 231 ? 1.325 35 5.676 1 98 231 CYS B CA 1
ATOM 4426 C C . CYS B 1 231 ? 0.887 36.312 6.297 1 98 231 CYS B C 1
ATOM 4428 O O . CYS B 1 231 ? 1.602 37.312 6.207 1 98 231 CYS B O 1
ATOM 4430 N N . ILE B 1 232 ? -0.31 36.344 6.777 1 98.44 232 ILE B N 1
ATOM 4431 C CA . ILE B 1 232 ? -0.883 37.438 7.539 1 98.44 232 ILE B CA 1
ATOM 4432 C C . ILE B 1 232 ? -1.324 36.969 8.914 1 98.44 232 ILE B C 1
ATOM 4434 O O . ILE B 1 232 ? -1.904 35.875 9.039 1 98.44 232 ILE B O 1
ATOM 4438 N N . MET B 1 233 ? -0.975 37.75 9.914 1 98.81 233 MET B N 1
ATOM 4439 C CA . MET B 1 233 ? -1.364 37.406 11.289 1 98.81 233 MET B CA 1
ATOM 4440 C C . MET B 1 233 ? -2.109 38.562 11.938 1 98.81 233 MET B C 1
ATOM 4442 O O . MET B 1 233 ? -1.749 39.719 11.734 1 98.81 233 MET B O 1
ATOM 4446 N N . LEU B 1 234 ? -3.174 38.281 12.539 1 98.69 234 LEU B N 1
ATOM 4447 C CA . LEU B 1 234 ? -3.857 39.219 13.422 1 98.69 234 LEU B CA 1
ATOM 4448 C C . LEU B 1 234 ? -3.807 38.75 14.867 1 98.69 234 LEU B C 1
ATOM 4450 O O . LEU B 1 234 ? -4.281 37.656 15.188 1 98.69 234 LEU B O 1
ATOM 4454 N N . GLU B 1 235 ? -3.211 39.5 15.688 1 98.31 235 GLU B N 1
ATOM 4455 C CA . GLU B 1 235 ? -3.082 39.219 17.109 1 98.31 235 GLU B CA 1
ATOM 4456 C C . GLU B 1 235 ? -3.996 40.094 17.938 1 98.31 235 GLU B C 1
ATOM 4458 O O . GLU B 1 235 ? -3.957 41.312 17.812 1 98.31 235 GLU B O 1
ATOM 4463 N N . ARG B 1 236 ? -4.719 39.469 18.781 1 96.81 236 ARG B N 1
ATOM 4464 C CA . ARG B 1 236 ? -5.641 40.188 19.656 1 96.81 236 ARG B CA 1
ATOM 4465 C C . ARG B 1 236 ? -4.883 40.906 20.75 1 96.81 236 ARG B C 1
ATOM 4467 O O . ARG B 1 236 ? -3.924 40.406 21.328 1 96.81 236 ARG B O 1
ATOM 4474 N N . SER B 1 237 ? -5.289 42.125 21.016 1 93.25 237 SER B N 1
ATOM 4475 C CA . SER B 1 237 ? -4.789 42.875 22.156 1 93.25 237 SER B CA 1
ATOM 4476 C C . SER B 1 237 ? -5.898 43.156 23.172 1 93.25 237 SER B C 1
ATOM 4478 O O . SER B 1 237 ? -7.012 43.531 22.797 1 93.25 237 SER B O 1
ATOM 4480 N N . GLU B 1 238 ? -5.727 42.75 24.406 1 78.44 238 GLU B N 1
ATOM 4481 C CA . GLU B 1 238 ? -6.707 43 25.453 1 78.44 238 GLU B CA 1
ATOM 4482 C C . GLU B 1 238 ? -6.703 44.5 25.844 1 78.44 238 GLU B C 1
ATOM 4484 O O . GLU B 1 238 ? -7.609 44.969 26.531 1 78.44 238 GLU B O 1
ATOM 4489 N N . ALA B 1 239 ? -5.781 45.281 25.422 1 65.19 239 ALA B N 1
ATOM 4490 C CA . ALA B 1 239 ? -5.633 46.688 25.844 1 65.19 239 ALA B CA 1
ATOM 4491 C C . ALA B 1 239 ? -6.773 47.531 25.312 1 65.19 239 ALA B C 1
ATOM 4493 O O . ALA B 1 239 ? -6.691 48.781 25.328 1 65.19 239 ALA B O 1
ATOM 4494 N N . VAL B 1 240 ? -8.039 47.062 24.953 1 58.19 240 VAL B N 1
ATOM 4495 C CA . VAL B 1 240 ? -9.07 47.812 24.25 1 58.19 240 VAL B CA 1
ATOM 4496 C C . VAL B 1 240 ? -9.445 49.062 25.047 1 58.19 240 VAL B C 1
ATOM 4498 O O . VAL B 1 240 ? -9.789 50.094 24.469 1 58.19 240 VAL B O 1
ATOM 4501 N N . GLU B 1 241 ? -9.758 48.656 26.219 1 51.84 241 GLU B N 1
ATOM 4502 C CA . GLU B 1 241 ? -10.625 49.625 26.906 1 51.84 241 GLU B CA 1
ATOM 4503 C C . GLU B 1 241 ? -10.109 51.062 26.719 1 51.84 241 GLU B C 1
ATOM 4505 O O . GLU B 1 241 ? -10.898 52 26.578 1 51.84 241 GLU B O 1
ATOM 4510 N N . ASN B 1 242 ? -8.891 51.188 26.875 1 53.16 242 ASN B N 1
ATOM 4511 C CA . ASN B 1 242 ? -8.523 52.594 27.047 1 53.16 242 ASN B CA 1
ATOM 4512 C C . ASN B 1 242 ? -7.949 53.156 25.766 1 53.16 242 ASN B C 1
ATOM 4514 O O . ASN B 1 242 ? -7.363 54.25 25.781 1 53.16 242 ASN B O 1
ATOM 4518 N N . LEU B 1 243 ? -7.965 52.25 24.688 1 61.66 243 LEU B N 1
ATOM 4519 C CA . LEU B 1 243 ? -7.344 52.906 23.531 1 61.66 243 LEU B CA 1
ATOM 4520 C C . LEU B 1 243 ? -8.328 53.812 22.812 1 61.66 243 LEU B C 1
ATOM 4522 O O . LEU B 1 243 ? -9.359 53.375 22.312 1 61.66 243 LEU B O 1
ATOM 4526 N N . GLN B 1 244 ? -8.609 54.969 23.328 1 61.44 244 GLN B N 1
ATOM 4527 C CA . GLN B 1 244 ? -9.414 56.062 22.766 1 61.44 244 GLN B CA 1
ATOM 4528 C C . GLN B 1 244 ? -8.938 56.438 21.359 1 61.44 244 GLN B C 1
ATOM 4530 O O . GLN B 1 244 ? -9.5 57.344 20.734 1 61.44 244 GLN B O 1
ATOM 4535 N N . GLY B 1 245 ? -8.328 55.469 20.641 1 66.19 245 GLY B N 1
ATOM 4536 C CA . GLY B 1 245 ? -7.73 55.938 19.391 1 66.19 245 GLY B CA 1
ATOM 4537 C C . GLY B 1 245 ? -8.617 55.688 18.188 1 66.19 245 GLY B C 1
ATOM 4538 O O . GLY B 1 245 ? -9.672 55.062 18.297 1 66.19 245 GLY B O 1
ATOM 4539 N N . GLU B 1 246 ? -8.344 56.281 17.031 1 82.44 246 GLU B N 1
ATOM 4540 C CA . GLU B 1 246 ? -9.023 56.188 15.742 1 82.44 246 GLU B CA 1
ATOM 4541 C C . GLU B 1 246 ? -9.023 54.75 15.219 1 82.44 246 GLU B C 1
ATOM 4543 O O . GLU B 1 246 ? -8.07 54 15.445 1 82.44 246 GLU B O 1
ATOM 4548 N N . GLU B 1 247 ? -10.195 54.344 14.734 1 91.5 247 GLU B N 1
ATOM 4549 C CA . GLU B 1 247 ? -10.312 53.031 14.062 1 91.5 247 GLU B CA 1
ATOM 4550 C C . GLU B 1 247 ? -9.586 53.062 12.719 1 91.5 247 GLU B C 1
ATOM 4552 O O . GLU B 1 247 ? -9.625 54.031 11.992 1 91.5 247 GLU B O 1
ATOM 4557 N N . VAL B 1 248 ? -8.875 52.031 12.516 1 95.19 248 VAL B N 1
ATOM 4558 C CA . VAL B 1 248 ? -8.133 51.906 11.266 1 95.19 248 VAL B CA 1
ATOM 4559 C C . VAL B 1 248 ? -8.75 50.781 10.43 1 95.19 248 VAL B C 1
ATOM 4561 O O . VAL B 1 248 ? -9.016 49.688 10.938 1 95.19 248 VAL B O 1
ATOM 4564 N N . ASP B 1 249 ? -8.992 51.094 9.148 1 97.25 249 ASP B N 1
ATOM 4565 C CA . ASP B 1 249 ? -9.508 50.062 8.242 1 97.25 249 ASP B CA 1
ATOM 4566 C C . ASP B 1 249 ? -8.5 48.938 8.039 1 97.25 249 ASP B C 1
ATOM 4568 O O . ASP B 1 249 ? -7.367 49.188 7.609 1 97.25 249 ASP B O 1
ATOM 4572 N N . VAL B 1 250 ? -8.93 47.781 8.32 1 98 250 VAL B N 1
ATOM 4573 C CA . VAL B 1 250 ? -7.996 46.656 8.375 1 98 250 VAL B CA 1
ATOM 4574 C C . VAL B 1 250 ? -7.438 46.375 6.98 1 98 250 VAL B C 1
ATOM 4576 O O . VAL B 1 250 ? -6.262 46.062 6.828 1 98 250 VAL B O 1
ATOM 4579 N N . ASP B 1 251 ? -8.242 46.438 5.906 1 98.06 251 ASP B N 1
ATOM 4580 C CA . ASP B 1 251 ? -7.785 46.219 4.539 1 98.06 251 ASP B CA 1
ATOM 4581 C C . ASP B 1 251 ? -6.738 47.25 4.129 1 98.06 251 ASP B C 1
ATOM 4583 O O . ASP B 1 251 ? -5.719 46.906 3.531 1 98.06 251 ASP B O 1
ATOM 4587 N N . ALA B 1 252 ? -6.992 48.438 4.461 1 97.38 252 ALA B N 1
ATOM 4588 C CA . ALA B 1 252 ? -6.062 49.5 4.141 1 97.38 252 ALA B CA 1
ATOM 4589 C C . ALA B 1 252 ? -4.738 49.344 4.879 1 97.38 252 ALA B C 1
ATOM 4591 O O . ALA B 1 252 ? -3.668 49.594 4.324 1 97.38 252 ALA B O 1
ATOM 4592 N N . LEU B 1 253 ? -4.871 48.969 6.113 1 97.19 253 LEU B N 1
ATOM 4593 C CA . LEU B 1 253 ? -3.656 48.781 6.906 1 97.19 253 LEU B CA 1
ATOM 4594 C C . LEU B 1 253 ? -2.793 47.656 6.344 1 97.19 253 LEU B C 1
ATOM 4596 O O . LEU B 1 253 ? -1.565 47.781 6.312 1 97.19 253 LEU B O 1
ATOM 4600 N N . VAL B 1 254 ? -3.395 46.562 5.945 1 97.31 254 VAL B N 1
ATOM 4601 C CA . VAL B 1 254 ? -2.652 45.438 5.371 1 97.31 254 VAL B CA 1
ATOM 4602 C C . VAL B 1 254 ? -1.933 45.906 4.102 1 97.31 254 VAL B C 1
ATOM 4604 O O . VAL B 1 254 ? -0.767 45.562 3.887 1 97.31 254 VAL B O 1
ATOM 4607 N N . GLU B 1 255 ? -2.629 46.656 3.27 1 96.12 255 GLU B N 1
ATOM 4608 C CA . GLU B 1 255 ? -2.02 47.188 2.049 1 96.12 255 GLU B CA 1
ATOM 4609 C C . GLU B 1 255 ? -0.828 48.094 2.367 1 96.12 255 GLU B C 1
ATOM 4611 O O . GLU B 1 255 ? 0.196 48.031 1.682 1 96.12 255 GLU B O 1
ATOM 4616 N N . GLN B 1 256 ? -0.979 48.875 3.363 1 96 256 GLN B N 1
ATOM 4617 C CA . GLN B 1 256 ? 0.099 49.75 3.783 1 96 256 GLN B CA 1
ATOM 4618 C C . GLN B 1 256 ? 1.313 48.969 4.258 1 96 256 GLN B C 1
ATOM 4620 O O . GLN B 1 256 ? 2.451 49.312 3.928 1 96 256 GLN B O 1
ATOM 4625 N N . LEU B 1 257 ? 1.047 47.969 5.074 1 95.94 257 LEU B N 1
ATOM 4626 C CA . LEU B 1 257 ? 2.131 47.156 5.602 1 95.94 257 LEU B CA 1
ATOM 4627 C C . LEU B 1 257 ? 2.824 46.406 4.477 1 95.94 257 LEU B C 1
ATOM 4629 O O . LEU B 1 257 ? 4.047 46.25 4.488 1 95.94 257 LEU B O 1
ATOM 4633 N N . LYS B 1 258 ? 2.045 45.906 3.537 1 92.88 258 LYS B N 1
ATOM 4634 C CA . LYS B 1 258 ? 2.615 45.188 2.402 1 92.88 258 LYS B CA 1
ATOM 4635 C C . LYS B 1 258 ? 3.561 46.094 1.602 1 92.88 258 LYS B C 1
ATOM 4637 O O . LYS B 1 258 ? 4.594 45.625 1.114 1 92.88 258 LYS B O 1
ATOM 4642 N N . LEU B 1 259 ? 3.193 47.312 1.457 1 90.56 259 LEU B N 1
ATOM 4643 C CA . LEU B 1 259 ? 4.008 48.25 0.719 1 90.56 259 LEU B CA 1
ATOM 4644 C C . LEU B 1 259 ? 5.328 48.531 1.438 1 90.56 259 LEU B C 1
ATOM 4646 O O . LEU B 1 259 ? 6.352 48.781 0.798 1 90.56 259 LEU B O 1
ATOM 4650 N N . LYS B 1 260 ? 5.289 48.375 2.734 1 89.31 260 LYS B N 1
ATOM 4651 C CA . LYS B 1 260 ? 6.477 48.625 3.539 1 89.31 260 LYS B CA 1
ATOM 4652 C C . LYS B 1 260 ? 7.363 47.375 3.623 1 89.31 260 LYS B C 1
ATOM 4654 O O . LYS B 1 260 ? 8.531 47.469 3.992 1 89.31 260 LYS B O 1
ATOM 4659 N N . SER B 1 261 ? 6.75 46.344 3.371 1 82.94 261 SER B N 1
ATOM 4660 C CA . SER B 1 261 ? 7.484 45.094 3.492 1 82.94 261 SER B CA 1
ATOM 4661 C C . SER B 1 261 ? 8.594 45 2.451 1 82.94 261 SER B C 1
ATOM 4663 O O . SER B 1 261 ? 8.414 45.406 1.302 1 82.94 261 SER B O 1
ATOM 4665 N N . ASP B 1 262 ? 9.758 44.75 2.867 1 71.12 262 ASP B N 1
ATOM 4666 C CA . ASP B 1 262 ? 10.922 44.594 1.999 1 71.12 262 ASP B CA 1
ATOM 4667 C C . ASP B 1 262 ? 10.898 43.281 1.237 1 71.12 262 ASP B C 1
ATOM 4669 O O . ASP B 1 262 ? 11.188 42.219 1.804 1 71.12 262 ASP B O 1
ATOM 4673 N N . SER B 1 263 ? 10.461 43.375 0.068 1 67.88 263 SER B N 1
ATOM 4674 C CA . SER B 1 263 ? 10.367 42.188 -0.744 1 67.88 263 SER B CA 1
ATOM 4675 C C . SER B 1 263 ? 11.688 41.906 -1.466 1 67.88 263 SER B C 1
ATOM 4677 O O . SER B 1 263 ? 11.781 40.938 -2.238 1 67.88 263 SER B O 1
ATOM 4679 N N . SER B 1 264 ? 12.602 42.719 -1.119 1 74.06 264 SER B N 1
ATOM 4680 C CA . SER B 1 264 ? 13.844 42.594 -1.871 1 74.06 264 SER B CA 1
ATOM 4681 C C . SER B 1 264 ? 14.734 41.5 -1.276 1 74.06 264 SER B C 1
ATOM 4683 O O . SER B 1 264 ? 15.656 41.031 -1.937 1 74.06 264 SER B O 1
ATOM 4685 N N . THR B 1 265 ? 14.391 41.156 -0.09 1 81 265 THR B N 1
ATOM 4686 C CA . THR B 1 265 ? 15.234 40.156 0.537 1 81 265 THR B CA 1
ATOM 4687 C C . THR B 1 265 ? 14.68 38.75 0.291 1 81 265 THR B C 1
ATOM 4689 O O . THR B 1 265 ? 13.461 38.562 0.23 1 81 265 THR B O 1
ATOM 4692 N N . ASP B 1 266 ? 15.586 37.781 0.157 1 90.19 266 ASP B N 1
ATOM 4693 C CA . ASP B 1 266 ? 15.188 36.406 -0.075 1 90.19 266 ASP B CA 1
ATOM 4694 C C . ASP B 1 266 ? 14.766 35.719 1.228 1 90.19 266 ASP B C 1
ATOM 4696 O O . ASP B 1 266 ? 13.898 34.844 1.225 1 90.19 266 ASP B O 1
ATOM 4700 N N . ALA B 1 267 ? 15.305 36.219 2.283 1 93.75 267 ALA B N 1
ATOM 4701 C CA . ALA B 1 267 ? 14.992 35.625 3.586 1 93.75 267 ALA B CA 1
ATOM 4702 C C . ALA B 1 267 ? 13.648 36.125 4.105 1 93.75 267 ALA B C 1
ATOM 4704 O O . ALA B 1 267 ? 13.258 37.25 3.852 1 93.75 267 ALA B O 1
ATOM 4705 N N . PRO B 1 268 ? 13 35.25 4.859 1 96.31 268 PRO B N 1
ATOM 4706 C CA . PRO B 1 268 ? 11.727 35.688 5.43 1 96.31 268 PRO B CA 1
ATOM 4707 C C . PRO B 1 268 ? 11.875 36.844 6.398 1 96.31 268 PRO B C 1
ATOM 4709 O O . PRO B 1 268 ? 12.836 36.875 7.172 1 96.31 268 PRO B O 1
ATOM 4712 N N . THR B 1 269 ? 10.961 37.75 6.359 1 95.25 269 THR B N 1
ATOM 4713 C CA . THR B 1 269 ? 10.891 38.906 7.258 1 95.25 269 THR B CA 1
ATOM 4714 C C . THR B 1 269 ? 9.477 39.094 7.812 1 95.25 269 THR B C 1
ATOM 4716 O O . THR B 1 269 ? 8.562 38.344 7.43 1 95.25 269 THR B O 1
ATOM 4719 N N . CYS B 1 270 ? 9.336 40 8.75 1 96.12 270 CYS B N 1
ATOM 4720 C CA . CYS B 1 270 ? 8.039 40.312 9.336 1 96.12 270 CYS B CA 1
ATOM 4721 C C . CYS B 1 270 ? 7.918 41.812 9.648 1 96.12 270 CYS B C 1
ATOM 4723 O O . CYS B 1 270 ? 8.867 42.406 10.141 1 96.12 270 CYS B O 1
ATOM 4725 N N . ILE B 1 271 ? 6.84 42.375 9.258 1 96.62 271 ILE B N 1
ATOM 4726 C CA . ILE B 1 271 ? 6.508 43.75 9.625 1 96.62 271 ILE B CA 1
ATOM 4727 C C . ILE B 1 271 ? 5.199 43.781 10.414 1 96.62 271 ILE B C 1
ATOM 4729 O O . ILE B 1 271 ? 4.266 43.031 10.094 1 96.62 271 ILE B O 1
ATOM 4733 N N . SER B 1 272 ? 5.125 44.531 11.398 1 96.69 272 SER B N 1
ATOM 4734 C CA . SER B 1 272 ? 3.945 44.562 12.258 1 96.69 272 SER B CA 1
ATOM 4735 C C . SER B 1 272 ? 3.436 46 12.414 1 96.69 272 SER B C 1
ATOM 4737 O O . SER B 1 272 ? 4.203 46.938 12.289 1 96.69 272 SER B O 1
ATOM 4739 N N . SER B 1 273 ? 2.217 46.156 12.609 1 95.75 273 SER B N 1
ATOM 4740 C CA . SER B 1 273 ? 1.618 47.406 12.984 1 95.75 273 SER B CA 1
ATOM 4741 C C . SER B 1 273 ? 1.745 47.656 14.484 1 95.75 273 SER B C 1
ATOM 4743 O O . SER B 1 273 ? 2.154 46.781 15.234 1 95.75 273 SER B O 1
ATOM 4745 N N . GLU B 1 274 ? 1.463 48.906 14.867 1 92.94 274 GLU B N 1
ATOM 4746 C CA . GLU B 1 274 ? 1.176 49.156 16.281 1 92.94 274 GLU B CA 1
ATOM 4747 C C . GLU B 1 274 ? -0.184 48.562 16.672 1 92.94 274 GLU B C 1
ATOM 4749 O O . GLU B 1 274 ? -1.005 48.25 15.805 1 92.94 274 GLU B O 1
ATOM 4754 N N . VAL B 1 275 ? -0.323 48.375 17.953 1 94.38 275 VAL B N 1
ATOM 4755 C CA . VAL B 1 275 ? -1.639 48 18.453 1 94.38 275 VAL B CA 1
ATOM 4756 C C . VAL B 1 275 ? -2.654 49.094 18.141 1 94.38 275 VAL B C 1
ATOM 4758 O O . VAL B 1 275 ? -2.438 50.25 18.484 1 94.38 275 VAL B O 1
ATOM 4761 N N . THR B 1 276 ? -3.682 48.75 17.438 1 92.81 276 THR B N 1
ATOM 4762 C CA . THR B 1 276 ? -4.684 49.719 17.047 1 92.81 276 THR B CA 1
ATOM 4763 C C . THR B 1 276 ? -6.066 49.094 16.969 1 92.81 276 THR B C 1
ATOM 4765 O O . THR B 1 276 ? -6.211 47.875 17.125 1 92.81 276 THR B O 1
ATOM 4768 N N . ARG B 1 277 ? -7.09 49.906 16.891 1 94.62 277 ARG B N 1
ATOM 4769 C CA . ARG B 1 277 ? -8.453 49.438 16.641 1 94.62 277 ARG B CA 1
ATOM 4770 C C . ARG B 1 277 ? -8.68 49.156 15.156 1 94.62 277 ARG B C 1
ATOM 4772 O O . ARG B 1 277 ? -8.766 50.094 14.352 1 94.62 277 ARG B O 1
ATOM 4779 N N . LEU B 1 278 ? -8.789 47.938 14.891 1 95.69 278 LEU B N 1
ATOM 4780 C CA . LEU B 1 278 ? -8.914 47.5 13.5 1 95.69 278 LEU B CA 1
ATOM 4781 C C . LEU B 1 278 ? -10.383 47.312 13.125 1 95.69 278 LEU B C 1
ATOM 4783 O O . LEU B 1 278 ? -11.07 46.438 13.703 1 95.69 278 LEU B O 1
ATOM 4787 N N . GLN B 1 279 ? -10.781 48.031 12.078 1 96.25 279 GLN B N 1
ATOM 4788 C CA . GLN B 1 279 ? -12.18 48 11.656 1 96.25 279 GLN B CA 1
ATOM 4789 C C . GLN B 1 279 ? -12.328 47.25 10.336 1 96.25 279 GLN B C 1
ATOM 4791 O O . GLN B 1 279 ? -11.609 47.531 9.367 1 96.25 279 GLN B O 1
ATOM 4796 N N . ALA B 1 280 ? -13.203 46.312 10.336 1 96.94 280 ALA B N 1
ATOM 4797 C CA . ALA B 1 280 ? -13.711 45.688 9.109 1 96.94 280 ALA B CA 1
ATOM 4798 C C . ALA B 1 280 ? -15.133 46.156 8.82 1 96.94 280 ALA B C 1
ATOM 4800 O O . ALA B 1 280 ? -16.062 45.875 9.586 1 96.94 280 ALA B O 1
ATOM 4801 N N . LYS B 1 281 ? -15.227 46.812 7.672 1 93.81 281 LYS B N 1
ATOM 4802 C CA . LYS B 1 281 ? -16.516 47.438 7.344 1 93.81 281 LYS B CA 1
ATOM 4803 C C . LYS B 1 281 ? -17.625 46.406 7.309 1 93.81 281 LYS B C 1
ATOM 4805 O O . LYS B 1 281 ? -17.5 45.375 6.641 1 93.81 281 LYS B O 1
ATOM 4810 N N . GLY B 1 282 ? -18.672 46.75 7.977 1 95.25 282 GLY B N 1
ATOM 4811 C CA . GLY B 1 282 ? -19.844 45.875 7.969 1 95.25 282 GLY B CA 1
ATOM 4812 C C . GLY B 1 282 ? -19.703 44.656 8.875 1 95.25 282 GLY B C 1
ATOM 4813 O O . GLY B 1 282 ? -20.609 43.844 8.984 1 95.25 282 GLY B O 1
ATOM 4814 N N . ILE B 1 283 ? -18.594 44.531 9.609 1 96.62 283 ILE B N 1
ATOM 4815 C CA . ILE B 1 283 ? -18.328 43.375 10.438 1 96.62 283 ILE B CA 1
ATOM 4816 C C . ILE B 1 283 ? -18.109 43.781 11.891 1 96.62 283 ILE B C 1
ATOM 4818 O O . ILE B 1 283 ? -18.891 43.438 12.773 1 96.62 283 ILE B O 1
ATOM 4822 N N . GLY B 1 284 ? -17.125 44.594 12.086 1 96.25 284 GLY B N 1
ATOM 4823 C CA . GLY B 1 284 ? -16.875 45.031 13.438 1 96.25 284 GLY B CA 1
ATOM 4824 C C . GLY B 1 284 ? -15.445 45.531 13.633 1 96.25 284 GLY B C 1
ATOM 4825 O O . GLY B 1 284 ? -14.75 45.844 12.672 1 96.25 284 GLY B O 1
ATOM 4826 N N . THR B 1 285 ? -15.117 45.781 14.938 1 94.88 285 THR B N 1
ATOM 4827 C CA . THR B 1 285 ? -13.805 46.312 15.289 1 94.88 285 THR B CA 1
ATOM 4828 C C . THR B 1 285 ? -13.148 45.438 16.375 1 94.88 285 THR B C 1
ATOM 4830 O O . THR B 1 285 ? -13.82 45 17.297 1 94.88 285 THR B O 1
ATOM 4833 N N . VAL B 1 286 ? -11.914 45.219 16.203 1 95 286 VAL B N 1
ATOM 4834 C CA . VAL B 1 286 ? -11.133 44.5 17.203 1 95 286 VAL B CA 1
ATOM 4835 C C . VAL B 1 286 ? -9.852 45.281 17.5 1 95 286 VAL B C 1
ATOM 4837 O O . VAL B 1 286 ? -9.328 46 16.625 1 95 286 VAL B O 1
ATOM 4840 N N . CYS B 1 287 ? -9.375 45.25 18.766 1 95.12 287 CYS B N 1
ATOM 4841 C CA . CYS B 1 287 ? -8.07 45.844 19.109 1 95.12 287 CYS B CA 1
ATOM 4842 C C . CYS B 1 287 ? -6.965 44.812 18.938 1 95.12 287 CYS B C 1
ATOM 4844 O O . CYS B 1 287 ? -7.031 43.719 19.516 1 95.12 287 CYS B O 1
ATOM 4846 N N . GLY B 1 288 ? -6.07 45.094 18.109 1 95.44 288 GLY B N 1
ATOM 4847 C CA . GLY B 1 288 ? -5 44.125 17.906 1 95.44 288 GLY B CA 1
ATOM 4848 C C . GLY B 1 288 ? -3.885 44.656 17.031 1 95.44 288 GLY B C 1
ATOM 4849 O O . GLY B 1 288 ? -3.797 45.844 16.766 1 95.44 288 GLY B O 1
ATOM 4850 N N . LYS B 1 289 ? -3.039 43.75 16.766 1 96.06 289 LYS B N 1
ATOM 4851 C CA . LYS B 1 289 ? -1.854 44 15.953 1 96.06 289 LYS B CA 1
ATOM 4852 C C . LYS B 1 289 ? -1.877 43.125 14.695 1 96.06 289 LYS B C 1
ATOM 4854 O O . LYS B 1 289 ? -2.209 41.938 14.75 1 96.06 289 LYS B O 1
ATOM 4859 N N . LEU B 1 290 ? -1.583 43.875 13.555 1 97.94 290 LEU B N 1
ATOM 4860 C CA . LEU B 1 290 ? -1.458 43.156 12.281 1 97.94 290 LEU B CA 1
ATOM 4861 C C . LEU B 1 290 ? 0.007 42.875 11.953 1 97.94 290 LEU B C 1
ATOM 4863 O O . LEU B 1 290 ? 0.862 43.75 12.164 1 97.94 290 LEU B O 1
ATOM 4867 N N . LEU B 1 291 ? 0.235 41.688 11.5 1 98.19 291 LEU B N 1
ATOM 4868 C CA . LEU B 1 291 ? 1.585 41.344 11.07 1 98.19 291 LEU B CA 1
ATOM 4869 C C . LEU B 1 291 ? 1.568 40.75 9.664 1 98.19 291 LEU B C 1
ATOM 4871 O O . LEU B 1 291 ? 0.671 39.969 9.336 1 98.19 291 LEU B O 1
ATOM 4875 N N . ILE B 1 292 ? 2.557 41.125 8.898 1 97.44 292 ILE B N 1
ATOM 4876 C CA . ILE B 1 292 ? 2.791 40.531 7.578 1 97.44 292 ILE B CA 1
ATOM 4877 C C . ILE B 1 292 ? 4.137 39.812 7.566 1 97.44 292 ILE B C 1
ATOM 4879 O O . ILE B 1 292 ? 5.168 40.406 7.895 1 97.44 292 ILE B O 1
ATOM 4883 N N . GLY B 1 293 ? 4.055 38.531 7.305 1 96.31 293 GLY B N 1
ATOM 4884 C CA . GLY B 1 293 ? 5.266 37.75 7.117 1 96.31 293 GLY B CA 1
ATOM 4885 C C . GLY B 1 293 ? 5.516 37.375 5.672 1 96.31 293 GLY B C 1
ATOM 4886 O O . GLY B 1 293 ? 4.582 37 4.945 1 96.31 293 GLY B O 1
ATOM 4887 N N . THR B 1 294 ? 6.781 37.5 5.227 1 96.12 294 THR B N 1
ATOM 4888 C CA . THR B 1 294 ? 7.129 37.062 3.879 1 96.12 294 THR B CA 1
ATOM 4889 C C . THR B 1 294 ? 7.691 35.625 3.896 1 96.12 294 THR B C 1
ATOM 4891 O O . THR B 1 294 ? 8.164 35.156 4.93 1 96.12 294 THR B O 1
ATOM 4894 N N . ALA B 1 295 ? 7.535 34.906 2.764 1 96.06 295 ALA B N 1
ATOM 4895 C CA . ALA B 1 295 ? 8.148 33.594 2.592 1 96.06 295 ALA B CA 1
ATOM 4896 C C . ALA B 1 295 ? 9.547 33.719 2.004 1 96.06 295 ALA B C 1
ATOM 4898 O O . ALA B 1 295 ? 9.898 34.75 1.425 1 96.06 295 ALA B O 1
ATOM 4899 N N . GLU B 1 296 ? 10.305 32.688 2.256 1 96.06 296 GLU B N 1
ATOM 4900 C CA . GLU B 1 296 ? 11.562 32.656 1.525 1 96.06 296 GLU B CA 1
ATOM 4901 C C . GLU B 1 296 ? 11.328 32.562 0.021 1 96.06 296 GLU B C 1
ATOM 4903 O O . GLU B 1 296 ? 10.453 31.797 -0.427 1 96.06 296 GLU B O 1
ATOM 4908 N N . LYS B 1 297 ? 12.102 33.281 -0.684 1 95.25 297 LYS B N 1
ATOM 4909 C CA . LYS B 1 297 ? 12.117 33.094 -2.133 1 95.25 297 LYS B CA 1
ATOM 4910 C C . LYS B 1 297 ? 13.031 31.938 -2.529 1 95.25 297 LYS B C 1
ATOM 4912 O O . LYS B 1 297 ? 14.227 32.156 -2.756 1 95.25 297 LYS B O 1
ATOM 4917 N N . ILE B 1 298 ? 12.414 30.781 -2.721 1 95.44 298 ILE B N 1
ATOM 4918 C CA . ILE B 1 298 ? 13.195 29.594 -3.047 1 95.44 298 ILE B CA 1
ATOM 4919 C C . ILE B 1 298 ? 13.508 29.578 -4.543 1 95.44 298 ILE B C 1
ATOM 4921 O O . ILE B 1 298 ? 12.594 29.625 -5.375 1 95.44 298 ILE B O 1
ATOM 4925 N N . PRO B 1 299 ? 14.789 29.5 -4.906 1 94.19 299 PRO B N 1
ATOM 4926 C CA . PRO B 1 299 ? 15.094 29.344 -6.328 1 94.19 299 PRO B CA 1
ATOM 4927 C C . PRO B 1 299 ? 14.398 28.125 -6.945 1 94.19 299 PRO B C 1
ATOM 4929 O O . PRO B 1 299 ? 14.289 27.078 -6.301 1 94.19 299 PRO B O 1
ATOM 4932 N N . GLN B 1 300 ? 13.953 28.312 -8.141 1 93.25 300 GLN B N 1
ATOM 4933 C CA . GLN B 1 300 ? 13.227 27.25 -8.828 1 93.25 300 GLN B CA 1
ATOM 4934 C C . GLN B 1 300 ? 14.039 25.953 -8.867 1 93.25 300 GLN B C 1
ATOM 4936 O O . GLN B 1 300 ? 13.477 24.859 -8.766 1 93.25 300 GLN B O 1
ATOM 4941 N N . SER B 1 301 ? 15.281 26.047 -9 1 95 301 SER B N 1
ATOM 4942 C CA . SER B 1 301 ? 16.172 24.891 -9.094 1 95 301 SER B CA 1
ATOM 4943 C C . SER B 1 301 ? 16.203 24.109 -7.777 1 95 301 SER B C 1
ATOM 4945 O O . SER B 1 301 ? 16.578 22.938 -7.75 1 95 301 SER B O 1
ATOM 4947 N N . GLU B 1 302 ? 15.766 24.766 -6.695 1 95.69 302 GLU B N 1
ATOM 4948 C CA . GLU B 1 302 ? 15.836 24.156 -5.375 1 95.69 302 GLU B CA 1
ATOM 4949 C C . GLU B 1 302 ? 14.461 23.672 -4.918 1 95.69 302 GLU B C 1
ATOM 4951 O O . GLU B 1 302 ? 14.344 22.875 -3.984 1 95.69 302 GLU B O 1
ATOM 4956 N N . LEU B 1 303 ? 13.445 24.219 -5.531 1 95.38 303 LEU B N 1
ATOM 4957 C CA . LEU B 1 303 ? 12.086 23.828 -5.172 1 95.38 303 LEU B CA 1
ATOM 4958 C C . LEU B 1 303 ? 11.773 22.422 -5.676 1 95.38 303 LEU B C 1
ATOM 4960 O O . LEU B 1 303 ? 11.828 22.172 -6.879 1 95.38 303 LEU B O 1
ATOM 4964 N N . VAL B 1 304 ? 11.492 21.531 -4.758 1 92.56 304 VAL B N 1
ATOM 4965 C CA . VAL B 1 304 ? 11.258 20.141 -5.117 1 92.56 304 VAL B CA 1
ATOM 4966 C C . VAL B 1 304 ? 9.781 19.797 -4.949 1 92.56 304 VAL B C 1
ATOM 4968 O O . VAL B 1 304 ? 9.148 19.281 -5.867 1 92.56 304 VAL B O 1
ATOM 4971 N N . ASP B 1 305 ? 9.164 20.109 -3.797 1 91.31 305 ASP B N 1
ATOM 4972 C CA . ASP B 1 305 ? 7.809 19.688 -3.455 1 91.31 305 ASP B CA 1
ATOM 4973 C C . ASP B 1 305 ? 7.234 20.547 -2.33 1 91.31 305 ASP B C 1
ATOM 4975 O O . ASP B 1 305 ? 7.879 20.734 -1.295 1 91.31 305 ASP B O 1
ATOM 4979 N N . THR B 1 306 ? 6.059 21 -2.496 1 92.75 306 THR B N 1
ATOM 4980 C CA . THR B 1 306 ? 5.48 21.875 -1.486 1 92.75 306 THR B CA 1
ATOM 4981 C C . THR B 1 306 ? 4.574 21.094 -0.541 1 92.75 306 THR B C 1
ATOM 4983 O O . THR B 1 306 ? 3.93 21.672 0.335 1 92.75 306 THR B O 1
ATOM 4986 N N . THR B 1 307 ? 4.508 19.797 -0.756 1 90.75 307 THR B N 1
ATOM 4987 C CA . THR B 1 307 ? 3.701 18.953 0.114 1 90.75 307 THR B CA 1
ATOM 4988 C C . THR B 1 307 ? 4.164 19.062 1.563 1 90.75 307 THR B C 1
ATOM 4990 O O . THR B 1 307 ? 5.348 18.891 1.859 1 90.75 307 THR B O 1
ATOM 4993 N N . GLY B 1 308 ? 3.256 19.453 2.463 1 94.56 308 GLY B N 1
ATOM 4994 C CA . GLY B 1 308 ? 3.566 19.516 3.883 1 94.56 308 GLY B CA 1
ATOM 4995 C C . GLY B 1 308 ? 4.105 20.859 4.324 1 94.56 308 GLY B C 1
ATOM 4996 O O . GLY B 1 308 ? 4.422 21.047 5.5 1 94.56 308 GLY B O 1
ATOM 4997 N N . ALA B 1 309 ? 4.219 21.828 3.395 1 96.75 309 ALA B N 1
ATOM 4998 C CA . ALA B 1 309 ? 4.738 23.141 3.752 1 96.75 309 ALA B CA 1
ATOM 4999 C C . ALA B 1 309 ? 3.912 23.781 4.867 1 96.75 309 ALA B C 1
ATOM 5001 O O . ALA B 1 309 ? 4.465 24.375 5.797 1 96.75 309 ALA B O 1
ATOM 5002 N N . GLY B 1 310 ? 2.602 23.656 4.719 1 97.38 310 GLY B N 1
ATOM 5003 C CA . GLY B 1 310 ? 1.727 24.156 5.77 1 97.38 310 GLY B CA 1
ATOM 5004 C C . GLY B 1 310 ? 1.947 23.469 7.105 1 97.38 310 GLY B C 1
ATOM 5005 O O . GLY B 1 310 ? 1.958 24.125 8.148 1 97.38 310 GLY B O 1
ATOM 5006 N N . ASP B 1 311 ? 2.127 22.172 7.102 1 98.19 311 ASP B N 1
ATOM 5007 C CA . ASP B 1 311 ? 2.383 21.422 8.32 1 98.19 311 ASP B CA 1
ATOM 5008 C C . ASP B 1 311 ? 3.705 21.828 8.961 1 98.19 311 ASP B C 1
ATOM 5010 O O . ASP B 1 311 ? 3.814 21.906 10.188 1 98.19 311 ASP B O 1
ATOM 5014 N N . ALA B 1 312 ? 4.719 22.016 8.117 1 98.56 312 ALA B N 1
ATOM 5015 C CA . ALA B 1 312 ? 6.012 22.484 8.602 1 98.56 312 ALA B CA 1
ATOM 5016 C C . ALA B 1 312 ? 5.879 23.844 9.273 1 98.56 312 ALA B C 1
ATOM 5018 O O . ALA B 1 312 ? 6.434 24.078 10.352 1 98.56 312 ALA B O 1
ATOM 5019 N N . PHE B 1 313 ? 5.168 24.719 8.609 1 98.75 313 PHE B N 1
ATOM 5020 C CA . PHE B 1 313 ? 4.891 26.031 9.156 1 98.75 313 PHE B CA 1
ATOM 5021 C C . PHE B 1 313 ? 4.223 25.938 10.523 1 98.75 313 PHE B C 1
ATOM 5023 O O . PHE B 1 313 ? 4.641 26.594 11.477 1 98.75 313 PHE B O 1
ATOM 5030 N N . ILE B 1 314 ? 3.293 25.094 10.617 1 98.75 314 ILE B N 1
ATOM 5031 C CA . ILE B 1 314 ? 2.523 24.938 11.852 1 98.75 314 ILE B CA 1
ATOM 5032 C C . ILE B 1 314 ? 3.414 24.328 12.938 1 98.75 314 ILE B C 1
ATOM 5034 O O . ILE B 1 314 ? 3.346 24.734 14.094 1 98.75 314 ILE B O 1
ATOM 5038 N N . GLY B 1 315 ? 4.172 23.328 12.586 1 98.81 315 GLY B N 1
ATOM 5039 C CA . GLY B 1 315 ? 5.129 22.797 13.539 1 98.81 315 GLY B CA 1
ATOM 5040 C C . GLY B 1 315 ? 6.047 23.859 14.125 1 98.81 315 GLY B C 1
ATOM 5041 O O . GLY B 1 315 ? 6.32 23.859 15.328 1 98.81 315 GLY B O 1
ATOM 5042 N N . ALA B 1 316 ? 6.496 24.75 13.289 1 98.75 316 ALA B N 1
ATOM 5043 C CA . ALA B 1 316 ? 7.363 25.844 13.719 1 98.75 316 ALA B CA 1
ATOM 5044 C C . ALA B 1 316 ? 6.605 26.828 14.609 1 98.75 316 ALA B C 1
ATOM 5046 O O . ALA B 1 316 ? 7.168 27.375 15.555 1 98.75 316 ALA B O 1
ATOM 5047 N N . VAL B 1 317 ? 5.363 27.062 14.297 1 98.88 317 VAL B N 1
ATOM 5048 C CA . VAL B 1 317 ? 4.535 27.938 15.125 1 98.88 317 VAL B CA 1
ATOM 5049 C C . VAL B 1 317 ? 4.344 27.312 16.5 1 98.88 317 VAL B C 1
ATOM 5051 O O . VAL B 1 317 ? 4.441 28 17.516 1 98.88 317 VAL B O 1
ATOM 5054 N N . LEU B 1 318 ? 4.074 26 16.516 1 98.81 318 LEU B N 1
ATOM 5055 C CA . LEU B 1 318 ? 3.965 25.281 17.797 1 98.81 318 LEU B CA 1
ATOM 5056 C C . LEU B 1 318 ? 5.234 25.453 18.625 1 98.81 318 LEU B C 1
ATOM 5058 O O . LEU B 1 318 ? 5.168 25.75 19.812 1 98.81 318 LEU B O 1
ATOM 5062 N N . TYR B 1 319 ? 6.336 25.297 18 1 98.19 319 TYR B N 1
ATOM 5063 C CA . TYR B 1 319 ? 7.625 25.469 18.656 1 98.19 319 TYR B CA 1
ATOM 5064 C C . TYR B 1 319 ? 7.762 26.875 19.219 1 98.19 319 TYR B C 1
ATOM 5066 O O . TYR B 1 319 ? 8.172 27.062 20.359 1 98.19 319 TYR B O 1
ATOM 5074 N N . ALA B 1 320 ? 7.441 27.844 18.406 1 98.12 320 ALA B N 1
ATOM 5075 C CA . ALA B 1 320 ? 7.602 29.25 18.766 1 98.12 320 ALA B CA 1
ATOM 5076 C C . ALA B 1 320 ? 6.715 29.609 19.969 1 98.12 320 ALA B C 1
ATOM 5078 O O . ALA B 1 320 ? 7.148 30.312 20.875 1 98.12 320 ALA B O 1
ATOM 5079 N N . ILE B 1 321 ? 5.496 29.125 19.938 1 98.25 321 ILE B N 1
ATOM 5080 C CA . ILE B 1 321 ? 4.598 29.375 21.062 1 98.25 321 ILE B CA 1
ATOM 5081 C C . ILE B 1 321 ? 5.188 28.781 22.344 1 98.25 321 ILE B C 1
ATOM 5083 O O . ILE B 1 321 ? 5.246 29.453 23.375 1 98.25 321 ILE B O 1
ATOM 5087 N N . CYS B 1 322 ? 5.66 27.594 22.266 1 97.75 322 CYS B N 1
ATOM 5088 C CA . CYS B 1 322 ? 6.152 26.859 23.438 1 97.75 322 CYS B CA 1
ATOM 5089 C C . CYS B 1 322 ? 7.441 27.484 23.969 1 97.75 322 CYS B C 1
ATOM 5091 O O . CYS B 1 322 ? 7.766 27.328 25.141 1 97.75 322 CYS B O 1
ATOM 5093 N N . THR B 1 323 ? 8.148 28.156 23.125 1 95.94 323 THR B N 1
ATOM 5094 C CA . THR B 1 323 ? 9.398 28.766 23.547 1 95.94 323 THR B CA 1
ATOM 5095 C C . THR B 1 323 ? 9.234 30.281 23.719 1 95.94 323 THR B C 1
ATOM 5097 O O . THR B 1 323 ? 10.219 31 23.875 1 95.94 323 THR B O 1
ATOM 5100 N N . ASN B 1 324 ? 8.094 30.781 23.578 1 95.75 324 ASN B N 1
ATOM 5101 C CA . ASN B 1 324 ? 7.707 32.156 23.844 1 95.75 324 ASN B CA 1
ATOM 5102 C C . ASN B 1 324 ? 8.375 33.125 22.875 1 95.75 324 ASN B C 1
ATOM 5104 O O . ASN B 1 324 ? 8.852 34.188 23.297 1 95.75 324 ASN B O 1
ATOM 5108 N N . LYS B 1 325 ? 8.445 32.719 21.672 1 95.81 325 LYS B N 1
ATOM 5109 C CA . LYS B 1 325 ? 8.914 33.656 20.656 1 95.81 325 LYS B CA 1
ATOM 5110 C C . LYS B 1 325 ? 7.852 34.688 20.328 1 95.81 325 LYS B C 1
ATOM 5112 O O . LYS B 1 325 ? 6.68 34.344 20.141 1 95.81 325 LYS B O 1
ATOM 5117 N N . PRO B 1 326 ? 8.297 35.938 20.266 1 96.06 326 PRO B N 1
ATOM 5118 C CA . PRO B 1 326 ? 7.324 36.938 19.828 1 96.06 326 PRO B CA 1
ATOM 5119 C C . PRO B 1 326 ? 6.891 36.75 18.375 1 96.06 326 PRO B C 1
ATOM 5121 O O . PRO B 1 326 ? 7.648 36.188 17.578 1 96.06 326 PRO B O 1
ATOM 5124 N N . PRO B 1 327 ? 5.742 37.219 18.016 1 97 327 PRO B N 1
ATOM 5125 C CA . PRO B 1 327 ? 5.203 37.031 16.672 1 97 327 PRO B CA 1
ATOM 5126 C C . PRO B 1 327 ? 6.156 37.5 15.578 1 97 327 PRO B C 1
ATOM 5128 O O . PRO B 1 327 ? 6.25 36.875 14.523 1 97 327 PRO B O 1
ATOM 5131 N N . GLU B 1 328 ? 6.891 38.594 15.828 1 96.5 328 GLU B N 1
ATOM 5132 C CA . GLU B 1 328 ? 7.801 39.156 14.836 1 96.5 328 GLU B CA 1
ATOM 5133 C C . GLU B 1 328 ? 8.961 38.219 14.547 1 96.5 328 GLU B C 1
ATOM 5135 O O . GLU B 1 328 ? 9.57 38.281 13.477 1 96.5 328 GLU B O 1
ATOM 5140 N N . GLN B 1 329 ? 9.227 37.375 15.484 1 97.44 329 GLN B N 1
ATOM 5141 C CA . GLN B 1 329 ? 10.266 36.344 15.297 1 97.44 329 GLN B CA 1
ATOM 5142 C C . GLN B 1 329 ? 9.656 35.031 14.859 1 97.44 329 GLN B C 1
ATOM 5144 O O . GLN B 1 329 ? 10.258 34.281 14.086 1 97.44 329 GLN B O 1
ATOM 5149 N N . MET B 1 330 ? 8.484 34.688 15.352 1 98.12 330 MET B N 1
ATOM 5150 C CA . MET B 1 330 ? 7.785 33.438 15.062 1 98.12 330 MET B CA 1
ATOM 5151 C C . MET B 1 330 ? 7.52 33.281 13.57 1 98.12 330 MET B C 1
ATOM 5153 O O . MET B 1 330 ? 7.789 32.25 12.992 1 98.12 330 MET B O 1
ATOM 5157 N N . LEU B 1 331 ? 7.051 34.344 12.914 1 98.19 331 LEU B N 1
ATOM 5158 C CA . LEU B 1 331 ? 6.578 34.25 11.539 1 98.19 331 LEU B CA 1
ATOM 5159 C C . LEU B 1 331 ? 7.738 34 10.586 1 98.19 331 LEU B C 1
ATOM 5161 O O . LEU B 1 331 ? 7.699 33.062 9.773 1 98.19 331 LEU B O 1
ATOM 5165 N N . PRO B 1 332 ? 8.844 34.781 10.719 1 97.12 332 PRO B N 1
ATOM 5166 C CA . PRO B 1 332 ? 9.984 34.5 9.852 1 97.12 332 PRO B CA 1
ATOM 5167 C C . PRO B 1 332 ? 10.578 33.094 10.109 1 97.12 332 PRO B C 1
ATOM 5169 O O . PRO B 1 332 ? 10.984 32.406 9.172 1 97.12 332 PRO B O 1
ATOM 5172 N N . PHE B 1 333 ? 10.648 32.75 11.352 1 98 333 PHE B N 1
ATOM 5173 C CA . PHE B 1 333 ? 11.148 31.406 11.703 1 98 333 PHE B CA 1
ATOM 5174 C C . PHE B 1 333 ? 10.305 30.328 11.055 1 98 333 PHE B C 1
ATOM 5176 O O . PHE B 1 333 ? 10.844 29.406 10.43 1 98 333 PHE B O 1
ATOM 5183 N N . ALA B 1 334 ? 8.969 30.391 11.203 1 98.62 334 ALA B N 1
ATOM 5184 C CA . ALA B 1 334 ? 8.039 29.422 10.641 1 98.62 334 ALA B CA 1
ATOM 5185 C C . ALA B 1 334 ? 8.141 29.375 9.125 1 98.62 334 ALA B C 1
ATOM 5187 O O . ALA B 1 334 ? 8.117 28.297 8.523 1 98.62 334 ALA B O 1
ATOM 5188 N N . ALA B 1 335 ? 8.266 30.531 8.484 1 98 335 ALA B N 1
ATOM 5189 C CA . ALA B 1 335 ? 8.414 30.625 7.035 1 98 335 ALA B CA 1
ATOM 5190 C C . ALA B 1 335 ? 9.688 29.938 6.57 1 98 335 ALA B C 1
ATOM 5192 O O . ALA B 1 335 ? 9.703 29.266 5.535 1 98 335 ALA B O 1
ATOM 5193 N N . GLN B 1 336 ? 10.711 30.125 7.324 1 97.94 336 GLN B N 1
ATOM 5194 C CA . GLN B 1 336 ? 11.984 29.516 6.969 1 97.94 336 GLN B CA 1
ATOM 5195 C C . GLN B 1 336 ? 11.914 27.984 7.086 1 97.94 336 GLN B C 1
ATOM 5197 O O . GLN B 1 336 ? 12.43 27.266 6.23 1 97.94 336 GLN B O 1
ATOM 5202 N N . VAL B 1 337 ? 11.328 27.484 8.164 1 98.44 337 VAL B N 1
ATOM 5203 C CA . VAL B 1 337 ? 11.148 26.047 8.352 1 98.44 337 VAL B CA 1
ATOM 5204 C C . VAL B 1 337 ? 10.359 25.469 7.176 1 98.44 337 VAL B C 1
ATOM 5206 O O . VAL B 1 337 ? 10.75 24.438 6.609 1 98.44 337 VAL B O 1
ATOM 5209 N N . ALA B 1 338 ? 9.266 26.125 6.781 1 98.38 338 ALA B N 1
ATOM 5210 C CA . ALA B 1 338 ? 8.453 25.688 5.652 1 98.38 338 ALA B CA 1
ATOM 5211 C C . ALA B 1 338 ? 9.273 25.672 4.363 1 98.38 338 ALA B C 1
ATOM 5213 O O . ALA B 1 338 ? 9.18 24.734 3.566 1 98.38 338 ALA B O 1
ATOM 5214 N N . ALA B 1 339 ? 10.055 26.672 4.176 1 98 339 ALA B N 1
ATOM 5215 C CA . ALA B 1 339 ? 10.867 26.781 2.969 1 98 339 ALA B CA 1
ATOM 5216 C C . ALA B 1 339 ? 11.875 25.641 2.879 1 98 339 ALA B C 1
ATOM 5218 O O . ALA B 1 339 ? 12.078 25.062 1.808 1 98 339 ALA B O 1
ATOM 5219 N N . ILE B 1 340 ? 12.516 25.375 3.992 1 98.06 340 ILE B N 1
ATOM 5220 C CA . ILE B 1 340 ? 13.492 24.297 4.031 1 98.06 340 ILE B CA 1
ATOM 5221 C C . ILE B 1 340 ? 12.82 22.969 3.66 1 98.06 340 ILE B C 1
ATOM 5223 O O . ILE B 1 340 ? 13.359 22.188 2.887 1 98.06 340 ILE B O 1
ATOM 5227 N N . SER B 1 341 ? 11.625 22.734 4.16 1 97.62 341 SER B N 1
ATOM 5228 C CA . SER B 1 341 ? 10.906 21.5 3.924 1 97.62 341 SER B CA 1
ATOM 5229 C C . SER B 1 341 ? 10.555 21.328 2.447 1 97.62 341 SER B C 1
ATOM 5231 O O . SER B 1 341 ? 10.438 20.203 1.956 1 97.62 341 SER B O 1
ATOM 5233 N N . CYS B 1 342 ? 10.414 22.406 1.665 1 97.19 342 CYS B N 1
ATOM 5234 C CA . CYS B 1 342 ? 9.992 22.375 0.269 1 97.19 342 CYS B CA 1
ATOM 5235 C C . CYS B 1 342 ? 11.125 21.906 -0.638 1 97.19 342 CYS B C 1
ATOM 5237 O O . CYS B 1 342 ? 10.914 21.688 -1.832 1 97.19 342 CYS B O 1
ATOM 5239 N N . ARG B 1 343 ? 12.258 21.734 -0.146 1 96.81 343 ARG B N 1
ATOM 5240 C CA . ARG B 1 343 ? 13.43 21.391 -0.946 1 96.81 343 ARG B CA 1
ATOM 5241 C C . ARG B 1 343 ? 13.625 19.891 -1.026 1 96.81 343 ARG B C 1
ATOM 5243 O O . ARG B 1 343 ? 14.609 19.406 -1.598 1 96.81 343 ARG B O 1
ATOM 5250 N N . ASP B 1 344 ? 12.773 19.109 -0.409 1 94.56 344 ASP B N 1
ATOM 5251 C CA . ASP B 1 344 ? 12.773 17.656 -0.487 1 94.56 344 ASP B CA 1
ATOM 5252 C C . ASP B 1 344 ? 11.383 17.125 -0.855 1 94.56 344 ASP B C 1
ATOM 5254 O O . ASP B 1 344 ? 10.398 17.859 -0.783 1 94.56 344 ASP B O 1
ATOM 5258 N N . LEU B 1 345 ? 11.367 15.898 -1.227 1 90.25 345 LEU B N 1
ATOM 5259 C CA . LEU B 1 345 ? 10.117 15.273 -1.637 1 90.25 345 LEU B CA 1
ATOM 5260 C C . LEU B 1 345 ? 9.312 14.82 -0.423 1 90.25 345 LEU B C 1
ATOM 5262 O O . LEU B 1 345 ? 9.844 14.148 0.464 1 90.25 345 LEU B O 1
ATOM 5266 N N . GLY B 1 346 ? 8.008 15.25 -0.454 1 90 346 GLY B N 1
ATOM 5267 C CA . GLY B 1 346 ? 7.125 14.805 0.613 1 90 346 GLY B CA 1
ATOM 5268 C C . GLY B 1 346 ? 7.051 15.781 1.77 1 90 346 GLY B C 1
ATOM 5269 O O . GLY B 1 346 ? 7.695 16.844 1.744 1 90 346 GLY B O 1
ATOM 5270 N N . ALA B 1 347 ? 6.355 15.375 2.793 1 93.81 347 ALA B N 1
ATOM 5271 C CA . ALA B 1 347 ? 5.992 16.297 3.859 1 93.81 347 ALA B CA 1
ATOM 5272 C C . ALA B 1 347 ? 7.023 16.281 4.98 1 93.81 347 ALA B C 1
ATOM 5274 O O . ALA B 1 347 ? 7.109 17.234 5.773 1 93.81 347 ALA B O 1
ATOM 5275 N N . ARG B 1 348 ? 7.871 15.234 5.055 1 96.5 348 ARG B N 1
ATOM 5276 C CA . ARG B 1 348 ? 8.664 15.109 6.277 1 96.5 348 ARG B CA 1
ATOM 5277 C C . ARG B 1 348 ? 10.156 15.094 5.965 1 96.5 348 ARG B C 1
ATOM 5279 O O . ARG B 1 348 ? 10.977 15.477 6.797 1 96.5 348 ARG B O 1
ATOM 5286 N N . ALA B 1 349 ? 10.5 14.672 4.766 1 93.44 349 ALA B N 1
ATOM 5287 C CA . ALA B 1 349 ? 11.898 14.422 4.43 1 93.44 349 ALA B CA 1
ATOM 5288 C C . ALA B 1 349 ? 12.734 15.695 4.586 1 93.44 349 ALA B C 1
ATOM 5290 O O . ALA B 1 349 ? 13.875 15.641 5.059 1 93.44 349 ALA B O 1
ATOM 5291 N N . GLY B 1 350 ? 12.18 16.797 4.273 1 95.81 350 GLY B N 1
ATOM 5292 C CA . GLY B 1 350 ? 12.93 18.031 4.258 1 95.81 350 GLY B CA 1
ATOM 5293 C C . GLY B 1 350 ? 12.812 18.812 5.551 1 95.81 350 GLY B C 1
ATOM 5294 O O . GLY B 1 350 ? 13.398 19.891 5.684 1 95.81 350 GLY B O 1
ATOM 5295 N N . LEU B 1 351 ? 12.062 18.297 6.512 1 98.31 351 LEU B N 1
ATOM 5296 C CA . LEU B 1 351 ? 11.914 19.016 7.77 1 98.31 351 LEU B CA 1
ATOM 5297 C C . LEU B 1 351 ? 13.266 19.188 8.461 1 98.31 351 LEU B C 1
ATOM 5299 O O . LEU B 1 351 ? 14.008 18.219 8.633 1 98.31 351 LEU B O 1
ATOM 5303 N N . PRO B 1 352 ? 13.586 20.328 8.906 1 98.19 352 PRO B N 1
ATOM 5304 C CA . PRO B 1 352 ? 14.898 20.562 9.523 1 98.19 352 PRO B CA 1
ATOM 5305 C C . PRO B 1 352 ? 14.914 20.234 11.016 1 98.19 352 PRO B C 1
ATOM 5307 O O . PRO B 1 352 ? 13.859 20.188 11.648 1 98.19 352 PRO B O 1
ATOM 5310 N N . ARG B 1 353 ? 16.094 19.984 11.461 1 97.44 353 ARG B N 1
ATOM 5311 C CA . ARG B 1 353 ? 16.359 20.047 12.891 1 97.44 353 ARG B CA 1
ATOM 5312 C C . ARG B 1 353 ? 16.734 21.469 13.312 1 97.44 353 ARG B C 1
ATOM 5314 O O . ARG B 1 353 ? 17.094 22.297 12.477 1 97.44 353 ARG B O 1
ATOM 5321 N N . LEU B 1 354 ? 16.641 21.719 14.594 1 95.62 354 LEU B N 1
ATOM 5322 C CA . LEU B 1 354 ? 16.906 23.062 15.102 1 95.62 354 LEU B CA 1
ATOM 5323 C C . LEU B 1 354 ? 18.328 23.5 14.781 1 95.62 354 LEU B C 1
ATOM 5325 O O . LEU B 1 354 ? 18.594 24.688 14.609 1 95.62 354 LEU B O 1
ATOM 5329 N N . THR B 1 355 ? 19.203 22.516 14.562 1 95.38 355 THR B N 1
ATOM 5330 C CA . THR B 1 355 ? 20.609 22.812 14.352 1 95.38 355 THR B CA 1
ATOM 5331 C C . THR B 1 355 ? 20.891 23.141 12.891 1 95.38 355 THR B C 1
ATOM 5333 O O . THR B 1 355 ? 22.016 23.453 12.516 1 95.38 355 THR B O 1
ATOM 5336 N N . ASP B 1 356 ? 19.875 23.031 12.055 1 96.69 356 ASP B N 1
ATOM 5337 C CA . ASP B 1 356 ? 20.062 23.406 10.656 1 96.69 356 ASP B CA 1
ATOM 5338 C C . ASP B 1 356 ? 20.609 24.828 10.531 1 96.69 356 ASP B C 1
ATOM 5340 O O . ASP B 1 356 ? 20.016 25.766 11.055 1 96.69 356 ASP B O 1
ATOM 5344 N N . PRO B 1 357 ? 21.75 25.047 9.781 1 95.88 357 PRO B N 1
ATOM 5345 C CA . PRO B 1 357 ? 22.359 26.375 9.68 1 95.88 357 PRO B CA 1
ATOM 5346 C C . PRO B 1 357 ? 21.422 27.422 9.078 1 95.88 357 PRO B C 1
ATOM 5348 O O . PRO B 1 357 ? 21.531 28.609 9.375 1 95.88 357 PRO B O 1
ATOM 5351 N N . ARG B 1 358 ? 20.531 27.062 8.336 1 95.75 358 ARG B N 1
ATOM 5352 C CA . ARG B 1 358 ? 19.609 27.984 7.684 1 95.75 358 ARG B CA 1
ATOM 5353 C C . ARG B 1 358 ? 18.641 28.594 8.695 1 95.75 358 ARG B C 1
ATOM 5355 O O . ARG B 1 358 ? 17.984 29.594 8.398 1 95.75 358 ARG B O 1
ATOM 5362 N N . LEU B 1 359 ? 18.531 27.922 9.859 1 97.5 359 LEU B N 1
ATOM 5363 C CA . LEU B 1 359 ? 17.625 28.406 10.891 1 97.5 359 LEU B CA 1
ATOM 5364 C C . LEU B 1 359 ? 18.359 29.344 11.859 1 97.5 359 LEU B C 1
ATOM 5366 O O . LEU B 1 359 ? 17.719 30.062 12.633 1 97.5 359 LEU B O 1
ATOM 5370 N N . ALA B 1 360 ? 19.609 29.453 11.898 1 94.69 360 ALA B N 1
ATOM 5371 C CA . ALA B 1 360 ? 20.453 30.188 12.859 1 94.69 360 ALA B CA 1
ATOM 5372 C C . ALA B 1 360 ? 20.047 31.656 12.93 1 94.69 360 ALA B C 1
ATOM 5374 O O . ALA B 1 360 ? 19.922 32.219 14.023 1 94.69 360 ALA B O 1
ATOM 5375 N N . PRO B 1 361 ? 19.781 32.281 11.812 1 93.38 361 PRO B N 1
ATOM 5376 C CA . PRO B 1 361 ? 19.422 33.688 11.867 1 93.38 361 PRO B CA 1
ATOM 5377 C C . PRO B 1 361 ? 18.078 33.938 12.539 1 93.38 361 PRO B C 1
ATOM 5379 O O . PRO B 1 361 ? 17.766 35.094 12.914 1 93.38 361 PRO B O 1
ATOM 5382 N N . PHE B 1 362 ? 17.312 32.875 12.711 1 92 362 PHE B N 1
ATOM 5383 C CA . PHE B 1 362 ? 15.953 33.062 13.195 1 92 362 PHE B CA 1
ATOM 5384 C C . PHE B 1 362 ? 15.797 32.469 14.594 1 92 362 PHE B C 1
ATOM 5386 O O . PHE B 1 362 ? 14.711 32.5 15.164 1 92 362 PHE B O 1
ATOM 5393 N N . SER B 1 363 ? 16.906 31.828 15.094 1 77.81 363 SER B N 1
ATOM 5394 C CA . SER B 1 363 ? 16.828 31.078 16.344 1 77.81 363 SER B CA 1
ATOM 5395 C C . SER B 1 363 ? 16.922 32.031 17.547 1 77.81 363 SER B C 1
ATOM 5397 O O . SER B 1 363 ? 16.766 31.578 18.688 1 77.81 363 SER B O 1
ATOM 5399 N N . HIS B 1 364 ? 16.984 33.281 17.422 1 68.12 364 HIS B N 1
ATOM 5400 C CA . HIS B 1 364 ? 17.141 34.188 18.562 1 68.12 364 HIS B CA 1
ATOM 5401 C C . HIS B 1 364 ? 15.805 34.469 19.234 1 68.12 364 HIS B C 1
ATOM 5403 O O . HIS B 1 364 ? 14.758 34.438 18.594 1 68.12 364 HIS B O 1
#

Radius of gyration: 33.14 Å; Cα contacts (8 Å, |Δi|>4): 1790; chains: 2; bounding box: 50×108×83 Å

Organism: Artemisia annua (NCBI:txid35608)

Foldseek 3Di:
DPDPPPAFAEEEEEWDKFKEWEFEFQADDDPPDDGHTPDIDIDIDDLRLLLQLLLLLQPGQAEYEEEFEPDPRRVVRVVVSVVSRYHDVQYQYHPDWGGKYWYWYQHPNVRDIDIDIDHTPPQDALVSGDPVSLVVSCPRHQEYEYACHSQRNVLVSLVVCVVVVRAYEYEAEADDPNPVVSLLSHQEYEYEPCHLCVVQVAPDPQLSQQLSCVVHVNHQKYKYQDPQAAIKMKGADPPPPPPPDDEDERVVVVVVQVVVDPPPDQAKFKDKDPFDWYDDPPRGTGTTMMMTIHAGDDPPVQFDAQAQLSSQLSSLLVNCVSVVPDPRLSRRLSRQQSNQQRRDPHNHPRGHHSPPPSNVVSND/DPDPPPAFAEEEEEWDKFKEWEFEFQADDDPPDDGHTPDIDIDIDTLRLLLQLLLLLQPGQAEYEEEFEPDPRRVVRVVVSVVSRYHDVRYQYHPDWGGKYWYWYQHPNVRDIDIDIDHTPPQDALVSGDPVSLVVSCPRHQEYEYACHSQRNVLVSLVVCVVVVRAYEYEAEADDPNPVVSLLSHQEYEYEPCHLCVVQVAPDPQLSQVLSCVVHVNHQKYKYQDPQAAIKMKGADPPPPPPPDDEDERVVVVVVQVVVDPPPDQAKFKDKDPFHWYDDPPRGTGTTMMMTIHAGDDPPVQFDAQAQLSSQLSSLLVNCVSVVPDPRLSRRLSRQQSNQQRRDPHNHPRGHHSPPPSNVVSND

Solvent-accessible surface area (backbone atoms only — not comparable to full-atom values): 36534 Å² total; per-residue (Å²): 132,76,82,76,75,75,75,65,54,26,37,33,33,34,24,40,54,28,36,33,42,39,32,30,23,66,55,77,79,57,88,52,35,76,46,56,39,81,44,80,47,81,39,69,31,36,59,28,44,34,15,36,43,30,25,16,36,53,67,36,44,20,33,40,37,40,69,34,9,66,33,37,63,22,52,44,47,52,50,54,40,43,76,47,52,28,43,60,87,60,43,30,70,36,80,54,66,36,32,27,32,30,47,27,46,32,18,65,69,80,68,36,54,23,35,40,33,34,70,41,30,73,69,78,47,52,82,63,53,48,67,69,55,48,52,60,65,53,58,78,42,56,35,36,38,35,49,55,34,61,36,73,32,43,50,54,53,49,52,51,35,50,73,69,68,34,49,27,36,36,44,41,61,57,95,48,70,53,39,69,66,50,52,66,64,17,31,31,38,42,28,32,67,63,25,47,27,68,75,64,65,35,94,40,66,57,37,8,52,53,48,48,45,70,75,22,80,60,36,42,34,43,34,34,41,47,65,81,71,13,31,43,34,44,34,59,41,87,69,47,84,74,59,85,64,74,72,38,50,35,61,59,49,53,53,52,51,58,71,66,47,74,77,83,53,48,64,37,41,55,49,67,54,68,79,40,37,34,28,26,90,97,73,49,71,45,35,24,30,47,32,43,22,37,27,40,66,71,53,72,91,52,56,65,24,66,49,40,26,69,28,31,26,47,12,36,42,54,47,22,60,72,67,65,46,53,67,69,47,27,43,19,35,12,27,44,44,15,48,50,15,18,50,22,69,42,40,51,72,23,47,54,44,60,81,39,73,87,44,58,89,46,69,113,134,74,84,77,75,74,76,65,54,26,37,33,32,35,25,40,54,27,37,34,42,38,32,31,24,66,56,76,79,55,89,54,36,78,48,56,39,80,44,78,47,79,38,69,30,37,60,28,43,34,17,38,44,30,25,16,36,53,65,37,43,19,34,39,36,38,68,32,8,67,33,37,64,21,52,46,47,51,51,53,40,44,75,48,51,28,43,60,86,60,43,30,68,35,80,54,67,36,32,27,34,30,47,28,46,31,17,65,69,80,67,36,53,23,36,40,33,35,72,42,31,73,69,80,48,53,83,63,53,47,68,68,56,48,54,59,66,52,58,80,41,57,36,37,37,35,48,56,36,61,37,74,32,43,50,54,53,50,51,53,35,50,73,70,66,34,49,26,36,36,44,42,60,57,93,46,70,52,38,68,66,51,51,65,64,18,31,30,37,41,27,33,69,62,24,46,27,68,75,65,66,36,94,39,66,57,37,9,52,52,48,48,46,68,76,23,79,60,36,42,34,41,34,36,40,48,66,81,71,14,31,42,34,45,32,59,40,86,71,45,86,75,58,86,64,74,72,37,50,36,60,60,49,52,54,52,50,56,70,65,46,73,78,84,50,50,63,38,39,54,48,65,53,67,78,40,35,33,29,27,89,99,74,48,73,47,35,23,30,46,33,43,22,36,28,41,67,70,54,74,93,51,58,63,26,65,49,40,28,69,28,30,25,48,12,36,42,54,48,22,59,72,68,66,46,54,68,69,46,27,42,18,35,11,27,43,44,14,49,50,16,18,51,21,69,44,40,51,72,23,48,54,45,61,80,37,75,88,42,57,89,45,70,117

Nearest PDB structures (foldseek):
  5zwy-assembly1_B  TM=8.619E-01  e=3.049E-22  Leishmania donovani BPK282A1
  9fhd-assembly1_B  TM=8.527E-01  e=1.395E-22  Homo sapiens
  5bye-assembly1_B  TM=8.496E-01  e=1.573E-22  Homo sapiens
  2hlz-assembly1_B  TM=7.863E-01  e=3.878E-22  Homo sapiens
  5zwy-assembly1_A  TM=8.232E-01  e=1.040E-19  Leishmania donovani BPK282A1

Sequence (728 aa):
MSLNEVESPVVLGFGGVGVDLLATVDKFPYPDDKIRSTNLKVQGGGNAGNALTCVARLGLKARLISKVANDAQGRGILEELKSDGVDVSFFAVSEEGNSPFTYVIVDDQTKTRTCIHTPGSPAMIPDDLPNSSLLDALAGVKLVYFDVRLPETALVVAHEANRKKIPILIDAERPREGLDDLLNLSDYVVCSAKLPQTWTGAPSVPSALVSMLLKLPKLKFVIVTLGADGCIMLERSEAVENLQGEEVDVDALVEQLKLKSDSSTDAPTCISSEVTRLQAKGIGTVCGKLLIGTAEKIPQSELVDTTGAGDAFIGAVLYAICTNKPPEQMLPFAAQVAAISCRDLGARAGLPRLTDPRLAPFSHMSLNEVESPVVLGFGGVGVDLLATVDKFPYPDDKIRSTNLKVQGGGNAGNALTCVARLGLKARLISKVANDAQGRGILEELKSDGVDVSFFAVSEEGNSPFTYVIVDDQTKTRTCIHTPGSPAMIPDDLPNSSLLDALAGVKLVYFDVRLPETALVVAHEANRKKIPILIDAERPREGLDDLLNLSDYVVCSAKLPQTWTGAPSVPSALVSMLLKLPKLKFVIVTLGADGCIMLERSEAVENLQGEEVDVDALVEQLKLKSDSSTDAPTCISSEVTRLQAKGIGTVCGKLLIGTAEKIPQSELVDTTGAGDAFIGAVLYAICTNKPPEQMLPFAAQVAAISCRDLGARAGLPRLTDPRLAPFSH

InterPro domains:
  IPR002139 Ribokinase/fructokinase [PR00990] (13-34)
  IPR002139 Ribokinase/fructokinase [PR00990] (40-59)
  IPR002139 Ribokinase/fructokinase [PR00990] (222-233)
  IPR002173 Carbohydrate/purine kinase, PfkB, conserved site [PS00584] (305-318)
  IPR011611 Carbohydrate kinase PfkB [PF00294] (17-240)
  IPR011611 Carbohydrate kinase PfkB [PF00294] (296-352)
  IPR029056 Ribokinase-like [G3DSA:3.40.1190.20] (10-349)
  IPR029056 Ribokinase-like [SSF53613] (11-355)
  IPR052562 Ketohexokinase-related [PTHR42774] (7-363)

pLDDT: mean 94.38, std 9.86, range [27.55, 98.94]

Secondary structure (DSSP, 8-state):
-------PPEEEEES--EEEEEEEESSPPPTT-EEEEEEEEEEEE-HHHHHHHHHHHTTSEEEEE-EEESSHHHHHHHHHHHHTTEE-TT-EEESSSB--EEEEEEETTT--EEEEEE--BSPP-GGGS-HHHHHHHHTTEEEEEE-S-SHHHHHHHHHHHHHTT--EEEEE-S--TTHHHHHHT-SEEEE-TTHHHHHH--SSHHHHHHHHHHH-TT--EEEEE-GGG-EEEEEE-SGGGG--PPEEEHHHHHHHHHHHS-TT-SS--EEEPPSEEEEETTTEEEEEEEEEEPPP---TTT----TTHHHHHHHHHHHHHHTT--HHHHHHHHHHHHHHHTTSSSSSTTPPPTT-GGGGGG--/-------PPEEEEES--EEEEEEEESSPPPTT-EEEEEEEEEEEE-HHHHHHHHHHHTTSEEEEE-EEESSHHHHHHHHHHHHTTEE-TT-EEESSSB--EEEEEEETTT--EEEEEE--BSPP-GGGS-HHHHHHHHTTEEEEEE-S-SHHHHHHHHHHHHHTT--EEEEE-S--TTHHHHHHT-SEEEE-TTHHHHHH--SSHHHHHHHHHHH-TT--EEEEE-GGG-EEEEEE-SGGGG--PPEEEHHHHHHHHHHHS-TT-SS--EEEPPSEEEEETTTEEEEEEEEEEPPP---TTT----TTHHHHHHHHHHHHHHTT--HHHHHHHHHHHHHHHTTSSSSSTTPPPTT-GGGGGG--